Protein AF-A0A150S1B1-F1 (afdb_monomer)

Organism: Sorangium cellulosum (NCBI:txid56)

Sequence (493 aa):
MDVGAAVYRLVKLLSRFPDERLDAKARGALEATLPALDALRASHPDHPQVAWIAGMILRKLGRLDEAAQLARRAFELDPTFATAVSLAYALRERGDIDAARDAFEAAARLQPEDVSARCDLGTMLCDAGRTGEGLPHLEAVLEKQPAHPVAFPAHAYHRAVRDRDASWYDKLAAYARAHPESEGAARSLDRLRAEGLHHPAPIAVVDGFIAGVAEALDHLHRDHDPWLNNFGARTHRDRLLPPLAPEELRRIEASSGASIPADYAAFLTRVGSAGAGPYYGLLPLDGPGQIESLTGDFPHTRPYRPQPRAMSAPQRAALRADETVRGTIALAHMGCGYFSVLVVRGPRAGSVWADLRAAGSGLLPTHDSFTAWYRDWIEALAKGAPAKLPISAPRCSAPAAISDYLMAWERERMLPPGTAGEARVRQALSEVPDGGIAIRAEASRYFDAGDPVSPCPSCQHMFEHFFQRDMLRPAQVRPGVPPRAARRTRTEA

Solvent-accessible surface area (backbone atoms only — not comparable to full-atom values): 25992 Å² total; per-residue (Å²): 127,61,64,68,63,52,50,51,53,53,53,59,52,49,66,74,52,79,60,82,73,66,51,76,67,57,45,52,59,55,58,69,41,45,70,60,50,52,54,50,39,70,78,37,76,84,37,35,68,53,29,36,53,49,12,53,54,30,36,66,72,65,42,30,69,63,8,30,52,26,11,45,50,9,24,75,67,45,80,39,44,69,29,21,44,49,24,13,52,22,24,44,75,62,61,41,56,68,65,13,45,58,25,20,53,50,15,28,67,67,36,71,86,52,49,61,41,37,31,51,43,11,48,52,31,34,76,70,70,40,42,87,68,7,45,61,35,21,48,60,35,32,74,80,36,71,80,35,68,60,38,43,28,53,43,34,40,55,46,21,66,74,70,70,37,32,69,32,38,56,55,43,51,54,47,30,70,77,37,78,84,36,61,50,28,55,53,32,52,53,49,31,44,70,71,65,39,51,68,75,80,56,66,69,62,46,49,58,46,58,72,42,48,66,59,50,43,54,48,40,40,66,78,71,35,75,78,45,76,53,72,34,28,70,70,28,64,65,36,58,36,72,44,39,56,69,68,56,54,53,49,53,28,66,75,39,75,35,65,70,42,67,60,51,48,51,36,25,49,70,62,25,37,23,24,43,52,63,39,53,9,32,36,39,67,86,16,56,59,31,55,70,22,34,41,64,51,23,81,60,88,63,73,42,63,69,52,77,90,82,46,54,72,67,58,51,48,36,57,56,69,42,53,75,56,15,3,24,42,64,40,23,49,46,26,61,69,26,31,37,29,36,26,44,28,45,77,43,48,38,21,24,27,37,40,28,55,68,34,60,63,12,38,36,77,73,33,77,25,54,60,56,51,53,47,55,45,55,57,31,45,77,70,75,40,73,84,74,74,97,64,85,77,92,48,67,49,64,65,51,57,51,47,52,49,51,52,48,56,32,54,78,68,71,47,68,90,87,70,70,48,74,73,50,48,44,50,57,47,53,66,53,57,94,44,36,75,59,50,60,38,66,60,45,73,52,38,57,67,66,39,34,35,31,64,21,72,69,51,46,52,52,49,51,54,34,37,76,68,71,28,40,54,81,65,35,54,44,78,29,61,75,43,38,34,63,54,73,76,95,79,79,132

Structure (mmCIF, N/CA/C/O backbone):
data_AF-A0A150S1B1-F1
#
_entry.id   AF-A0A150S1B1-F1
#
loop_
_atom_site.group_PDB
_atom_site.id
_atom_site.type_symbol
_atom_site.label_atom_id
_atom_site.label_alt_id
_atom_site.label_comp_id
_atom_site.label_asym_id
_atom_site.label_entity_id
_atom_site.label_seq_id
_atom_site.pdbx_PDB_ins_code
_atom_site.Cartn_x
_atom_site.Cartn_y
_atom_site.Cartn_z
_atom_site.occupancy
_atom_site.B_iso_or_equiv
_atom_site.auth_seq_id
_atom_site.auth_comp_id
_atom_site.auth_asym_id
_atom_site.auth_atom_id
_atom_site.pdbx_PDB_model_num
ATOM 1 N N . MET A 1 1 ? 24.559 13.294 -42.351 1.00 58.28 1 MET A N 1
ATOM 2 C CA . MET A 1 1 ? 24.920 13.317 -40.916 1.00 58.28 1 MET A CA 1
ATOM 3 C C . MET A 1 1 ? 25.862 12.162 -40.681 1.00 58.28 1 MET A C 1
ATOM 5 O O . MET A 1 1 ? 25.637 11.118 -41.273 1.00 58.28 1 MET A O 1
ATOM 9 N N . ASP A 1 2 ? 26.887 12.346 -39.857 1.00 86.19 2 ASP A N 1
ATOM 10 C CA . ASP A 1 2 ? 27.650 11.217 -39.325 1.00 86.19 2 ASP A CA 1
ATOM 11 C C . ASP A 1 2 ? 26.701 10.261 -38.569 1.00 86.19 2 ASP A C 1
ATOM 13 O O . ASP A 1 2 ? 25.862 10.716 -37.782 1.00 86.19 2 ASP A O 1
ATOM 17 N N . VAL A 1 3 ? 26.793 8.956 -38.851 1.00 89.19 3 VAL A N 1
ATOM 18 C CA . VAL A 1 3 ? 25.920 7.919 -38.269 1.00 89.19 3 VAL A CA 1
ATOM 19 C C . VAL A 1 3 ? 26.088 7.879 -36.757 1.00 89.19 3 VAL A C 1
ATOM 21 O O . VAL A 1 3 ? 25.089 7.824 -36.038 1.00 89.19 3 VAL A O 1
ATOM 24 N N . GLY A 1 4 ? 27.326 8.009 -36.271 1.00 89.00 4 GLY A N 1
ATOM 25 C CA . GLY A 1 4 ? 27.626 8.056 -34.842 1.00 89.00 4 GLY A CA 1
ATOM 26 C C . GLY A 1 4 ? 26.910 9.217 -34.153 1.00 89.00 4 GLY A C 1
ATOM 27 O O . GLY A 1 4 ? 26.210 9.020 -33.158 1.00 89.00 4 GLY A O 1
ATOM 28 N N . ALA A 1 5 ? 26.985 10.421 -34.726 1.00 90.38 5 ALA A N 1
ATOM 29 C CA . ALA A 1 5 ? 26.269 11.588 -34.213 1.00 90.38 5 ALA A CA 1
ATOM 30 C C . ALA A 1 5 ? 24.736 11.419 -34.217 1.00 90.38 5 ALA A C 1
ATOM 32 O O . ALA A 1 5 ? 24.064 11.889 -33.293 1.00 90.38 5 ALA A O 1
ATOM 33 N N . ALA A 1 6 ? 24.168 10.764 -35.234 1.00 90.94 6 ALA A N 1
ATOM 34 C CA . ALA A 1 6 ? 22.730 10.501 -35.309 1.00 90.94 6 ALA A CA 1
ATOM 35 C C . ALA A 1 6 ? 22.280 9.494 -34.237 1.00 90.94 6 ALA A C 1
ATOM 37 O O . ALA A 1 6 ? 21.356 9.784 -33.473 1.00 90.94 6 ALA A O 1
ATOM 38 N N . VAL A 1 7 ? 22.981 8.361 -34.121 1.00 92.06 7 VAL A N 1
ATOM 39 C CA . VAL A 1 7 ? 22.736 7.341 -33.089 1.00 92.06 7 VAL A CA 1
ATOM 40 C C . VAL A 1 7 ? 22.870 7.950 -31.694 1.00 92.06 7 VAL A C 1
ATOM 42 O O . VAL A 1 7 ? 21.976 7.792 -30.865 1.00 92.06 7 VAL A O 1
ATOM 45 N N . TYR A 1 8 ? 23.923 8.731 -31.443 1.00 92.19 8 TYR A N 1
ATOM 46 C CA . TYR A 1 8 ? 24.140 9.396 -30.159 1.00 92.19 8 TYR A CA 1
ATOM 47 C C . TYR A 1 8 ? 22.969 10.306 -29.757 1.00 92.19 8 TYR A C 1
ATOM 49 O O . TYR A 1 8 ? 22.527 10.288 -28.606 1.00 92.19 8 TYR A O 1
ATOM 57 N N . ARG A 1 9 ? 22.419 11.088 -30.698 1.00 93.06 9 ARG A N 1
ATOM 58 C CA . ARG A 1 9 ? 21.255 11.953 -30.427 1.00 93.06 9 ARG A CA 1
ATOM 59 C C . ARG A 1 9 ? 20.016 11.145 -30.049 1.00 93.06 9 ARG A C 1
ATOM 61 O O . ARG A 1 9 ? 19.292 11.560 -29.147 1.00 93.06 9 ARG A O 1
ATOM 68 N N . LEU A 1 10 ? 19.790 10.012 -30.710 1.00 92.88 10 LEU A N 1
ATOM 69 C CA . LEU A 1 10 ? 18.663 9.122 -30.431 1.00 92.88 10 LEU A CA 1
ATOM 70 C C . LEU A 1 10 ? 18.814 8.426 -29.070 1.00 92.88 10 LEU A C 1
ATOM 72 O O . LEU A 1 10 ? 17.870 8.419 -28.283 1.00 92.88 10 LEU A O 1
ATOM 76 N N . VAL A 1 11 ? 20.014 7.946 -28.734 1.00 91.62 11 VAL A N 1
ATOM 77 C CA . VAL A 1 11 ? 20.325 7.396 -27.401 1.00 91.62 11 VAL A CA 1
ATOM 78 C C . VAL A 1 11 ? 20.090 8.446 -26.314 1.00 91.62 11 VAL A C 1
ATOM 80 O O . VAL A 1 11 ? 19.421 8.178 -25.318 1.00 91.62 11 VAL A O 1
ATOM 83 N N . LYS A 1 12 ? 20.573 9.675 -26.526 1.00 92.31 12 LYS A N 1
ATOM 84 C CA . LYS A 1 12 ? 20.378 10.793 -25.593 1.00 92.31 12 LYS A CA 1
ATOM 85 C C . LYS A 1 12 ? 18.913 11.208 -25.454 1.00 92.31 12 LYS A C 1
ATOM 87 O O . LYS A 1 12 ? 18.523 11.754 -24.425 1.00 92.31 12 LYS A O 1
ATOM 92 N N . LEU A 1 13 ? 18.099 11.005 -26.488 1.00 90.38 13 LEU A N 1
ATOM 93 C CA . LEU A 1 13 ? 16.659 11.212 -26.395 1.00 90.38 13 LEU A CA 1
ATOM 94 C C . LEU A 1 13 ? 16.016 10.121 -25.536 1.00 90.38 13 LEU A C 1
ATOM 96 O O . LEU A 1 13 ? 15.269 10.450 -24.620 1.00 90.38 13 LEU A O 1
ATOM 100 N N . LEU A 1 14 ? 16.344 8.849 -25.783 1.00 87.06 14 LEU A N 1
ATOM 101 C CA . LEU A 1 14 ? 15.839 7.725 -24.992 1.00 87.06 14 LEU A CA 1
ATOM 102 C C . LEU A 1 14 ? 16.195 7.848 -23.509 1.00 87.06 14 LEU A C 1
ATOM 104 O O . LEU A 1 14 ? 15.351 7.575 -22.661 1.00 87.06 14 LEU A O 1
ATOM 108 N N . SER A 1 15 ? 17.402 8.316 -23.184 1.00 87.88 15 SER A N 1
ATOM 109 C CA . SER A 1 15 ? 17.839 8.481 -21.794 1.00 87.88 15 SER A CA 1
ATOM 110 C C . SER A 1 15 ? 17.048 9.543 -21.018 1.00 87.88 15 SER A C 1
ATOM 112 O O . SER A 1 15 ? 17.127 9.583 -19.795 1.00 87.88 15 SER A O 1
ATOM 114 N N . ARG A 1 16 ? 16.287 10.416 -21.697 1.00 88.94 16 ARG A N 1
ATOM 115 C CA . ARG A 1 16 ? 15.359 11.367 -21.049 1.00 88.94 16 ARG A CA 1
ATOM 116 C C . ARG A 1 16 ? 14.060 10.707 -20.593 1.00 88.94 16 ARG A C 1
ATOM 118 O O . ARG A 1 16 ? 13.303 11.332 -19.858 1.00 88.94 16 ARG A O 1
ATOM 125 N N . PHE A 1 17 ? 13.808 9.478 -21.036 1.00 84.38 17 PHE A N 1
ATOM 126 C CA . PHE A 1 17 ? 12.605 8.707 -20.746 1.00 84.38 17 PHE A CA 1
ATOM 127 C C . PHE A 1 17 ? 13.004 7.341 -20.161 1.00 84.38 17 PHE A C 1
ATOM 129 O O . PHE A 1 17 ? 12.849 6.316 -20.836 1.00 84.38 17 PHE A O 1
ATOM 136 N N . PRO A 1 18 ? 13.575 7.314 -18.939 1.00 71.56 18 PRO A N 1
ATOM 137 C CA . PRO A 1 18 ? 14.057 6.081 -18.318 1.00 71.56 18 PRO A CA 1
ATOM 138 C C . PRO A 1 18 ? 12.918 5.092 -18.042 1.00 71.56 18 PRO A C 1
ATOM 140 O O . PRO A 1 18 ? 13.119 3.888 -18.181 1.00 71.56 18 PRO A O 1
ATOM 143 N N . ASP A 1 19 ? 11.713 5.592 -17.762 1.00 68.94 19 ASP A N 1
ATOM 144 C CA . ASP A 1 19 ? 10.538 4.766 -17.501 1.00 68.94 19 ASP A CA 1
ATOM 145 C C . ASP A 1 19 ? 10.154 3.901 -18.709 1.00 68.94 19 ASP A C 1
ATOM 147 O O . ASP A 1 19 ? 10.200 4.325 -19.872 1.00 68.94 19 ASP A O 1
ATOM 151 N N . GLU A 1 20 ? 9.735 2.663 -18.440 1.00 71.38 20 GLU A N 1
ATOM 152 C CA . GLU A 1 20 ? 9.165 1.791 -19.473 1.00 71.38 20 GLU A CA 1
ATOM 153 C C . GLU A 1 20 ? 7.799 2.300 -19.952 1.00 71.38 20 GLU A C 1
ATOM 155 O O . GLU A 1 20 ? 7.455 2.162 -21.125 1.00 71.38 20 GLU A O 1
ATOM 160 N N . ARG A 1 21 ? 7.032 2.958 -19.073 1.00 76.12 21 ARG A N 1
ATOM 161 C CA . ARG A 1 21 ? 5.759 3.592 -19.431 1.00 76.12 21 ARG A CA 1
ATOM 162 C C . ARG A 1 21 ? 5.984 4.997 -19.974 1.00 76.12 21 ARG A C 1
ATOM 164 O O . ARG A 1 21 ? 6.333 5.908 -19.233 1.00 76.12 21 ARG A O 1
ATOM 171 N N . LEU A 1 22 ? 5.698 5.183 -21.260 1.00 82.56 22 LEU A N 1
ATOM 172 C CA . LEU A 1 22 ? 5.711 6.499 -21.893 1.00 82.56 22 LEU A CA 1
ATOM 173 C C . LEU A 1 22 ? 4.450 7.301 -21.549 1.00 82.56 22 LEU A C 1
ATOM 175 O O . LEU A 1 22 ? 3.333 6.843 -21.806 1.00 82.56 22 LEU A O 1
ATOM 179 N N . ASP A 1 23 ? 4.629 8.528 -21.058 1.00 86.25 23 ASP A N 1
ATOM 180 C CA . ASP A 1 23 ? 3.563 9.529 -21.065 1.00 86.25 23 ASP A CA 1
ATOM 181 C C . ASP A 1 23 ? 3.295 10.052 -22.495 1.00 86.25 23 ASP A C 1
ATOM 183 O O . ASP A 1 23 ? 4.019 9.746 -23.451 1.00 86.25 23 ASP A O 1
ATOM 187 N N . ALA A 1 24 ? 2.232 10.845 -22.666 1.00 86.25 24 ALA A N 1
ATOM 188 C CA . ALA A 1 24 ? 1.843 11.365 -23.979 1.00 86.25 24 ALA A CA 1
ATOM 189 C C . ALA A 1 24 ? 2.938 12.230 -24.633 1.00 86.25 24 ALA A C 1
ATOM 191 O O . ALA A 1 24 ? 3.100 12.216 -25.853 1.00 86.25 24 ALA A O 1
ATOM 192 N N . LYS A 1 25 ? 3.717 12.960 -23.827 1.00 87.75 25 LYS A N 1
ATOM 193 C CA . LYS A 1 25 ? 4.783 13.842 -24.309 1.00 87.75 25 LYS A CA 1
ATOM 194 C C . LYS A 1 25 ? 5.991 13.033 -24.782 1.00 87.75 25 LYS A C 1
ATOM 196 O O . LYS A 1 25 ? 6.533 13.318 -25.847 1.00 87.75 25 LYS A O 1
ATOM 201 N N . ALA A 1 26 ? 6.398 12.029 -24.012 1.00 88.12 26 ALA A N 1
ATOM 202 C CA . ALA A 1 26 ? 7.485 11.116 -24.331 1.00 88.12 26 ALA A CA 1
ATOM 203 C C . ALA A 1 26 ? 7.163 10.296 -25.584 1.00 88.12 26 ALA A C 1
ATOM 205 O O . ALA A 1 26 ? 7.998 10.191 -26.482 1.00 88.12 26 ALA A O 1
ATOM 206 N N . ARG A 1 27 ? 5.925 9.796 -25.691 1.00 92.12 27 ARG A N 1
ATOM 207 C CA . ARG A 1 27 ? 5.435 9.105 -26.889 1.00 92.12 27 ARG A CA 1
ATOM 208 C C . ARG A 1 27 ? 5.511 10.000 -28.126 1.00 92.12 27 ARG A C 1
ATOM 210 O O . ARG A 1 27 ? 6.167 9.617 -29.089 1.00 92.12 27 ARG A O 1
ATOM 217 N N . GLY A 1 28 ? 4.954 11.212 -28.066 1.00 93.44 28 GLY A N 1
ATOM 218 C CA . GLY A 1 28 ? 5.009 12.151 -29.191 1.00 93.44 28 GLY A CA 1
ATOM 219 C C . GLY A 1 28 ? 6.440 12.542 -29.588 1.00 93.44 28 GLY A C 1
ATOM 220 O O . GLY A 1 28 ? 6.748 12.662 -30.772 1.00 93.44 28 GLY A O 1
ATOM 221 N N . ALA A 1 29 ? 7.349 12.681 -28.617 1.00 92.56 29 ALA A N 1
ATOM 222 C CA . ALA A 1 29 ? 8.756 12.970 -28.889 1.00 92.56 29 ALA A CA 1
ATOM 223 C C . ALA A 1 29 ? 9.468 11.825 -29.630 1.00 92.56 29 ALA A C 1
ATOM 225 O O . ALA A 1 29 ? 10.274 12.094 -30.518 1.00 92.56 29 ALA A O 1
ATOM 226 N N . LEU A 1 30 ? 9.181 10.565 -29.285 1.00 93.00 30 LEU A N 1
ATOM 227 C CA . LEU A 1 30 ? 9.742 9.398 -29.972 1.00 93.00 30 LEU A CA 1
ATOM 228 C C . LEU A 1 30 ? 9.113 9.195 -31.356 1.00 93.00 30 LEU A C 1
ATOM 230 O O . LEU A 1 30 ? 9.838 8.942 -32.316 1.00 93.00 30 LEU A O 1
ATOM 234 N N . GLU A 1 31 ? 7.800 9.384 -31.494 1.00 94.88 31 GLU A N 1
ATOM 235 C CA . GLU A 1 31 ? 7.100 9.318 -32.786 1.00 94.88 31 GLU A CA 1
ATOM 236 C C . GLU A 1 31 ? 7.647 10.345 -33.788 1.00 94.88 31 GLU A C 1
ATOM 238 O O . GLU A 1 31 ? 7.877 10.015 -34.950 1.00 94.88 31 GLU A O 1
ATOM 243 N N . ALA A 1 32 ? 7.973 11.558 -33.331 1.00 94.75 32 ALA A N 1
ATOM 244 C CA . ALA A 1 32 ? 8.583 12.589 -34.171 1.00 94.75 32 ALA A CA 1
ATOM 245 C C . ALA A 1 32 ? 9.962 12.192 -34.737 1.00 94.75 32 ALA A C 1
ATOM 247 O O . ALA A 1 32 ? 10.411 12.777 -35.723 1.00 94.75 32 ALA A O 1
ATOM 248 N N . THR A 1 33 ? 10.642 11.201 -34.145 1.00 93.75 33 THR A N 1
ATOM 249 C CA . THR A 1 33 ? 11.928 10.703 -34.661 1.00 93.75 33 THR A CA 1
ATOM 250 C C . THR A 1 33 ? 11.793 9.651 -35.752 1.00 93.75 33 THR A C 1
ATOM 252 O O . THR A 1 33 ? 12.776 9.406 -36.450 1.00 93.75 33 THR A O 1
ATOM 255 N N . LEU A 1 34 ? 10.606 9.064 -35.947 1.00 94.69 34 LEU A N 1
ATOM 256 C CA . LEU A 1 34 ? 10.401 7.959 -36.888 1.00 94.69 34 LEU A CA 1
ATOM 257 C C . LEU A 1 34 ? 10.852 8.287 -38.322 1.00 94.69 34 LEU A C 1
ATOM 259 O O . LEU A 1 34 ? 11.604 7.487 -38.871 1.00 94.69 34 LEU A O 1
ATOM 263 N N . PRO A 1 35 ? 10.543 9.463 -38.915 1.00 94.19 35 PRO A N 1
ATOM 264 C CA . PRO A 1 35 ? 11.000 9.768 -40.273 1.00 94.19 35 PRO A CA 1
ATOM 265 C C . PRO A 1 35 ? 12.529 9.812 -40.398 1.00 94.19 35 PRO A C 1
ATOM 267 O O . PRO A 1 35 ? 13.101 9.330 -41.374 1.00 94.19 35 PRO A O 1
ATOM 270 N N . ALA A 1 36 ? 13.208 10.371 -39.392 1.00 91.19 36 ALA A N 1
ATOM 271 C CA . ALA A 1 36 ? 14.667 10.425 -39.359 1.00 91.19 36 ALA A CA 1
ATOM 272 C C . ALA A 1 36 ? 15.279 9.037 -39.117 1.00 91.19 36 ALA A C 1
ATOM 274 O O . ALA A 1 36 ? 16.321 8.717 -39.686 1.00 91.19 36 ALA A O 1
ATOM 275 N N . LEU A 1 37 ? 14.625 8.216 -38.294 1.00 93.38 37 LEU A N 1
ATOM 276 C CA . LEU A 1 37 ? 15.016 6.839 -38.025 1.00 93.38 37 LEU A CA 1
ATOM 277 C C . LEU A 1 37 ? 14.883 5.964 -39.277 1.00 93.38 37 LEU A C 1
ATOM 279 O O . LEU A 1 37 ? 15.797 5.203 -39.580 1.00 93.38 37 LEU A O 1
ATOM 283 N N . ASP A 1 38 ? 13.794 6.103 -40.032 1.00 94.19 38 ASP A N 1
ATOM 284 C CA . ASP A 1 38 ? 13.562 5.354 -41.269 1.00 94.19 38 ASP A CA 1
ATOM 285 C C . ASP A 1 38 ? 14.551 5.757 -42.368 1.00 94.19 38 ASP A C 1
ATOM 287 O O . ASP A 1 38 ? 15.124 4.887 -43.024 1.00 94.19 38 ASP A O 1
ATOM 291 N N . ALA A 1 39 ? 14.850 7.053 -42.505 1.00 92.81 39 ALA A N 1
ATOM 292 C CA . ALA A 1 39 ? 15.906 7.520 -43.402 1.00 92.81 39 ALA A CA 1
ATOM 293 C C . ALA A 1 39 ? 17.285 6.949 -43.017 1.00 92.81 39 ALA A C 1
ATOM 295 O O . ALA A 1 39 ? 18.028 6.499 -43.888 1.00 92.81 39 ALA A O 1
ATOM 296 N N . LEU A 1 40 ? 17.609 6.920 -41.717 1.00 92.94 40 LEU A N 1
ATOM 297 C CA . LEU A 1 40 ? 18.873 6.376 -41.210 1.00 92.94 40 LEU A CA 1
ATOM 298 C C . LEU A 1 40 ? 18.990 4.864 -41.458 1.00 92.94 40 LEU A C 1
ATOM 300 O O . LEU A 1 40 ? 20.055 4.381 -41.835 1.00 92.94 40 LEU A O 1
ATOM 304 N N . ARG A 1 41 ? 17.893 4.121 -41.277 1.00 93.81 41 ARG A N 1
ATOM 305 C CA . ARG A 1 41 ? 17.816 2.683 -41.575 1.00 93.81 41 ARG A CA 1
ATOM 306 C C . ARG A 1 41 ? 17.969 2.407 -43.067 1.00 93.81 41 ARG A C 1
ATOM 308 O O . ARG A 1 41 ? 18.665 1.468 -43.431 1.00 93.81 41 ARG A O 1
ATOM 315 N N . ALA A 1 42 ? 17.355 3.223 -43.924 1.00 93.31 42 ALA A N 1
ATOM 316 C CA . ALA A 1 42 ? 17.449 3.067 -45.372 1.00 93.31 42 ALA A CA 1
ATOM 317 C C . ALA A 1 42 ? 18.866 3.343 -45.899 1.00 93.31 42 ALA A C 1
ATOM 319 O O . ALA A 1 42 ? 19.325 2.648 -46.802 1.00 93.31 42 ALA A O 1
ATOM 320 N N . SER A 1 43 ? 19.576 4.328 -45.335 1.00 93.31 43 SER A N 1
ATOM 321 C CA . SER A 1 43 ? 20.947 4.642 -45.753 1.00 93.31 43 SER A CA 1
ATOM 322 C C . SER A 1 43 ? 22.007 3.722 -45.135 1.00 93.31 43 SER A C 1
ATOM 324 O O . SER A 1 43 ? 23.107 3.626 -45.677 1.00 93.31 43 SER A O 1
ATOM 326 N N . HIS A 1 44 ? 21.696 3.043 -44.024 1.00 93.00 44 HIS A N 1
ATOM 327 C CA . HIS A 1 44 ? 22.611 2.143 -43.310 1.00 93.00 44 HIS A CA 1
ATOM 328 C C . HIS A 1 44 ? 21.921 0.841 -42.848 1.00 93.00 44 HIS A C 1
ATOM 330 O O . HIS A 1 44 ? 21.848 0.583 -41.641 1.00 93.00 44 HIS A O 1
ATOM 336 N N . PRO A 1 45 ? 21.430 -0.001 -43.780 1.00 89.25 45 PRO A N 1
ATOM 337 C CA . PRO A 1 45 ? 20.607 -1.171 -43.453 1.00 89.25 45 PRO A CA 1
ATOM 338 C C . PRO A 1 45 ? 21.335 -2.243 -42.624 1.00 89.25 45 PRO A C 1
ATOM 340 O O . PRO A 1 45 ? 20.700 -2.928 -41.826 1.00 89.25 45 PRO A O 1
ATOM 343 N N . ASP A 1 46 ? 22.662 -2.339 -42.755 1.00 91.69 46 ASP A N 1
ATOM 344 C CA . ASP A 1 46 ? 23.497 -3.334 -42.067 1.00 91.69 46 ASP A CA 1
ATOM 345 C C . ASP A 1 46 ? 24.370 -2.736 -40.951 1.00 91.69 46 ASP A C 1
ATOM 347 O O . ASP A 1 46 ? 25.362 -3.332 -40.536 1.00 91.69 46 ASP A O 1
ATOM 351 N N . HIS A 1 47 ? 24.029 -1.546 -40.443 1.00 93.06 47 HIS A N 1
ATOM 352 C CA . HIS A 1 47 ? 24.779 -0.940 -39.342 1.00 93.06 47 HIS A CA 1
ATOM 353 C C . HIS A 1 47 ? 24.212 -1.385 -37.978 1.00 93.06 47 HIS A C 1
ATOM 355 O O . HIS A 1 47 ? 23.086 -1.002 -37.634 1.00 93.06 47 HIS A O 1
ATOM 361 N N . PRO A 1 48 ? 24.978 -2.109 -37.135 1.00 92.12 48 PRO A N 1
ATOM 362 C CA . PRO A 1 48 ? 24.464 -2.736 -35.911 1.00 92.12 48 PRO A CA 1
ATOM 363 C C . PRO A 1 48 ? 23.851 -1.728 -34.937 1.00 92.12 48 PRO A C 1
ATOM 365 O O . PRO A 1 48 ? 22.744 -1.929 -34.444 1.00 92.12 48 PRO A O 1
ATOM 368 N N . GLN A 1 49 ? 24.509 -0.584 -34.723 1.00 93.00 49 GLN A N 1
ATOM 369 C CA . GLN A 1 49 ? 23.995 0.454 -33.822 1.00 93.00 49 GLN A CA 1
ATOM 370 C C . GLN A 1 49 ? 22.714 1.132 -34.338 1.00 93.00 49 GLN A C 1
ATOM 372 O O . GLN A 1 49 ? 21.917 1.601 -33.529 1.00 93.00 49 GLN A O 1
ATOM 377 N N . VAL A 1 50 ? 22.499 1.175 -35.662 1.00 95.06 50 VAL A N 1
ATOM 378 C CA . VAL A 1 50 ? 21.278 1.734 -36.266 1.00 95.06 50 VAL A CA 1
ATOM 379 C C . VAL A 1 50 ? 20.120 0.761 -36.058 1.00 95.06 50 VAL A C 1
ATOM 381 O O . VAL A 1 50 ? 19.053 1.174 -35.608 1.00 95.06 50 VAL A O 1
ATOM 384 N N . ALA A 1 51 ? 20.343 -0.534 -36.304 1.00 95.31 51 ALA A N 1
ATOM 385 C CA . ALA A 1 51 ? 19.365 -1.578 -36.005 1.00 95.31 51 ALA A CA 1
ATOM 386 C C . ALA A 1 51 ? 19.031 -1.627 -34.502 1.00 95.31 51 ALA A C 1
ATOM 388 O O . ALA A 1 51 ? 17.859 -1.662 -34.129 1.00 95.31 51 ALA A O 1
ATOM 389 N N . TRP A 1 52 ? 20.047 -1.536 -33.639 1.00 96.19 52 TRP A N 1
ATOM 390 C CA . TRP A 1 52 ? 19.899 -1.540 -32.184 1.00 96.19 52 TRP A CA 1
ATOM 391 C C . TRP A 1 52 ? 19.056 -0.362 -31.680 1.00 96.19 52 TRP A C 1
ATOM 393 O O . TRP A 1 52 ? 18.041 -0.572 -31.012 1.00 96.19 52 TRP A O 1
ATOM 403 N N . ILE A 1 53 ? 19.421 0.876 -32.040 1.00 95.12 53 ILE A N 1
ATOM 404 C CA . ILE A 1 53 ? 18.702 2.064 -31.560 1.00 95.12 53 ILE A CA 1
ATOM 405 C C . ILE A 1 53 ? 17.275 2.127 -32.108 1.00 95.12 53 ILE A C 1
ATOM 407 O O . ILE A 1 53 ? 16.352 2.514 -31.389 1.00 95.12 53 ILE A O 1
ATOM 411 N N . ALA A 1 54 ? 17.074 1.694 -33.356 1.00 95.44 54 ALA A N 1
ATOM 412 C CA . ALA A 1 54 ? 15.750 1.606 -33.948 1.00 95.44 54 ALA A CA 1
ATOM 413 C C . ALA A 1 54 ? 14.880 0.576 -33.221 1.00 95.44 54 ALA A C 1
ATOM 415 O O . ALA A 1 54 ? 13.746 0.887 -32.859 1.00 95.44 54 ALA A O 1
ATOM 416 N N . GLY A 1 55 ?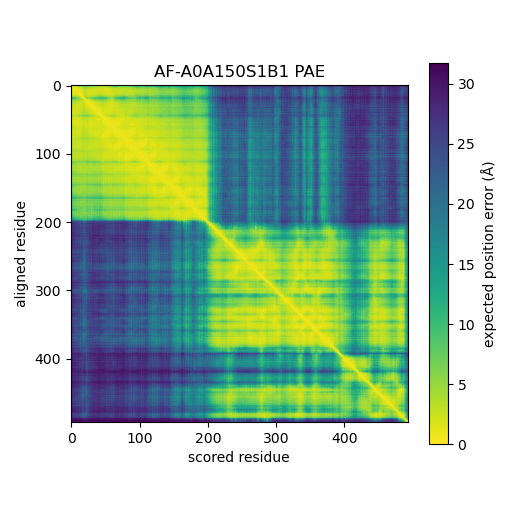 15.429 -0.607 -32.927 1.00 95.62 55 GLY A N 1
ATOM 417 C CA . GLY A 1 55 ? 14.755 -1.629 -32.130 1.00 95.62 55 GLY A CA 1
ATOM 418 C C . GLY A 1 55 ? 14.328 -1.110 -30.755 1.00 95.62 55 GLY A C 1
ATOM 419 O O . GLY A 1 55 ? 13.181 -1.300 -30.358 1.00 95.62 55 GLY A O 1
ATOM 420 N N . MET A 1 56 ? 15.198 -0.373 -30.055 1.00 94.56 56 MET A N 1
ATOM 421 C CA . MET A 1 56 ? 14.864 0.223 -28.753 1.00 94.56 56 MET A CA 1
ATOM 422 C C . MET A 1 56 ? 13.734 1.259 -28.827 1.00 94.56 56 MET A C 1
ATOM 424 O O . MET A 1 56 ? 12.846 1.257 -27.971 1.00 94.56 56 MET A O 1
ATOM 428 N N . ILE A 1 57 ? 13.758 2.146 -29.829 1.00 94.62 57 ILE A N 1
ATOM 429 C CA . ILE A 1 57 ? 12.712 3.164 -30.019 1.00 94.62 57 ILE A CA 1
ATOM 430 C C . ILE A 1 57 ? 11.374 2.493 -30.334 1.00 94.62 57 ILE A C 1
ATOM 432 O O . ILE A 1 57 ? 10.365 2.810 -29.703 1.00 94.62 57 ILE A O 1
ATOM 436 N N . LEU A 1 58 ? 11.363 1.540 -31.271 1.00 95.19 58 LEU A N 1
ATOM 437 C CA . LEU A 1 58 ? 10.148 0.824 -31.654 1.00 95.19 58 LEU A CA 1
ATOM 438 C C . LEU A 1 58 ? 9.585 -0.010 -30.499 1.00 95.19 58 LEU A C 1
ATOM 440 O O . LEU A 1 58 ? 8.367 -0.017 -30.316 1.00 95.19 58 LEU A O 1
ATOM 444 N N . ARG A 1 59 ? 10.446 -0.622 -29.671 1.00 94.56 59 ARG A N 1
ATOM 445 C CA . ARG A 1 59 ? 10.032 -1.315 -28.441 1.00 94.56 59 ARG A CA 1
ATOM 446 C C . ARG A 1 59 ? 9.280 -0.368 -27.511 1.00 94.56 59 ARG A C 1
ATOM 448 O O . ARG A 1 59 ? 8.132 -0.635 -27.180 1.00 94.56 59 ARG A O 1
ATOM 455 N N . LYS A 1 60 ? 9.865 0.791 -27.175 1.00 92.25 60 LYS A N 1
ATOM 456 C CA . LYS A 1 60 ? 9.204 1.789 -26.309 1.00 92.25 60 LYS A CA 1
ATOM 457 C C . LYS A 1 60 ? 7.877 2.300 -26.885 1.00 92.25 60 LYS A C 1
ATOM 459 O O . LYS A 1 60 ? 6.960 2.606 -26.128 1.00 92.25 60 LYS A O 1
ATOM 464 N N . LEU A 1 61 ? 7.751 2.382 -28.209 1.00 93.06 61 LEU A N 1
ATOM 465 C CA . LEU A 1 61 ? 6.503 2.763 -28.880 1.00 93.06 61 LEU A CA 1
ATOM 466 C C . LEU A 1 61 ? 5.449 1.639 -28.922 1.00 93.06 61 LEU A C 1
ATOM 468 O O . LEU A 1 61 ? 4.298 1.908 -29.268 1.00 93.06 61 LEU A O 1
ATOM 472 N N . GLY A 1 62 ? 5.811 0.407 -28.552 1.00 92.88 62 GLY A N 1
ATOM 473 C CA . GLY A 1 62 ? 4.940 -0.769 -28.604 1.00 92.88 62 GLY A CA 1
ATOM 474 C C . GLY A 1 62 ? 4.853 -1.426 -29.986 1.00 92.88 62 GLY A C 1
ATOM 475 O O . GLY A 1 62 ? 3.977 -2.254 -30.213 1.00 92.88 62 GLY A O 1
ATOM 476 N N . ARG A 1 63 ? 5.748 -1.086 -30.924 1.00 95.44 63 ARG A N 1
ATOM 477 C CA . ARG A 1 63 ? 5.860 -1.730 -32.249 1.00 95.44 63 ARG A CA 1
ATOM 478 C C . ARG A 1 63 ? 6.720 -2.993 -32.135 1.00 95.44 63 ARG A C 1
ATOM 480 O O . ARG A 1 63 ? 7.834 -3.057 -32.651 1.00 95.44 63 ARG A O 1
ATOM 487 N N . LEU A 1 64 ? 6.210 -3.966 -31.380 1.00 95.19 64 LEU A N 1
ATOM 488 C CA . LEU A 1 64 ? 6.989 -5.083 -30.831 1.00 95.19 64 LEU A CA 1
ATOM 489 C C . LE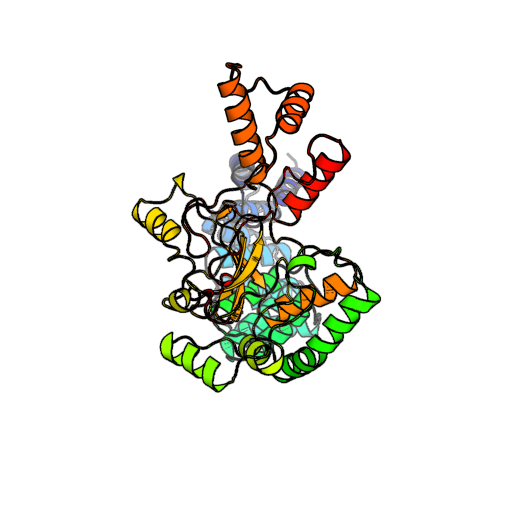U A 1 64 ? 7.518 -6.058 -31.892 1.00 95.19 64 LEU A C 1
ATOM 491 O O . LEU A 1 64 ? 8.648 -6.525 -31.769 1.00 95.19 64 LEU A O 1
ATOM 495 N N . ASP A 1 65 ? 6.761 -6.323 -32.959 1.00 97.19 65 ASP A N 1
ATOM 496 C CA . ASP A 1 65 ? 7.218 -7.198 -34.049 1.00 97.19 65 ASP A CA 1
ATOM 497 C C . ASP A 1 65 ? 8.431 -6.629 -34.784 1.00 97.19 65 ASP A C 1
ATOM 499 O O . ASP A 1 65 ? 9.444 -7.310 -34.959 1.00 97.19 65 ASP A O 1
ATOM 503 N N . GLU A 1 66 ? 8.357 -5.355 -35.166 1.00 96.31 66 GLU A N 1
ATOM 504 C CA . GLU A 1 66 ? 9.461 -4.657 -35.824 1.00 96.31 66 GLU A CA 1
ATOM 505 C C . GLU A 1 66 ? 10.654 -4.492 -34.881 1.00 96.31 66 GLU A C 1
ATOM 507 O O . GLU A 1 66 ? 11.802 -4.671 -35.289 1.00 96.31 66 GLU A O 1
ATOM 512 N N . ALA A 1 67 ? 10.391 -4.201 -33.603 1.00 96.94 67 ALA A N 1
ATOM 513 C CA . ALA A 1 67 ? 11.426 -4.107 -32.585 1.00 96.94 67 ALA A CA 1
ATOM 514 C C . ALA A 1 67 ? 12.192 -5.427 -32.429 1.00 96.94 67 ALA A C 1
ATOM 516 O O . ALA A 1 67 ? 13.421 -5.416 -32.417 1.00 96.94 67 ALA A O 1
ATOM 517 N N . ALA A 1 68 ? 11.490 -6.562 -32.367 1.00 97.31 68 ALA A N 1
ATOM 518 C CA . ALA A 1 68 ? 12.107 -7.880 -32.251 1.00 97.31 68 ALA A CA 1
ATOM 519 C C . ALA A 1 68 ? 12.928 -8.251 -33.497 1.00 97.31 68 ALA A C 1
ATOM 521 O O . ALA A 1 68 ? 14.012 -8.820 -33.369 1.00 97.31 68 ALA A O 1
ATOM 522 N N . GLN A 1 69 ? 12.454 -7.912 -34.702 1.00 96.62 69 GLN A N 1
ATOM 523 C CA . GLN A 1 69 ? 13.213 -8.123 -35.942 1.00 96.62 69 GLN A CA 1
ATOM 524 C C . GLN A 1 69 ? 14.505 -7.296 -35.963 1.00 96.62 69 GLN A C 1
ATOM 526 O O . GLN A 1 69 ? 15.578 -7.835 -36.230 1.00 96.62 69 GLN A O 1
ATOM 531 N N . LEU A 1 70 ? 14.420 -6.005 -35.631 1.00 96.75 70 LEU A N 1
ATOM 532 C CA . LEU A 1 70 ? 15.579 -5.112 -35.616 1.00 96.75 70 LEU A CA 1
ATOM 533 C C . LEU A 1 70 ? 16.569 -5.456 -34.506 1.00 96.75 70 LEU A C 1
ATOM 535 O O . LEU A 1 70 ? 17.772 -5.437 -34.744 1.00 96.75 70 LEU A O 1
ATOM 539 N N . ALA A 1 71 ? 16.086 -5.811 -33.315 1.00 97.00 71 ALA A N 1
ATOM 540 C CA . ALA A 1 71 ? 16.949 -6.239 -32.225 1.00 97.00 71 ALA A CA 1
ATOM 541 C C . ALA A 1 71 ? 17.661 -7.560 -32.557 1.00 97.00 71 ALA A C 1
ATOM 543 O O . ALA A 1 71 ? 18.844 -7.705 -32.252 1.00 97.00 71 ALA A O 1
ATOM 544 N N . ARG A 1 72 ? 16.984 -8.491 -33.250 1.00 97.69 72 ARG A N 1
ATOM 545 C CA . ARG A 1 72 ? 17.602 -9.737 -33.727 1.00 97.69 72 ARG A CA 1
ATOM 546 C C . ARG A 1 72 ? 18.685 -9.436 -34.753 1.00 97.69 72 ARG A C 1
ATOM 548 O O . ARG A 1 72 ? 19.806 -9.902 -34.594 1.00 97.69 72 ARG A O 1
ATOM 555 N N . ARG A 1 73 ? 18.385 -8.581 -35.734 1.00 96.25 73 ARG A N 1
ATOM 556 C CA . ARG A 1 73 ? 19.364 -8.149 -36.736 1.00 96.25 73 ARG A CA 1
ATOM 557 C C . ARG A 1 73 ? 20.566 -7.449 -36.099 1.00 96.25 73 ARG A C 1
ATOM 559 O O . ARG A 1 73 ? 21.695 -7.708 -36.492 1.00 96.25 73 ARG A O 1
ATOM 566 N N . ALA A 1 74 ? 20.340 -6.591 -35.105 1.00 96.81 74 ALA A N 1
ATOM 567 C CA . ALA A 1 74 ? 21.412 -5.923 -34.372 1.00 96.81 74 ALA A CA 1
ATOM 568 C C . ALA A 1 74 ? 22.322 -6.922 -33.647 1.00 96.81 74 ALA A C 1
ATOM 570 O O . ALA A 1 74 ? 23.539 -6.779 -33.698 1.00 96.81 74 ALA A O 1
ATOM 571 N N . PHE A 1 75 ? 21.737 -7.938 -33.009 1.00 97.56 75 PHE A N 1
ATOM 572 C CA . PHE A 1 75 ? 22.484 -9.000 -32.342 1.00 97.56 75 PHE A CA 1
ATOM 573 C C . PHE A 1 75 ? 23.251 -9.893 -33.328 1.00 97.56 75 PHE A C 1
ATOM 575 O O . PHE A 1 75 ? 24.385 -10.251 -33.047 1.00 97.56 75 PHE A O 1
ATOM 582 N N . GLU A 1 76 ? 22.680 -10.211 -34.493 1.00 96.94 76 GLU A N 1
ATOM 583 C CA . GLU A 1 76 ? 23.363 -10.964 -35.558 1.00 96.94 76 GLU A CA 1
ATOM 584 C C . GLU A 1 76 ? 24.550 -10.199 -36.162 1.00 96.94 76 GLU A C 1
ATOM 586 O O . GLU A 1 76 ? 25.561 -10.806 -36.506 1.00 96.94 76 GLU A O 1
ATOM 591 N N . LEU A 1 77 ? 24.417 -8.877 -36.317 1.00 96.06 77 LEU A N 1
ATOM 592 C CA . LEU A 1 77 ? 25.463 -8.013 -36.870 1.00 96.06 77 LEU A CA 1
ATOM 593 C C . LEU A 1 77 ? 26.605 -7.769 -35.878 1.00 96.06 77 LEU A C 1
ATOM 595 O O . LEU A 1 77 ? 27.762 -7.716 -36.285 1.00 96.06 77 LEU A O 1
ATOM 599 N N . ASP A 1 78 ? 26.276 -7.579 -34.600 1.00 96.31 78 ASP A N 1
ATOM 600 C CA . ASP A 1 78 ? 27.241 -7.308 -33.534 1.00 96.31 78 ASP A CA 1
ATOM 601 C C . ASP A 1 78 ? 26.768 -7.925 -32.204 1.00 96.31 78 ASP A C 1
ATOM 603 O O . ASP A 1 78 ? 26.019 -7.291 -31.441 1.00 96.31 78 ASP A O 1
ATOM 607 N N . PRO A 1 79 ? 27.158 -9.182 -31.918 1.00 96.62 79 PRO A N 1
ATOM 608 C CA . PRO A 1 79 ? 26.796 -9.864 -30.682 1.00 96.62 79 PRO A CA 1
ATOM 609 C C . PRO A 1 79 ? 27.513 -9.246 -29.472 1.00 96.62 79 PRO A C 1
ATOM 611 O O . PRO A 1 79 ? 28.647 -9.586 -29.140 1.00 96.62 79 PRO A O 1
ATOM 614 N N . THR A 1 80 ? 26.824 -8.356 -28.763 1.00 96.44 80 THR A N 1
ATOM 615 C CA . THR A 1 80 ? 27.300 -7.711 -27.535 1.00 96.44 80 THR A CA 1
ATOM 616 C C . THR A 1 80 ? 26.273 -7.880 -26.427 1.00 96.44 80 THR A C 1
ATOM 618 O O . THR A 1 80 ? 25.112 -8.215 -26.673 1.00 96.44 80 THR A O 1
ATOM 621 N N . PHE A 1 81 ? 26.679 -7.625 -25.183 1.00 94.69 81 PHE A N 1
ATOM 622 C CA . PHE A 1 81 ? 25.749 -7.636 -24.054 1.00 94.69 81 PHE A CA 1
ATOM 623 C C . PHE A 1 81 ? 24.536 -6.726 -24.306 1.00 94.69 81 PHE A C 1
ATOM 625 O O . PHE A 1 81 ? 23.396 -7.141 -24.119 1.00 94.69 81 PHE A O 1
ATOM 632 N N . ALA A 1 82 ? 24.765 -5.513 -24.819 1.00 93.19 82 ALA A N 1
ATOM 633 C CA . ALA A 1 82 ? 23.706 -4.542 -25.078 1.00 93.19 82 ALA A CA 1
ATOM 634 C C . ALA A 1 82 ? 22.716 -5.005 -26.162 1.00 93.19 82 ALA A C 1
ATOM 636 O O . ALA A 1 82 ? 21.503 -4.836 -25.994 1.00 93.19 82 ALA A O 1
ATOM 637 N N . THR A 1 83 ? 23.203 -5.597 -27.260 1.00 95.62 83 THR A N 1
ATOM 638 C CA . THR A 1 83 ? 22.339 -6.108 -28.337 1.00 95.62 83 THR A CA 1
ATOM 639 C C . THR A 1 83 ? 21.581 -7.364 -27.898 1.00 95.62 83 THR A C 1
ATOM 641 O O . THR A 1 83 ? 20.388 -7.464 -28.183 1.00 95.62 83 THR A O 1
ATOM 644 N N . ALA A 1 84 ? 22.203 -8.246 -27.107 1.00 97.19 84 ALA A N 1
ATOM 645 C CA . ALA A 1 84 ? 21.553 -9.420 -26.517 1.00 97.19 84 ALA A CA 1
ATOM 646 C C . ALA A 1 84 ? 20.433 -9.040 -25.532 1.00 97.19 84 ALA A C 1
ATOM 648 O O . ALA A 1 84 ? 19.306 -9.514 -25.660 1.00 97.19 84 ALA A O 1
ATOM 649 N N . VAL A 1 85 ? 20.708 -8.125 -24.596 1.00 95.94 85 VAL A N 1
ATOM 650 C CA . VAL A 1 85 ? 19.711 -7.619 -23.635 1.00 95.94 85 VAL A CA 1
ATOM 651 C C . VAL A 1 85 ? 18.557 -6.919 -24.356 1.00 95.94 85 VAL A C 1
ATOM 653 O O . VAL A 1 85 ? 17.391 -7.116 -24.020 1.00 95.94 85 VAL A O 1
ATOM 656 N N . SER A 1 86 ? 18.853 -6.134 -25.395 1.00 95.19 86 SER A N 1
ATOM 657 C CA . SER A 1 86 ? 17.814 -5.437 -26.165 1.00 95.19 86 SER A CA 1
ATOM 658 C C . SER A 1 86 ? 16.917 -6.401 -26.940 1.00 95.19 86 SER A C 1
ATOM 660 O O . SER A 1 86 ? 15.703 -6.194 -26.990 1.00 95.19 86 SER A O 1
ATOM 662 N N . LEU A 1 87 ? 17.496 -7.467 -27.502 1.00 97.88 87 LEU A N 1
ATOM 663 C CA . LEU A 1 87 ? 16.750 -8.564 -28.114 1.00 97.88 87 LEU A CA 1
ATOM 664 C C . LEU A 1 87 ? 15.864 -9.271 -27.086 1.00 97.88 87 LEU A C 1
ATOM 666 O O . LEU A 1 87 ? 14.677 -9.466 -27.342 1.00 97.88 87 LEU A O 1
ATOM 670 N N . ALA A 1 88 ? 16.411 -9.589 -25.914 1.00 97.50 88 ALA A N 1
ATOM 671 C CA . ALA A 1 88 ? 15.680 -10.261 -24.850 1.00 97.50 88 ALA A CA 1
ATOM 672 C C . ALA A 1 88 ? 14.456 -9.456 -24.383 1.00 97.50 88 ALA A C 1
ATOM 674 O O . ALA A 1 88 ? 13.352 -9.996 -24.325 1.00 97.50 88 ALA A O 1
ATOM 675 N N . TYR A 1 89 ? 14.605 -8.147 -24.149 1.00 95.62 89 TYR A N 1
ATOM 676 C CA . TYR A 1 89 ? 13.477 -7.282 -23.787 1.00 95.62 89 TYR A CA 1
ATOM 677 C C . TYR A 1 89 ? 12.423 -7.170 -24.892 1.00 95.62 89 TYR A C 1
ATOM 679 O O . TYR A 1 89 ? 11.230 -7.241 -24.600 1.00 95.62 89 TYR A O 1
ATOM 687 N N . ALA A 1 90 ? 12.836 -7.026 -26.156 1.00 96.38 90 ALA A N 1
ATOM 688 C CA . ALA A 1 90 ? 11.893 -6.959 -27.271 1.00 96.38 90 ALA A CA 1
ATOM 689 C C . ALA A 1 90 ? 11.069 -8.253 -27.403 1.00 96.38 90 ALA A C 1
ATOM 691 O O . ALA A 1 90 ? 9.860 -8.194 -27.619 1.00 96.38 90 ALA A O 1
ATOM 692 N N . LEU A 1 91 ? 11.704 -9.416 -27.226 1.00 97.75 91 LEU A N 1
ATOM 693 C CA . LEU A 1 91 ? 11.034 -10.719 -27.270 1.00 97.75 91 LEU A CA 1
ATOM 694 C C . LEU A 1 91 ? 10.127 -10.947 -26.057 1.00 97.75 91 LEU A C 1
ATOM 696 O O . LEU A 1 91 ? 9.004 -11.418 -26.224 1.00 97.75 91 LEU A O 1
ATOM 700 N N . ARG A 1 92 ? 10.574 -10.552 -24.858 1.00 95.62 92 ARG A N 1
ATOM 701 C CA . ARG A 1 92 ? 9.782 -10.622 -23.623 1.00 95.62 92 ARG A CA 1
ATOM 702 C C . ARG A 1 92 ? 8.485 -9.832 -23.755 1.00 95.62 92 ARG A C 1
ATOM 704 O O . ARG A 1 92 ? 7.422 -10.361 -23.457 1.00 95.62 92 ARG A O 1
ATOM 711 N N . GLU A 1 93 ? 8.564 -8.581 -24.202 1.00 93.81 93 GLU A N 1
ATOM 712 C CA . GLU A 1 93 ? 7.382 -7.725 -24.356 1.00 93.81 93 GLU A CA 1
ATOM 713 C C . GLU A 1 93 ? 6.448 -8.218 -25.459 1.00 93.81 93 GLU A C 1
ATOM 715 O O . GLU A 1 93 ? 5.232 -8.095 -25.324 1.00 93.81 93 GLU A O 1
ATOM 720 N N . ARG A 1 94 ? 7.000 -8.820 -26.521 1.00 94.75 94 ARG A N 1
ATOM 721 C CA . ARG A 1 94 ? 6.218 -9.485 -27.571 1.00 94.75 94 ARG A CA 1
ATOM 722 C C . ARG A 1 94 ? 5.501 -10.749 -27.074 1.00 94.75 94 ARG A C 1
ATOM 724 O O . ARG A 1 94 ? 4.543 -11.178 -27.707 1.00 94.75 94 ARG A O 1
ATOM 731 N N . GLY A 1 95 ? 5.934 -11.317 -25.947 1.00 94.31 95 GLY A N 1
ATOM 732 C CA . GLY A 1 95 ? 5.369 -12.529 -25.348 1.00 94.31 95 GLY A CA 1
ATOM 733 C C . GLY A 1 95 ? 6.106 -13.823 -25.707 1.00 94.31 95 GLY A C 1
ATOM 734 O O . GLY A 1 95 ? 5.688 -14.894 -25.274 1.00 94.31 95 GLY A O 1
ATOM 735 N N . ASP A 1 96 ? 7.223 -13.751 -26.436 1.00 96.44 96 ASP A N 1
ATOM 736 C CA . ASP A 1 96 ? 8.010 -14.929 -26.818 1.00 96.44 96 ASP A CA 1
ATOM 737 C C . ASP A 1 96 ? 9.003 -15.306 -25.718 1.00 96.44 96 ASP A C 1
ATOM 739 O O . ASP A 1 96 ? 10.209 -15.066 -25.822 1.00 96.44 96 ASP A O 1
ATOM 743 N N . ILE A 1 97 ? 8.485 -15.895 -24.643 1.00 96.19 97 ILE A N 1
ATOM 744 C CA . ILE A 1 97 ? 9.251 -16.180 -23.422 1.00 96.19 97 ILE A CA 1
ATOM 745 C C . ILE A 1 97 ? 10.464 -17.088 -23.682 1.00 96.19 97 ILE A C 1
ATOM 747 O O . ILE A 1 97 ? 11.537 -16.822 -23.144 1.00 96.19 97 ILE A O 1
ATOM 751 N N . ASP A 1 98 ? 10.340 -18.118 -24.526 1.00 97.44 98 ASP A N 1
ATOM 752 C CA . ASP A 1 98 ? 11.461 -19.021 -24.838 1.00 97.44 98 ASP A CA 1
ATOM 753 C C . ASP A 1 98 ? 12.571 -18.326 -25.633 1.00 97.44 98 ASP A C 1
ATOM 755 O O . ASP A 1 98 ? 13.746 -18.443 -25.296 1.00 97.44 98 ASP A O 1
ATOM 759 N N . ALA A 1 99 ? 12.214 -17.532 -26.644 1.00 97.12 99 ALA A N 1
ATOM 760 C CA . ALA A 1 99 ? 13.207 -16.791 -27.415 1.00 97.12 99 ALA A CA 1
ATOM 761 C C . ALA A 1 99 ? 13.869 -15.689 -26.565 1.00 97.12 99 ALA A C 1
ATOM 763 O O . ALA A 1 99 ? 15.062 -15.415 -26.711 1.00 97.12 99 ALA A O 1
ATOM 764 N N . ALA A 1 100 ? 13.108 -15.058 -25.663 1.00 97.75 100 ALA A N 1
ATOM 765 C CA . ALA A 1 100 ? 13.632 -14.088 -24.709 1.00 97.75 100 ALA A CA 1
ATOM 766 C C . ALA A 1 100 ? 14.610 -14.733 -23.717 1.00 97.75 100 ALA A C 1
ATOM 768 O O . ALA A 1 100 ? 15.658 -14.148 -23.439 1.00 97.75 100 ALA A O 1
ATOM 769 N N . ARG A 1 101 ? 14.308 -15.947 -23.231 1.00 97.81 101 ARG A N 1
ATOM 770 C CA . ARG A 1 101 ? 15.222 -16.747 -22.401 1.00 97.81 101 ARG A CA 1
ATOM 771 C C . ARG A 1 101 ? 16.551 -16.948 -23.120 1.00 97.81 101 ARG A C 1
ATOM 773 O O . ARG A 1 101 ? 17.583 -16.576 -22.571 1.00 97.81 101 ARG A O 1
ATOM 780 N N . ASP A 1 102 ? 16.526 -17.458 -24.349 1.00 97.62 102 ASP A N 1
ATOM 781 C CA . ASP A 1 102 ? 17.748 -17.761 -25.103 1.00 97.62 102 ASP A CA 1
ATOM 782 C C . ASP A 1 102 ? 18.617 -16.498 -25.314 1.00 97.62 102 ASP A C 1
ATOM 784 O O . ASP A 1 102 ? 19.849 -16.548 -25.228 1.00 97.62 102 ASP A O 1
ATOM 788 N N . ALA A 1 103 ? 17.980 -15.339 -25.524 1.00 97.81 103 ALA A N 1
ATOM 789 C CA . ALA A 1 103 ? 18.655 -14.047 -25.641 1.00 97.81 103 ALA A CA 1
ATOM 790 C C . ALA A 1 103 ? 19.235 -13.538 -24.304 1.00 97.81 103 ALA A C 1
ATOM 792 O O . ALA A 1 103 ? 20.367 -13.048 -24.278 1.00 97.81 103 ALA A O 1
ATOM 793 N N . PHE A 1 104 ? 18.518 -13.682 -23.184 1.00 97.88 104 PHE A N 1
ATOM 794 C CA . PHE A 1 104 ? 19.054 -13.350 -21.857 1.00 97.88 104 PHE A CA 1
ATOM 795 C C . PHE A 1 104 ? 20.208 -14.272 -21.453 1.00 97.88 104 PHE A C 1
ATOM 797 O O . PHE A 1 104 ? 21.192 -13.811 -20.878 1.00 97.88 104 PHE A O 1
ATOM 804 N N . GLU A 1 105 ? 20.139 -15.559 -21.784 1.00 96.94 105 GLU A N 1
ATOM 805 C CA . GLU A 1 105 ? 21.252 -16.484 -21.574 1.00 96.94 105 GLU A CA 1
ATOM 806 C C . GLU A 1 105 ? 22.472 -16.102 -22.417 1.00 96.94 105 GLU A C 1
ATOM 808 O O . GLU A 1 105 ? 23.605 -16.183 -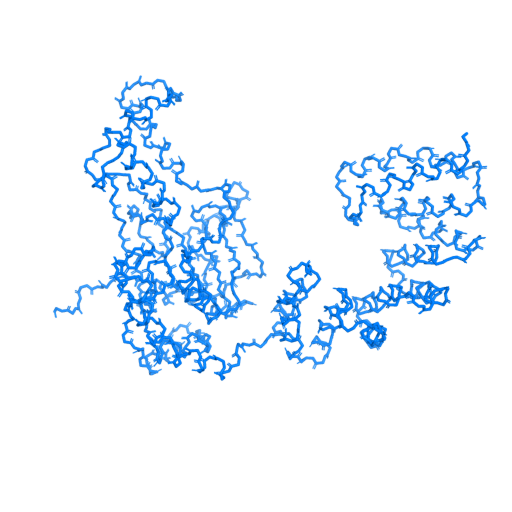21.940 1.00 96.94 105 GLU A O 1
ATOM 813 N N . ALA A 1 106 ? 22.264 -15.648 -23.658 1.00 97.31 106 ALA A N 1
ATOM 814 C CA . ALA A 1 106 ? 23.343 -15.108 -24.478 1.00 97.31 106 ALA A CA 1
ATOM 815 C C . ALA A 1 106 ? 23.972 -13.865 -23.829 1.00 97.31 106 ALA A C 1
ATOM 817 O O . ALA A 1 106 ? 25.197 -13.791 -23.736 1.00 97.31 106 ALA A O 1
ATOM 818 N N . ALA A 1 107 ? 23.161 -12.939 -23.306 1.00 97.25 107 ALA A N 1
ATOM 819 C CA . ALA A 1 107 ? 23.654 -11.787 -22.552 1.00 97.25 107 ALA A CA 1
ATOM 820 C C . ALA A 1 107 ? 24.473 -12.218 -21.321 1.00 97.25 107 ALA A C 1
ATOM 822 O O . ALA A 1 107 ? 25.592 -11.745 -21.127 1.00 97.25 107 ALA A O 1
ATOM 823 N N . ALA A 1 108 ? 23.972 -13.177 -20.540 1.00 95.38 108 ALA A N 1
ATOM 824 C CA . ALA A 1 108 ? 24.672 -13.707 -19.373 1.00 95.38 108 ALA A CA 1
ATOM 825 C C . ALA A 1 108 ? 25.991 -14.424 -19.729 1.00 95.38 108 ALA A C 1
ATOM 827 O O . ALA A 1 108 ? 26.924 -14.404 -18.931 1.00 95.38 108 ALA A O 1
ATOM 828 N N . ARG A 1 109 ? 26.107 -15.035 -20.919 1.00 96.44 109 ARG A N 1
ATOM 829 C CA . ARG A 1 109 ? 27.380 -15.591 -21.424 1.00 96.44 10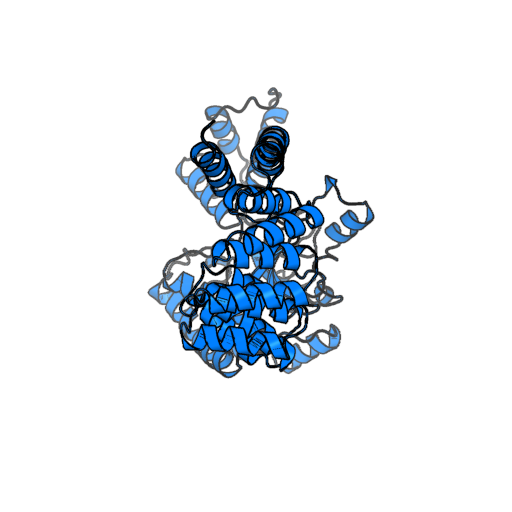9 ARG A CA 1
ATOM 830 C C . ARG A 1 109 ? 28.366 -14.505 -21.855 1.00 96.44 109 ARG A C 1
ATOM 832 O O . ARG A 1 109 ? 29.566 -14.681 -21.672 1.00 96.44 109 ARG A O 1
ATOM 839 N N . LEU A 1 110 ? 27.874 -13.402 -22.421 1.00 96.94 110 LEU A N 1
ATOM 840 C CA . LEU A 1 110 ? 28.702 -12.282 -22.882 1.00 96.94 110 LEU A CA 1
ATOM 841 C C . LEU A 1 110 ? 29.282 -11.466 -21.719 1.00 96.94 110 LEU A C 1
ATOM 843 O O . LEU A 1 110 ? 30.397 -10.963 -21.833 1.00 96.94 110 LEU A O 1
ATOM 847 N N . GLN A 1 111 ? 28.557 -11.352 -20.602 1.00 95.69 111 GLN A N 1
ATOM 848 C CA . GLN A 1 111 ? 29.056 -10.745 -19.361 1.00 95.69 111 GLN A CA 1
ATOM 849 C C . GLN A 1 111 ? 28.704 -11.606 -18.135 1.00 95.69 111 GLN A C 1
ATOM 851 O O . GLN A 1 111 ? 27.747 -11.308 -17.425 1.00 95.69 111 GLN A O 1
ATOM 856 N N . PRO A 1 112 ? 29.492 -12.658 -17.840 1.00 91.94 112 PRO A N 1
ATOM 857 C CA . PRO A 1 112 ? 29.207 -13.592 -16.741 1.00 91.94 112 PRO A CA 1
ATOM 858 C C . PRO A 1 112 ? 29.197 -12.961 -15.341 1.00 91.94 112 PRO A C 1
ATOM 860 O O . PRO A 1 112 ? 28.511 -13.456 -14.434 1.00 91.94 112 PRO A O 1
ATOM 863 N N . GLU A 1 113 ? 29.958 -11.876 -15.172 1.00 90.31 113 GLU A N 1
ATOM 864 C CA . GLU A 1 113 ? 30.055 -11.132 -13.915 1.00 90.31 113 GLU A CA 1
ATOM 865 C C . GLU A 1 113 ? 28.926 -10.122 -13.713 1.00 90.31 113 GLU A C 1
ATOM 867 O O . GLU A 1 113 ? 28.635 -9.776 -12.568 1.00 90.31 113 GLU A O 1
ATOM 872 N N . ASP A 1 114 ? 28.246 -9.702 -14.783 1.00 90.38 114 ASP A N 1
ATOM 873 C CA . ASP A 1 114 ? 27.055 -8.870 -14.655 1.00 90.38 114 ASP A CA 1
ATOM 874 C C . ASP A 1 114 ? 25.855 -9.747 -14.268 1.00 90.38 114 ASP A C 1
ATOM 876 O O . ASP A 1 114 ? 25.436 -10.665 -14.979 1.00 90.38 114 ASP A O 1
ATOM 880 N N . VAL A 1 115 ? 25.292 -9.472 -13.095 1.00 95.12 115 VAL A N 1
ATOM 881 C CA . VAL A 1 115 ? 24.129 -10.191 -12.569 1.00 95.12 115 VAL A CA 1
ATOM 882 C C . VAL A 1 115 ? 22.809 -9.718 -13.180 1.00 95.12 115 VAL A C 1
ATOM 884 O O . VAL A 1 115 ? 21.811 -10.424 -13.047 1.00 95.12 115 VAL A O 1
ATOM 887 N N . SER A 1 116 ? 22.790 -8.576 -13.873 1.00 93.75 116 SER A N 1
ATOM 888 C CA . SER A 1 116 ? 21.574 -7.916 -14.366 1.00 93.75 116 SER A CA 1
ATOM 889 C C . SER A 1 116 ? 20.794 -8.805 -15.335 1.00 93.75 116 SER A C 1
ATOM 891 O O . SER A 1 116 ? 19.618 -9.076 -15.108 1.00 93.75 116 SER A O 1
ATOM 893 N N . ALA A 1 117 ? 21.461 -9.372 -16.348 1.00 94.69 117 ALA A N 1
ATOM 894 C CA . ALA A 1 117 ? 20.811 -10.267 -17.311 1.00 94.69 117 ALA A CA 1
ATOM 895 C C . ALA A 1 117 ? 20.258 -11.544 -16.652 1.00 94.69 117 ALA A C 1
ATOM 897 O O . ALA A 1 117 ? 19.194 -12.030 -17.029 1.00 94.69 117 ALA A O 1
ATOM 898 N N . ARG A 1 118 ? 20.955 -12.078 -15.638 1.00 96.38 118 ARG A N 1
ATOM 899 C CA . ARG A 1 118 ? 20.504 -13.258 -14.882 1.00 96.38 118 ARG A CA 1
ATOM 900 C C . ARG A 1 118 ? 19.313 -12.927 -13.972 1.00 96.38 118 ARG A C 1
ATOM 902 O O . ARG A 1 118 ? 18.396 -13.735 -13.853 1.00 96.38 118 ARG A O 1
ATOM 909 N N . CYS A 1 119 ? 19.308 -11.739 -13.370 1.00 97.06 119 CYS A N 1
ATOM 910 C CA . CYS A 1 119 ? 18.204 -11.219 -12.564 1.00 97.06 119 CYS A CA 1
ATOM 911 C C . CYS A 1 119 ? 16.932 -11.034 -13.408 1.00 97.06 119 CYS A C 1
ATOM 913 O O . CYS A 1 119 ? 15.856 -11.502 -13.023 1.00 97.06 119 CYS A O 1
ATOM 915 N N . ASP A 1 120 ? 17.067 -10.413 -14.581 1.00 96.00 120 ASP A N 1
ATOM 916 C CA . ASP A 1 120 ? 15.958 -10.191 -15.511 1.00 96.00 120 ASP A CA 1
ATOM 917 C C . ASP A 1 120 ? 15.409 -11.507 -16.062 1.00 96.00 120 ASP A C 1
ATOM 919 O O . ASP A 1 120 ? 14.191 -11.691 -16.109 1.00 96.00 120 ASP A O 1
ATOM 923 N N . LEU A 1 121 ? 16.292 -12.455 -16.396 1.00 97.44 121 LEU A N 1
ATOM 924 C CA . LEU A 1 121 ? 15.914 -13.806 -16.800 1.00 97.44 121 LEU A CA 1
ATOM 925 C C . LEU A 1 121 ? 15.079 -14.509 -15.725 1.00 97.44 121 LEU A C 1
ATOM 927 O O . LEU A 1 121 ? 13.981 -14.992 -16.007 1.00 97.44 121 LEU A O 1
ATOM 931 N N . GLY A 1 122 ? 15.578 -14.538 -14.486 1.00 97.62 122 GLY A N 1
ATOM 932 C CA . GLY A 1 122 ? 14.883 -15.174 -13.368 1.00 97.62 122 GLY A CA 1
ATOM 933 C C . GLY A 1 122 ? 13.523 -14.538 -13.088 1.00 97.62 122 GLY A C 1
ATOM 934 O O . GLY A 1 122 ? 12.525 -15.242 -12.940 1.00 97.62 122 GLY A O 1
ATOM 935 N N . THR A 1 123 ? 13.459 -13.204 -13.095 1.00 96.38 123 THR A N 1
ATOM 936 C CA . THR A 1 123 ? 12.212 -12.455 -12.884 1.00 96.38 123 THR A CA 1
ATOM 937 C C . THR A 1 123 ? 11.206 -12.725 -14.001 1.00 96.38 123 THR A C 1
ATOM 939 O O . THR A 1 123 ? 10.054 -13.049 -13.717 1.00 96.38 123 THR A O 1
ATOM 942 N N . MET A 1 124 ? 11.639 -12.663 -15.266 1.00 96.69 124 MET A N 1
ATOM 943 C CA . MET A 1 124 ? 10.790 -12.935 -16.428 1.00 96.69 124 MET A CA 1
ATOM 944 C C . MET A 1 124 ? 10.195 -14.345 -16.377 1.00 96.69 124 MET A C 1
ATOM 946 O O . MET A 1 124 ? 8.995 -14.505 -16.592 1.00 96.69 124 MET A O 1
ATOM 950 N N . LEU A 1 125 ? 11.014 -15.363 -16.096 1.00 97.81 125 LEU A N 1
ATOM 951 C CA . LEU A 1 125 ? 10.558 -16.752 -16.030 1.00 97.81 125 LEU A CA 1
ATOM 952 C C . LEU A 1 125 ? 9.551 -16.959 -14.896 1.00 97.81 125 LEU A C 1
ATOM 954 O O . LEU A 1 125 ? 8.513 -17.587 -15.105 1.00 97.81 125 LEU A O 1
ATOM 958 N N . CYS A 1 126 ? 9.813 -16.394 -13.716 1.00 96.50 126 CYS A N 1
ATOM 959 C CA . CYS A 1 126 ? 8.878 -16.464 -12.601 1.00 96.50 126 CYS A CA 1
ATOM 960 C C . CYS A 1 126 ? 7.550 -15.751 -12.907 1.00 96.50 126 CYS A C 1
ATOM 962 O O . CYS A 1 126 ? 6.485 -16.310 -12.646 1.00 96.50 126 CYS A O 1
ATOM 964 N N . ASP A 1 127 ? 7.591 -14.558 -13.506 1.00 92.25 127 ASP A N 1
ATOM 965 C CA . ASP A 1 127 ? 6.389 -13.811 -13.898 1.00 92.25 127 ASP A CA 1
ATOM 966 C C . ASP A 1 127 ? 5.587 -14.523 -15.003 1.00 92.25 127 ASP A C 1
ATOM 968 O O . ASP A 1 127 ? 4.362 -14.413 -15.042 1.00 92.25 127 ASP A O 1
ATOM 972 N N . ALA A 1 128 ? 6.251 -15.311 -15.855 1.00 93.38 128 ALA A N 1
ATOM 973 C CA . ALA A 1 128 ? 5.617 -16.189 -16.840 1.00 93.38 128 ALA A CA 1
ATOM 974 C C . ALA A 1 128 ? 5.061 -17.500 -16.237 1.00 93.38 128 ALA A C 1
ATOM 976 O O . ALA A 1 128 ? 4.619 -18.379 -16.975 1.00 93.38 128 ALA A O 1
ATOM 977 N N . GLY A 1 129 ? 5.106 -17.673 -14.910 1.00 93.19 129 GLY A N 1
ATOM 978 C CA . GLY A 1 129 ? 4.639 -18.875 -14.212 1.00 93.19 129 GLY A CA 1
ATOM 979 C C . GLY A 1 129 ? 5.629 -20.045 -14.220 1.00 93.19 129 GLY A C 1
ATOM 980 O O . GLY A 1 129 ? 5.381 -21.064 -13.577 1.00 93.19 129 GLY A O 1
ATOM 981 N N . ARG A 1 130 ? 6.791 -19.902 -14.869 1.00 95.81 130 ARG A N 1
ATOM 982 C CA . ARG A 1 130 ? 7.880 -20.897 -14.911 1.00 95.81 130 ARG A CA 1
ATOM 983 C C . ARG A 1 130 ? 8.799 -20.747 -13.698 1.00 95.81 130 ARG A C 1
ATOM 985 O O . ARG A 1 130 ? 10.021 -20.672 -13.809 1.00 95.81 130 ARG A O 1
ATOM 992 N N . THR A 1 131 ? 8.202 -20.692 -12.510 1.00 95.00 131 THR A N 1
ATOM 993 C CA . THR A 1 131 ? 8.905 -20.423 -11.243 1.00 95.00 131 THR A CA 1
ATOM 994 C C . THR A 1 131 ? 9.969 -21.469 -10.905 1.00 95.00 131 THR A C 1
ATOM 996 O O . THR A 1 131 ? 10.961 -21.137 -10.259 1.00 95.00 131 THR A O 1
ATOM 999 N N . GLY A 1 132 ? 9.804 -22.716 -11.363 1.00 95.25 132 GLY A N 1
ATOM 1000 C CA . GLY A 1 132 ? 10.812 -23.773 -11.221 1.00 95.25 132 GLY A CA 1
ATOM 1001 C C . GLY A 1 132 ? 12.120 -23.484 -11.964 1.00 95.25 132 GLY A C 1
ATOM 1002 O O . GLY A 1 132 ? 13.182 -23.836 -11.466 1.00 95.25 132 GLY A O 1
ATOM 1003 N N . GLU A 1 133 ? 12.050 -22.800 -13.109 1.00 95.81 133 GLU A N 1
ATOM 1004 C CA . GLU A 1 133 ? 13.225 -22.392 -13.892 1.00 95.81 133 GLU A CA 1
ATOM 1005 C C . GLU A 1 133 ? 13.749 -21.017 -13.454 1.00 95.81 133 GLU A C 1
ATOM 1007 O O . GLU A 1 133 ? 14.955 -20.799 -13.410 1.00 95.81 133 GLU A O 1
ATOM 1012 N N . GLY A 1 134 ? 12.858 -20.086 -13.095 1.00 97.38 134 GLY A N 1
ATOM 1013 C CA . GLY A 1 134 ? 13.240 -18.712 -12.758 1.00 97.38 134 GLY A CA 1
ATOM 1014 C C . GLY A 1 134 ? 13.930 -18.546 -11.399 1.00 97.38 134 GLY A C 1
ATOM 1015 O O . GLY A 1 134 ? 14.882 -17.772 -11.285 1.00 97.38 134 GLY A O 1
ATOM 1016 N N . LEU A 1 135 ? 13.490 -19.275 -10.367 1.00 97.44 135 LEU A N 1
ATOM 1017 C CA . LEU A 1 135 ? 14.031 -19.129 -9.009 1.00 97.44 135 LEU A CA 1
ATOM 1018 C C . LEU A 1 135 ? 15.535 -19.449 -8.901 1.00 97.44 135 LEU A C 1
ATOM 1020 O O . LEU A 1 135 ? 16.232 -18.623 -8.314 1.00 97.44 135 LEU A O 1
ATOM 1024 N N . PRO A 1 136 ? 16.072 -20.525 -9.515 1.00 97.44 136 PRO A N 1
ATOM 1025 C CA . PRO A 1 136 ? 17.516 -20.784 -9.532 1.00 97.44 136 PRO A CA 1
ATOM 1026 C C . PRO A 1 136 ? 18.357 -19.621 -10.080 1.00 97.44 136 PRO A C 1
ATOM 1028 O O . PRO A 1 136 ? 19.453 -19.349 -9.591 1.00 97.44 136 PRO A O 1
ATOM 1031 N N . HIS A 1 137 ? 17.848 -18.886 -11.076 1.00 97.25 137 HIS A N 1
ATOM 1032 C CA . HIS A 1 137 ? 18.546 -17.709 -11.598 1.00 97.25 137 HIS A CA 1
ATOM 1033 C C . HIS A 1 137 ? 18.576 -16.562 -10.584 1.00 97.25 137 HIS A C 1
ATOM 1035 O O . HIS A 1 137 ? 19.614 -15.918 -10.436 1.00 97.25 137 HIS A O 1
ATOM 1041 N N . LEU A 1 138 ? 17.468 -16.317 -9.877 1.00 97.62 138 LEU A N 1
ATOM 1042 C CA . LEU A 1 138 ? 17.412 -15.313 -8.812 1.00 97.62 138 LEU A CA 1
ATOM 1043 C C . LEU A 1 138 ? 18.299 -15.706 -7.624 1.00 97.62 138 LEU A C 1
ATOM 1045 O O . LEU A 1 138 ? 19.003 -14.857 -7.091 1.00 97.62 138 LEU A O 1
ATOM 1049 N N . GLU A 1 139 ? 18.319 -16.985 -7.249 1.00 97.50 139 GLU A N 1
ATOM 1050 C CA . GLU A 1 139 ? 19.184 -17.526 -6.193 1.00 97.50 139 GLU A CA 1
ATOM 1051 C C . GLU A 1 139 ? 20.663 -17.287 -6.512 1.00 97.50 139 GLU A C 1
ATOM 1053 O O . GLU A 1 139 ? 21.372 -16.708 -5.694 1.00 97.50 139 GLU A O 1
ATOM 1058 N N . ALA A 1 140 ? 21.104 -17.583 -7.737 1.00 95.75 140 ALA A N 1
ATOM 1059 C CA . ALA A 1 140 ? 22.474 -17.309 -8.175 1.00 95.75 140 ALA A CA 1
ATOM 1060 C C . ALA A 1 140 ? 22.840 -15.807 -8.153 1.00 95.75 140 ALA A C 1
ATOM 1062 O O . ALA A 1 140 ? 24.002 -15.446 -7.956 1.00 95.75 140 ALA A O 1
ATOM 1063 N N . VAL A 1 141 ? 21.871 -14.904 -8.357 1.00 97.69 141 VAL A N 1
ATOM 1064 C CA . VAL A 1 141 ? 22.089 -13.457 -8.167 1.00 97.69 141 VAL A CA 1
ATOM 1065 C C . VAL A 1 141 ? 22.255 -13.132 -6.684 1.00 97.69 141 VAL A C 1
ATOM 1067 O O . VAL A 1 141 ? 23.162 -12.382 -6.325 1.00 97.69 141 VAL A O 1
ATOM 1070 N N . LEU A 1 142 ? 21.416 -13.711 -5.824 1.00 97.19 142 LEU A N 1
ATOM 1071 C CA . LEU A 1 142 ? 21.435 -13.483 -4.378 1.00 97.19 142 LEU A CA 1
ATOM 1072 C C . LEU A 1 142 ? 22.657 -14.096 -3.684 1.00 97.19 142 LEU A C 1
ATOM 1074 O O . LEU A 1 142 ? 23.111 -13.548 -2.685 1.00 97.19 142 LEU A O 1
ATOM 1078 N N . GLU A 1 143 ? 23.243 -15.161 -4.228 1.00 96.44 143 GLU A N 1
ATOM 1079 C CA . GLU A 1 143 ? 24.531 -15.699 -3.771 1.00 96.44 143 GLU A CA 1
ATOM 1080 C C . GLU A 1 143 ? 25.664 -14.676 -3.928 1.00 96.44 143 GLU A C 1
ATOM 1082 O O . GLU A 1 143 ? 26.491 -14.521 -3.029 1.00 96.44 143 GLU A O 1
ATOM 1087 N N . LYS A 1 144 ? 25.689 -13.938 -5.048 1.00 94.81 144 LYS A N 1
ATOM 1088 C CA . LYS A 1 144 ? 26.665 -12.860 -5.278 1.00 94.81 144 LYS A CA 1
ATOM 1089 C C . LYS A 1 144 ? 26.283 -11.569 -4.545 1.00 94.81 144 LYS A C 1
ATOM 1091 O O . LYS A 1 144 ? 27.161 -10.838 -4.091 1.00 94.81 144 LYS A O 1
ATOM 1096 N N . GLN A 1 145 ? 24.989 -11.255 -4.472 1.00 95.44 145 GLN A N 1
ATOM 1097 C CA . GLN A 1 145 ? 24.458 -10.000 -3.931 1.00 95.44 145 GLN A CA 1
ATOM 1098 C C . GLN A 1 145 ? 23.205 -10.253 -3.066 1.00 95.44 145 GLN A C 1
ATOM 1100 O O . GLN A 1 145 ? 22.080 -10.086 -3.543 1.00 95.44 145 GLN A O 1
ATOM 1105 N N . PRO A 1 146 ? 23.365 -10.598 -1.772 1.00 94.06 146 PRO A N 1
ATOM 1106 C CA . PRO A 1 146 ? 22.250 -11.030 -0.916 1.00 94.06 146 PRO A CA 1
ATOM 1107 C C . PRO A 1 146 ? 21.111 -10.017 -0.745 1.00 94.06 146 PRO A C 1
ATOM 1109 O O . PRO A 1 146 ? 19.964 -10.405 -0.537 1.00 94.06 146 PRO A O 1
ATOM 1112 N N . ALA A 1 147 ? 21.411 -8.719 -0.844 1.00 91.81 147 ALA A N 1
ATOM 1113 C CA . ALA A 1 147 ? 20.445 -7.629 -0.687 1.00 91.81 147 ALA A CA 1
ATOM 1114 C C . ALA A 1 147 ? 20.058 -6.962 -2.023 1.00 91.81 147 ALA A C 1
ATOM 1116 O O . ALA A 1 147 ? 19.639 -5.802 -2.037 1.00 91.81 147 ALA A O 1
ATOM 1117 N N . HIS A 1 148 ? 20.217 -7.662 -3.154 1.00 95.50 148 HIS A N 1
ATOM 1118 C CA . HIS A 1 148 ? 19.984 -7.093 -4.483 1.00 95.50 148 HIS A CA 1
ATOM 1119 C C . HIS A 1 148 ? 18.548 -6.525 -4.622 1.00 95.50 148 HIS A C 1
ATOM 1121 O O . HIS A 1 148 ? 17.578 -7.265 -4.426 1.00 95.50 148 HIS A O 1
ATOM 1127 N N . PRO A 1 149 ? 18.382 -5.254 -5.050 1.00 93.06 149 PRO A N 1
ATOM 1128 C CA . PRO A 1 149 ? 17.115 -4.509 -4.984 1.00 93.06 149 PRO A CA 1
ATOM 1129 C C . PRO A 1 149 ? 15.963 -5.080 -5.808 1.00 93.06 149 PRO A C 1
ATOM 1131 O O . PRO A 1 149 ? 14.800 -4.901 -5.451 1.00 93.06 149 PRO A O 1
ATOM 1134 N N . VAL A 1 150 ? 16.276 -5.771 -6.904 1.00 93.69 150 VAL A N 1
ATOM 1135 C CA . VAL A 1 150 ? 15.281 -6.436 -7.762 1.00 93.69 150 VAL A CA 1
ATOM 1136 C C . VAL A 1 150 ? 15.140 -7.925 -7.425 1.00 93.69 150 VAL A C 1
ATOM 1138 O O . VAL A 1 150 ? 14.031 -8.387 -7.157 1.00 93.69 150 VAL A O 1
ATOM 1141 N N . ALA A 1 151 ? 16.254 -8.668 -7.392 1.00 96.88 151 ALA A N 1
ATOM 1142 C CA . ALA A 1 151 ? 16.236 -10.112 -7.185 1.00 96.88 151 ALA A CA 1
ATOM 1143 C C . ALA A 1 151 ? 15.647 -10.540 -5.833 1.00 96.88 151 ALA A C 1
ATOM 1145 O O . ALA A 1 151 ? 14.886 -11.504 -5.809 1.00 96.88 151 ALA A O 1
ATOM 1146 N N . PHE A 1 152 ? 15.943 -9.846 -4.723 1.00 97.69 152 PHE A N 1
ATOM 1147 C CA . PHE A 1 152 ? 15.468 -10.287 -3.405 1.00 97.69 152 PHE A CA 1
ATOM 1148 C C . PHE A 1 152 ? 13.939 -10.189 -3.279 1.00 97.69 152 PHE A C 1
ATOM 1150 O O . PHE A 1 152 ? 13.317 -11.202 -2.944 1.00 97.69 152 PHE A O 1
ATOM 1157 N N . PRO A 1 153 ? 13.290 -9.050 -3.609 1.00 96.94 153 PRO A N 1
ATOM 1158 C CA . PRO A 1 153 ? 11.832 -8.977 -3.626 1.00 96.94 153 PRO A CA 1
ATOM 1159 C C . PRO A 1 153 ? 11.164 -9.992 -4.552 1.00 96.94 153 PRO A C 1
ATOM 1161 O O . PRO A 1 153 ? 10.201 -10.640 -4.143 1.00 96.94 153 PRO A O 1
ATOM 1164 N N . ALA A 1 154 ? 11.689 -10.160 -5.773 1.00 96.56 154 ALA A N 1
ATOM 1165 C CA . ALA A 1 154 ? 11.150 -11.112 -6.740 1.00 96.56 154 ALA A CA 1
ATOM 1166 C C . ALA A 1 154 ? 11.260 -12.555 -6.224 1.00 96.56 154 ALA A C 1
ATOM 1168 O O . ALA A 1 154 ? 10.280 -13.299 -6.252 1.00 96.56 154 ALA A O 1
ATOM 1169 N N . HIS A 1 155 ? 12.424 -12.932 -5.691 1.00 97.75 155 HIS A N 1
ATOM 1170 C CA . HIS A 1 155 ? 12.660 -14.249 -5.111 1.00 97.75 155 HIS A CA 1
ATOM 1171 C C . HIS A 1 155 ? 11.734 -14.511 -3.922 1.00 97.75 155 HIS A C 1
ATOM 1173 O O . HIS A 1 155 ? 11.059 -15.537 -3.890 1.00 97.75 155 HIS A O 1
ATOM 1179 N N . ALA A 1 156 ? 11.661 -13.577 -2.967 1.00 95.81 156 ALA A N 1
ATOM 1180 C CA . ALA A 1 156 ? 10.828 -13.721 -1.777 1.00 95.81 156 ALA A CA 1
ATOM 1181 C C . ALA A 1 156 ? 9.344 -13.869 -2.135 1.00 95.81 156 ALA A C 1
ATOM 1183 O O . ALA A 1 156 ? 8.688 -14.767 -1.613 1.00 95.81 156 ALA A O 1
ATOM 1184 N N . TYR A 1 157 ? 8.832 -13.045 -3.057 1.00 95.38 157 TYR A N 1
ATOM 1185 C CA . TYR A 1 157 ? 7.458 -13.160 -3.545 1.00 95.38 157 TYR A CA 1
ATOM 1186 C C . TYR A 1 157 ? 7.201 -14.539 -4.159 1.00 95.38 157 TYR A C 1
ATOM 1188 O O . TYR A 1 157 ? 6.339 -15.277 -3.688 1.00 95.38 157 TYR A O 1
ATOM 1196 N N . HIS A 1 158 ? 7.980 -14.919 -5.173 1.00 96.12 158 HIS A N 1
ATOM 1197 C CA . HIS A 1 158 ? 7.738 -16.152 -5.923 1.00 96.12 158 HIS A CA 1
ATOM 1198 C C . HIS A 1 158 ? 7.960 -17.414 -5.077 1.00 96.12 158 HIS A C 1
ATOM 1200 O O . HIS A 1 158 ? 7.235 -18.391 -5.257 1.00 96.12 158 HIS A O 1
ATOM 1206 N N . ARG A 1 159 ? 8.877 -17.388 -4.099 1.00 95.38 159 ARG A N 1
ATOM 1207 C CA . ARG A 1 159 ? 9.016 -18.445 -3.084 1.00 95.38 159 ARG A CA 1
ATOM 1208 C C . ARG A 1 159 ? 7.792 -18.544 -2.180 1.00 95.38 159 ARG A C 1
ATOM 1210 O O . ARG A 1 159 ? 7.279 -19.646 -2.016 1.00 95.38 159 ARG A O 1
ATOM 1217 N N . ALA A 1 160 ? 7.298 -17.426 -1.642 1.00 92.19 160 ALA A N 1
ATOM 1218 C CA . ALA A 1 160 ? 6.099 -17.437 -0.801 1.00 92.19 160 ALA A CA 1
ATOM 1219 C C . ALA A 1 160 ? 4.897 -18.030 -1.546 1.00 92.19 160 ALA A C 1
ATOM 1221 O O . ALA A 1 160 ? 4.178 -18.857 -0.991 1.00 92.19 160 ALA A O 1
ATOM 1222 N N . VAL A 1 161 ? 4.694 -17.629 -2.805 1.00 91.12 161 VAL A N 1
ATOM 1223 C CA . VAL A 1 161 ? 3.574 -18.110 -3.625 1.00 91.12 161 VAL A CA 1
ATOM 1224 C C . VAL A 1 161 ? 3.718 -19.592 -3.957 1.00 91.12 161 VAL A C 1
ATOM 1226 O O . VAL A 1 161 ? 2.789 -20.364 -3.716 1.00 91.12 161 VAL A O 1
ATOM 1229 N N . ARG A 1 162 ? 4.881 -20.000 -4.481 1.00 92.00 162 ARG A N 1
ATOM 1230 C CA . ARG A 1 162 ? 5.133 -21.378 -4.926 1.00 92.00 162 ARG A CA 1
ATOM 1231 C C . ARG A 1 162 ? 5.107 -22.369 -3.767 1.00 92.00 162 ARG A C 1
ATOM 1233 O O . ARG A 1 162 ? 4.459 -23.405 -3.870 1.00 92.00 162 ARG A O 1
ATOM 1240 N N . ASP A 1 163 ? 5.799 -22.040 -2.680 1.00 91.19 163 ASP A N 1
ATOM 1241 C CA . ASP A 1 163 ? 5.980 -22.940 -1.539 1.00 91.19 163 ASP A CA 1
ATOM 1242 C C . ASP A 1 163 ? 4.832 -22.784 -0.513 1.00 91.19 163 ASP A C 1
ATOM 1244 O O . ASP A 1 163 ? 4.775 -23.521 0.468 1.00 91.19 163 ASP A O 1
ATOM 1248 N N . ARG A 1 164 ? 3.900 -21.838 -0.745 1.00 84.50 164 ARG A N 1
ATOM 1249 C CA . ARG A 1 164 ? 2.818 -21.441 0.181 1.00 84.50 164 ARG A CA 1
ATOM 1250 C C . ARG A 1 164 ? 3.342 -21.134 1.592 1.00 84.50 164 ARG A C 1
ATOM 1252 O O . ARG A 1 164 ? 2.683 -21.419 2.589 1.00 84.50 164 ARG A O 1
ATOM 1259 N N . ASP A 1 165 ? 4.523 -20.524 1.655 1.00 82.38 165 ASP A N 1
ATOM 1260 C CA . ASP A 1 165 ? 5.272 -20.246 2.880 1.00 82.38 165 ASP A CA 1
ATOM 1261 C C . ASP A 1 165 ? 5.263 -18.743 3.191 1.00 82.38 165 ASP A C 1
ATOM 1263 O O . ASP A 1 165 ? 6.006 -17.951 2.603 1.00 82.38 165 ASP A O 1
ATOM 1267 N N . ALA A 1 166 ? 4.417 -18.347 4.143 1.00 77.88 166 ALA A N 1
ATOM 1268 C CA . ALA A 1 166 ? 4.287 -16.958 4.569 1.00 77.88 166 ALA A CA 1
ATOM 1269 C C . ALA A 1 166 ? 5.522 -16.430 5.330 1.00 77.88 166 ALA A C 1
ATOM 1271 O O . ALA A 1 166 ? 5.640 -15.217 5.484 1.00 77.88 166 ALA A O 1
ATOM 1272 N N . SER A 1 167 ? 6.502 -17.263 5.712 1.00 77.31 167 SER A N 1
ATOM 1273 C CA . SER A 1 167 ? 7.741 -16.783 6.353 1.00 77.31 167 SER A CA 1
ATOM 1274 C C . SER A 1 167 ? 8.570 -15.883 5.426 1.00 77.31 167 SER A C 1
ATOM 1276 O O . SER A 1 167 ? 9.339 -15.027 5.875 1.00 77.31 167 SER A O 1
ATOM 1278 N N . TRP A 1 168 ? 8.393 -16.024 4.109 1.00 89.69 168 TRP A N 1
ATOM 1279 C CA . TRP A 1 168 ? 8.994 -15.130 3.121 1.00 89.69 168 TRP A CA 1
ATOM 1280 C C . TRP A 1 168 ? 8.420 -13.716 3.168 1.00 89.69 168 TRP A C 1
ATOM 1282 O O . TRP A 1 168 ? 9.146 -12.773 2.846 1.00 89.69 168 TRP A O 1
ATOM 1292 N N . TYR A 1 169 ? 7.178 -13.545 3.632 1.00 84.88 169 TYR A N 1
ATOM 1293 C CA . TYR A 1 169 ? 6.614 -12.225 3.898 1.00 84.88 169 TYR A CA 1
ATOM 1294 C C . TYR A 1 169 ? 7.426 -11.492 4.964 1.00 84.88 169 TYR A C 1
ATOM 1296 O O . TYR A 1 169 ? 7.785 -10.336 4.764 1.00 84.88 169 TYR A O 1
ATOM 1304 N N . ASP A 1 170 ? 7.785 -12.164 6.059 1.00 77.75 170 ASP A N 1
ATOM 1305 C CA . ASP A 1 170 ? 8.536 -11.543 7.155 1.00 77.75 170 ASP A CA 1
ATOM 1306 C C . ASP A 1 170 ? 9.944 -11.139 6.718 1.00 77.75 170 ASP A C 1
ATOM 1308 O O . ASP A 1 170 ? 10.404 -10.035 7.025 1.00 77.75 170 ASP A O 1
ATOM 1312 N N . LYS A 1 171 ? 10.608 -12.002 5.939 1.00 87.69 171 LYS A N 1
ATOM 1313 C CA . LYS A 1 171 ? 11.912 -11.706 5.326 1.00 87.69 171 LYS A CA 1
ATOM 1314 C C . LYS A 1 171 ? 11.816 -10.498 4.395 1.00 87.69 171 LYS A C 1
ATOM 1316 O O . LYS A 1 171 ? 12.656 -9.601 4.456 1.00 87.69 171 LYS A O 1
ATOM 1321 N N . LEU A 1 172 ? 10.770 -10.442 3.571 1.00 90.88 172 LEU A N 1
ATOM 1322 C CA . LEU A 1 172 ? 10.524 -9.325 2.667 1.00 90.88 172 LEU A CA 1
ATOM 1323 C C . LEU A 1 172 ? 10.166 -8.033 3.412 1.00 90.88 172 LEU A C 1
ATOM 1325 O O . LEU A 1 172 ? 10.615 -6.958 3.026 1.00 90.88 172 LEU A O 1
ATOM 1329 N N . ALA A 1 173 ? 9.407 -8.121 4.500 1.00 80.38 173 ALA A N 1
ATOM 1330 C CA . ALA A 1 173 ? 9.051 -6.981 5.331 1.00 80.38 173 ALA A CA 1
ATOM 1331 C C . ALA A 1 173 ? 10.278 -6.434 6.073 1.00 80.38 173 ALA A C 1
ATOM 1333 O O . ALA A 1 173 ? 10.451 -5.220 6.167 1.00 80.38 173 ALA A O 1
ATOM 1334 N N . ALA A 1 174 ? 11.159 -7.311 6.565 1.00 80.50 174 ALA A N 1
ATOM 1335 C CA . ALA A 1 174 ? 12.442 -6.918 7.142 1.00 80.50 174 ALA A CA 1
ATOM 1336 C C . ALA A 1 174 ? 13.331 -6.214 6.111 1.00 80.50 174 ALA A C 1
ATOM 1338 O O . ALA A 1 174 ? 13.880 -5.153 6.403 1.00 80.50 174 ALA A O 1
ATOM 1339 N N . TYR A 1 175 ? 13.395 -6.752 4.893 1.00 88.88 175 TYR A N 1
ATOM 1340 C CA . TYR A 1 175 ? 14.095 -6.121 3.782 1.00 88.88 175 TYR A CA 1
ATOM 1341 C C . TYR A 1 175 ? 13.522 -4.738 3.447 1.00 88.88 175 TYR A C 1
ATOM 1343 O O . TYR A 1 175 ? 14.267 -3.769 3.384 1.00 88.88 175 TYR A O 1
ATOM 1351 N N . ALA A 1 176 ? 12.200 -4.606 3.309 1.00 83.75 176 ALA A N 1
ATOM 1352 C CA . ALA A 1 176 ? 11.554 -3.329 3.002 1.00 83.75 176 ALA A CA 1
ATOM 1353 C C . ALA A 1 176 ? 11.771 -2.268 4.096 1.00 83.75 176 ALA A C 1
ATOM 1355 O O . ALA A 1 176 ? 11.885 -1.087 3.787 1.00 83.75 176 ALA A O 1
ATOM 1356 N N . ARG A 1 177 ? 11.868 -2.673 5.372 1.00 81.44 177 ARG A N 1
ATOM 1357 C CA . ARG A 1 177 ? 12.236 -1.761 6.470 1.00 81.44 177 ARG A CA 1
ATOM 1358 C C . ARG A 1 177 ? 13.680 -1.271 6.362 1.00 81.44 177 ARG A C 1
ATOM 1360 O O . ARG A 1 177 ? 13.941 -0.117 6.684 1.00 81.44 177 ARG A O 1
ATOM 1367 N N . ALA A 1 178 ? 14.599 -2.133 5.931 1.00 81.88 178 ALA A N 1
ATOM 1368 C CA . ALA A 1 178 ? 15.997 -1.766 5.707 1.00 81.88 178 ALA A CA 1
ATOM 1369 C C . ALA A 1 178 ? 16.200 -0.944 4.418 1.00 81.88 178 ALA A C 1
ATOM 1371 O O . ALA A 1 178 ? 17.145 -0.163 4.343 1.00 81.88 178 ALA A O 1
ATOM 1372 N N . HIS A 1 179 ? 15.301 -1.099 3.441 1.00 85.12 179 HIS A N 1
ATOM 1373 C CA . HIS A 1 179 ? 15.363 -0.498 2.105 1.00 85.12 179 HIS A CA 1
ATOM 1374 C C . HIS A 1 179 ? 14.038 0.198 1.740 1.00 85.12 179 HIS A C 1
ATOM 1376 O O . HIS A 1 179 ? 13.317 -0.272 0.849 1.00 85.12 179 HIS A O 1
ATOM 1382 N N . PRO A 1 180 ? 13.669 1.295 2.430 1.00 77.50 180 PRO A N 1
ATOM 1383 C CA . PRO A 1 180 ? 12.394 1.984 2.215 1.00 77.50 180 PRO A CA 1
ATOM 1384 C C . PRO A 1 180 ? 12.229 2.558 0.795 1.00 77.50 180 PRO A C 1
ATOM 1386 O O . PRO A 1 180 ? 11.107 2.811 0.361 1.00 77.50 180 PRO A O 1
ATOM 1389 N N . GLU A 1 181 ? 13.323 2.743 0.054 1.00 86.19 181 GLU A N 1
ATOM 1390 C CA . GLU A 1 181 ? 13.351 3.147 -1.355 1.00 86.19 181 GLU A CA 1
ATOM 1391 C C . GLU A 1 181 ? 12.988 2.020 -2.339 1.00 86.19 181 GLU A C 1
ATOM 1393 O O . GLU A 1 181 ? 12.754 2.281 -3.521 1.00 86.19 181 GLU A O 1
ATOM 1398 N N . SER A 1 182 ? 12.934 0.761 -1.885 1.00 87.69 182 SER A N 1
ATOM 1399 C CA . SER A 1 182 ? 12.664 -0.389 -2.751 1.00 87.69 182 SER A CA 1
ATOM 1400 C C . SER A 1 182 ? 11.180 -0.495 -3.115 1.00 87.69 182 SER A C 1
ATOM 1402 O O . SER A 1 182 ? 10.385 -1.182 -2.464 1.00 87.69 182 SER A O 1
ATOM 1404 N N . GLU A 1 183 ? 10.801 0.117 -4.239 1.00 84.38 183 GLU A N 1
ATOM 1405 C CA . GLU A 1 183 ? 9.458 -0.052 -4.809 1.00 84.38 183 GLU A CA 1
ATOM 1406 C C . GLU A 1 183 ? 9.134 -1.522 -5.116 1.00 84.38 183 GLU A C 1
ATOM 1408 O O . GLU A 1 183 ? 7.985 -1.952 -4.999 1.00 84.38 183 GLU A O 1
ATOM 1413 N N . GLY A 1 184 ? 10.143 -2.309 -5.507 1.00 85.56 184 GLY A N 1
ATOM 1414 C CA . GLY A 1 184 ? 9.999 -3.740 -5.769 1.00 85.56 184 GLY A CA 1
ATOM 1415 C C . GLY A 1 184 ? 9.548 -4.514 -4.530 1.00 85.56 184 GLY A C 1
ATOM 1416 O O . GLY A 1 184 ? 8.642 -5.346 -4.630 1.00 85.56 184 GLY A O 1
ATOM 1417 N N . ALA A 1 185 ? 10.122 -4.201 -3.363 1.00 89.25 185 ALA A N 1
ATOM 1418 C CA . ALA A 1 185 ? 9.735 -4.798 -2.088 1.00 89.25 185 ALA A CA 1
ATOM 1419 C C . ALA A 1 185 ? 8.317 -4.392 -1.678 1.00 89.25 185 ALA A C 1
ATOM 1421 O O . ALA A 1 185 ? 7.503 -5.261 -1.363 1.00 89.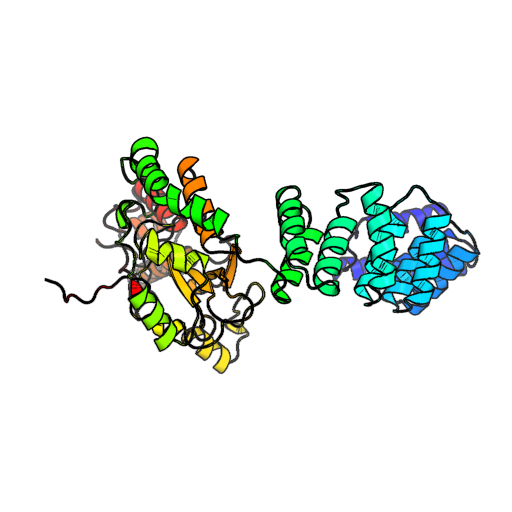25 185 ALA A O 1
ATOM 1422 N N . ALA A 1 186 ? 7.987 -3.100 -1.774 1.00 79.00 186 ALA A N 1
ATOM 1423 C CA . ALA A 1 186 ? 6.648 -2.599 -1.469 1.00 79.00 186 ALA A CA 1
ATOM 1424 C C . ALA A 1 186 ? 5.566 -3.271 -2.337 1.00 79.00 186 ALA A C 1
ATOM 1426 O O . ALA A 1 186 ? 4.580 -3.791 -1.810 1.00 79.00 186 ALA A O 1
ATOM 1427 N N . ARG A 1 187 ? 5.784 -3.349 -3.661 1.00 85.12 187 ARG A N 1
ATOM 1428 C CA . ARG A 1 187 ? 4.869 -4.038 -4.590 1.00 85.12 187 ARG A CA 1
ATOM 1429 C C . ARG A 1 187 ? 4.720 -5.521 -4.262 1.00 85.12 187 ARG A C 1
ATOM 1431 O O . ARG A 1 187 ? 3.615 -6.053 -4.324 1.00 85.12 187 ARG A O 1
ATOM 1438 N N . SER A 1 188 ? 5.820 -6.190 -3.932 1.00 91.75 188 SER A N 1
ATOM 1439 C CA . SER A 1 188 ? 5.829 -7.622 -3.621 1.00 91.75 188 SER A CA 1
ATOM 1440 C C . SER A 1 188 ? 5.080 -7.924 -2.318 1.00 91.75 188 SER A C 1
ATOM 1442 O O . SER A 1 188 ? 4.275 -8.852 -2.291 1.00 91.75 188 SER A O 1
ATOM 1444 N N . LEU A 1 189 ? 5.242 -7.093 -1.279 1.00 81.94 189 LEU A N 1
ATOM 1445 C CA . LEU A 1 189 ? 4.466 -7.190 -0.036 1.00 81.94 189 LEU A CA 1
ATOM 1446 C C . LEU A 1 189 ? 2.970 -7.020 -0.294 1.00 81.94 189 LEU A C 1
ATOM 1448 O O . LEU A 1 189 ? 2.170 -7.813 0.193 1.00 81.94 189 LEU A O 1
ATOM 1452 N N . ASP A 1 190 ? 2.579 -6.030 -1.099 1.00 80.06 190 ASP A N 1
ATOM 1453 C CA . ASP A 1 190 ? 1.173 -5.827 -1.448 1.00 80.06 190 ASP A CA 1
ATOM 1454 C C . ASP A 1 190 ? 0.562 -7.012 -2.199 1.00 80.06 190 ASP A C 1
ATOM 1456 O O . ASP A 1 190 ? -0.587 -7.372 -1.932 1.00 80.06 190 ASP A O 1
ATOM 1460 N N . ARG A 1 191 ? 1.325 -7.644 -3.099 1.00 85.25 191 ARG A N 1
ATOM 1461 C CA . ARG A 1 191 ? 0.887 -8.864 -3.790 1.00 85.25 191 ARG A CA 1
ATOM 1462 C C . ARG A 1 191 ? 0.744 -10.038 -2.820 1.00 85.25 191 ARG A C 1
ATOM 1464 O O . ARG A 1 191 ? -0.302 -10.675 -2.823 1.00 85.25 191 ARG A O 1
ATOM 1471 N N . LEU A 1 192 ? 1.727 -10.280 -1.947 1.00 83.31 192 LEU A N 1
ATOM 1472 C CA . LEU A 1 192 ? 1.640 -11.341 -0.932 1.00 83.31 192 LEU A CA 1
ATOM 1473 C C . LEU A 1 192 ? 0.442 -11.148 0.005 1.00 83.31 192 LEU A C 1
ATOM 1475 O O . LEU A 1 192 ? -0.279 -12.103 0.292 1.00 83.31 192 LEU A O 1
ATOM 1479 N N . ARG A 1 193 ? 0.171 -9.905 0.422 1.00 74.19 193 ARG A N 1
ATOM 1480 C CA . ARG A 1 193 ? -1.032 -9.567 1.200 1.00 74.19 193 ARG A CA 1
ATOM 1481 C C . ARG A 1 193 ? -2.305 -9.918 0.437 1.00 74.19 193 ARG A C 1
ATOM 1483 O O . ARG A 1 193 ? -3.190 -10.543 1.011 1.00 74.19 193 ARG A O 1
ATOM 1490 N N . ALA A 1 194 ? -2.391 -9.543 -0.841 1.00 71.38 194 ALA A N 1
ATOM 1491 C CA . ALA A 1 194 ? -3.551 -9.839 -1.684 1.00 71.38 194 ALA A CA 1
ATOM 1492 C C . ALA A 1 194 ? -3.784 -11.349 -1.874 1.00 71.38 194 ALA A C 1
ATOM 1494 O O . ALA A 1 194 ? -4.924 -11.772 -2.038 1.00 71.38 194 ALA A O 1
ATOM 1495 N N . GLU A 1 195 ? -2.724 -12.155 -1.808 1.00 76.19 195 GLU A N 1
ATOM 1496 C CA . GLU A 1 195 ? -2.788 -13.620 -1.865 1.00 76.19 195 GLU A CA 1
ATOM 1497 C C . GLU A 1 195 ? -3.031 -14.293 -0.503 1.00 76.19 195 GLU A C 1
ATOM 1499 O O . GLU A 1 195 ? -3.090 -15.523 -0.417 1.00 76.19 195 GLU A O 1
ATOM 1504 N N . GLY A 1 196 ? -3.160 -13.508 0.574 1.00 69.31 196 GLY A N 1
ATOM 1505 C CA . GLY A 1 196 ? -3.294 -14.024 1.938 1.00 69.31 196 GLY A CA 1
ATOM 1506 C C . GLY A 1 196 ? -2.021 -14.692 2.474 1.00 69.31 196 GLY A C 1
ATOM 1507 O O . GLY A 1 196 ? -2.079 -15.392 3.477 1.00 69.31 196 GLY A O 1
ATOM 1508 N N . LEU A 1 197 ? -0.873 -14.484 1.822 1.00 74.06 197 LEU A N 1
ATOM 1509 C CA . LEU A 1 197 ? 0.432 -15.046 2.183 1.00 74.06 197 LEU A CA 1
ATOM 1510 C C . LEU A 1 197 ? 1.232 -14.057 3.034 1.00 74.06 197 LEU A C 1
ATOM 1512 O O . LEU A 1 197 ? 2.316 -13.612 2.665 1.00 74.06 197 LEU A O 1
ATOM 1516 N N . HIS A 1 198 ? 0.662 -13.682 4.170 1.00 70.62 198 HIS A N 1
ATOM 1517 C CA . HIS A 1 198 ? 1.293 -12.833 5.173 1.00 70.62 198 HIS A CA 1
ATOM 1518 C C . HIS A 1 198 ? 1.035 -13.432 6.552 1.00 70.62 198 HIS A C 1
ATOM 1520 O O . HIS A 1 198 ? -0.023 -14.020 6.786 1.00 70.62 198 HIS A O 1
ATOM 1526 N N . HIS A 1 199 ? 1.989 -13.295 7.469 1.00 55.00 199 HIS A N 1
ATOM 1527 C CA . HIS A 1 199 ? 1.754 -13.685 8.851 1.00 55.00 199 HIS A CA 1
ATOM 1528 C C . HIS A 1 199 ? 1.072 -12.536 9.609 1.00 55.00 199 HIS A C 1
ATOM 1530 O O . HIS A 1 199 ? 1.558 -11.401 9.558 1.00 55.00 199 HIS A O 1
ATOM 1536 N N . PRO A 1 200 ? -0.033 -12.790 10.340 1.00 50.47 200 PRO A N 1
ATOM 1537 C CA . PRO A 1 200 ? -0.419 -11.897 11.425 1.00 50.47 200 PRO A CA 1
ATOM 1538 C C . PRO A 1 200 ? 0.743 -11.833 12.427 1.00 50.47 200 PRO A C 1
ATOM 1540 O O . PRO A 1 200 ? 1.484 -12.807 12.573 1.00 50.47 200 PRO A O 1
ATOM 1543 N N . ALA A 1 201 ? 0.936 -10.687 13.088 1.00 49.91 201 ALA A N 1
ATOM 1544 C CA . ALA A 1 201 ? 2.075 -10.481 13.985 1.00 49.91 201 ALA A CA 1
ATOM 1545 C C . ALA A 1 201 ? 2.243 -11.671 14.962 1.00 49.91 201 ALA A C 1
ATOM 1547 O O . ALA A 1 201 ? 1.242 -12.113 15.534 1.00 49.91 201 ALA A O 1
ATOM 1548 N N . PRO A 1 202 ? 3.468 -12.203 15.173 1.00 44.78 202 PRO A N 1
ATOM 1549 C CA . PRO A 1 202 ? 3.674 -13.352 16.051 1.00 44.78 202 PRO A CA 1
ATOM 1550 C C . PRO A 1 202 ? 3.111 -13.085 17.448 1.00 44.78 202 PRO A C 1
ATOM 1552 O O . PRO A 1 202 ? 3.363 -12.020 18.016 1.00 44.78 202 PRO A O 1
ATOM 1555 N N . ILE A 1 203 ? 2.406 -14.062 18.029 1.00 44.97 203 ILE A N 1
ATOM 1556 C CA . ILE A 1 203 ? 1.744 -13.920 19.339 1.00 44.97 203 ILE A CA 1
ATOM 1557 C C . ILE A 1 203 ? 2.730 -13.435 20.416 1.00 44.97 203 ILE A C 1
ATOM 1559 O O . ILE A 1 203 ? 2.376 -12.564 21.192 1.00 44.97 203 ILE A O 1
ATOM 1563 N N . ALA A 1 204 ? 3.996 -13.868 20.397 1.00 39.22 204 ALA A N 1
ATOM 1564 C CA . ALA A 1 204 ? 5.020 -13.404 21.342 1.00 39.22 204 ALA A CA 1
ATOM 1565 C C . ALA A 1 204 ? 5.370 -11.902 21.215 1.00 39.22 204 ALA A C 1
ATOM 1567 O O . ALA A 1 204 ? 5.664 -11.241 22.210 1.00 39.22 204 ALA A O 1
ATOM 1568 N N . VAL A 1 205 ? 5.329 -11.343 19.999 1.00 50.94 205 VAL A N 1
ATOM 1569 C CA . VAL A 1 205 ? 5.541 -9.902 19.752 1.00 50.94 205 VAL A CA 1
ATOM 1570 C C . VAL A 1 205 ? 4.337 -9.101 20.234 1.00 50.94 205 VAL A C 1
ATOM 1572 O O . VAL A 1 205 ? 4.502 -8.009 20.783 1.00 50.94 205 VAL A O 1
ATOM 1575 N N . VAL A 1 206 ? 3.137 -9.658 20.051 1.00 51.88 206 VAL A N 1
ATOM 1576 C CA . VAL A 1 206 ? 1.903 -9.121 20.624 1.00 51.88 206 VAL A CA 1
ATOM 1577 C C . VAL A 1 206 ? 1.988 -9.184 22.150 1.00 51.88 206 VAL A C 1
ATOM 1579 O O . VAL A 1 206 ? 1.819 -8.160 22.788 1.00 51.88 206 VAL A O 1
ATOM 1582 N N . ASP A 1 207 ? 2.366 -10.310 22.750 1.00 56.81 207 ASP A N 1
ATOM 1583 C CA . ASP A 1 207 ? 2.467 -10.490 24.203 1.00 56.81 207 ASP A CA 1
ATOM 1584 C C . ASP A 1 207 ? 3.458 -9.533 24.865 1.00 56.81 207 ASP A C 1
ATOM 1586 O O . ASP A 1 207 ? 3.112 -8.889 25.855 1.00 56.81 207 ASP A O 1
ATOM 1590 N N . GLY A 1 208 ? 4.666 -9.404 24.308 1.00 61.91 208 GLY A N 1
ATOM 1591 C CA . GLY A 1 208 ? 5.675 -8.479 24.823 1.00 61.91 208 GLY A CA 1
ATOM 1592 C C . GLY A 1 208 ? 5.243 -7.015 24.707 1.00 61.91 208 GLY A C 1
ATOM 1593 O O . GLY A 1 208 ? 5.484 -6.224 25.613 1.00 61.91 208 GLY A O 1
ATOM 1594 N N . PHE A 1 209 ? 4.552 -6.655 23.622 1.00 66.25 209 PHE A N 1
ATOM 1595 C CA . PHE A 1 209 ? 3.964 -5.327 23.469 1.00 66.25 209 PHE A CA 1
ATOM 1596 C C . PHE A 1 209 ? 2.846 -5.080 24.480 1.00 66.25 209 PHE A C 1
ATOM 1598 O O . PHE A 1 209 ? 2.902 -4.106 25.221 1.00 66.25 209 PHE A O 1
ATOM 1605 N N . ILE A 1 210 ? 1.870 -5.986 24.539 1.00 68.00 210 ILE A N 1
ATOM 1606 C CA . ILE A 1 210 ? 0.702 -5.945 25.422 1.00 68.00 210 ILE A CA 1
ATOM 1607 C C . ILE A 1 210 ? 1.121 -5.797 26.887 1.00 68.00 210 ILE A C 1
ATOM 1609 O O . ILE A 1 210 ? 0.541 -4.981 27.599 1.00 68.00 210 ILE A O 1
ATOM 1613 N N . ALA A 1 211 ? 2.157 -6.523 27.319 1.00 67.75 211 ALA A N 1
ATOM 1614 C CA . ALA A 1 211 ? 2.702 -6.412 28.670 1.00 67.75 211 ALA A CA 1
ATOM 1615 C C . ALA A 1 211 ? 3.290 -5.019 28.971 1.00 67.75 211 ALA A C 1
ATOM 1617 O O . ALA A 1 211 ? 3.180 -4.548 30.099 1.00 67.75 211 ALA A O 1
ATOM 1618 N N . GLY A 1 212 ? 3.875 -4.352 27.971 1.00 72.94 212 GLY A N 1
ATOM 1619 C CA . GLY A 1 212 ? 4.525 -3.048 28.123 1.00 72.94 212 GLY A CA 1
ATOM 1620 C C . GLY A 1 212 ? 3.630 -1.829 27.877 1.00 72.94 212 GLY A C 1
ATOM 1621 O O . GLY A 1 212 ? 4.026 -0.725 28.236 1.00 72.94 212 GLY A O 1
ATOM 1622 N N . VAL A 1 213 ? 2.434 -1.973 27.282 1.00 78.62 213 VAL A N 1
ATOM 1623 C CA . VAL A 1 213 ? 1.590 -0.809 26.925 1.00 78.62 213 VAL A CA 1
ATOM 1624 C C . VAL A 1 213 ? 1.194 0.013 28.151 1.00 78.62 213 VAL A C 1
ATOM 1626 O O . VAL A 1 213 ? 1.276 1.238 28.110 1.00 78.62 213 VAL A O 1
ATOM 1629 N N . ALA A 1 214 ? 0.753 -0.638 29.230 1.00 70.38 214 ALA A N 1
ATOM 1630 C CA . ALA A 1 214 ? 0.300 0.069 30.428 1.00 70.38 214 ALA A CA 1
ATOM 1631 C C . ALA A 1 214 ? 1.438 0.879 31.073 1.00 70.38 214 ALA A C 1
ATOM 1633 O O . ALA A 1 214 ? 1.244 2.044 31.415 1.00 70.38 214 ALA A O 1
ATOM 1634 N N . GLU A 1 215 ? 2.632 0.288 31.166 1.00 73.56 215 GLU A N 1
ATOM 1635 C CA . GLU A 1 215 ? 3.836 0.956 31.670 1.00 73.56 215 GLU A CA 1
ATOM 1636 C C . GLU A 1 215 ? 4.283 2.095 30.743 1.00 73.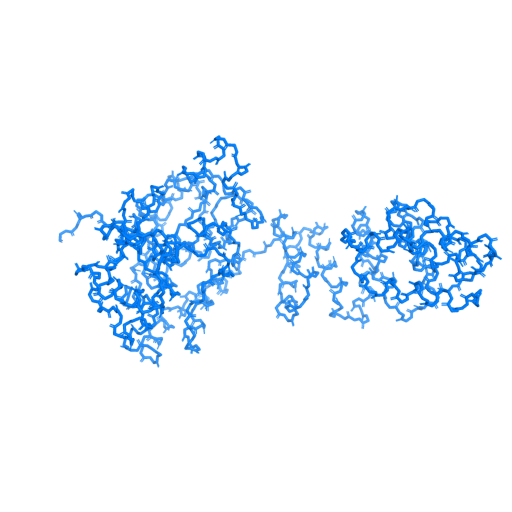56 215 GLU A C 1
ATOM 1638 O O . GLU A 1 215 ? 4.596 3.188 31.211 1.00 73.56 215 GLU A O 1
ATOM 1643 N N . ALA A 1 216 ? 4.239 1.883 29.425 1.00 75.81 216 ALA A N 1
ATOM 1644 C CA . ALA A 1 216 ? 4.576 2.908 28.445 1.00 75.81 216 ALA A CA 1
ATOM 1645 C C . ALA A 1 216 ? 3.640 4.123 28.535 1.00 75.81 216 ALA A C 1
ATOM 1647 O O . ALA A 1 216 ? 4.116 5.251 28.491 1.00 75.81 216 ALA A O 1
ATOM 1648 N N . LEU A 1 217 ? 2.327 3.922 28.693 1.00 74.81 217 LEU A N 1
ATOM 1649 C CA . LEU A 1 217 ? 1.366 5.022 28.851 1.00 74.81 217 LEU A CA 1
ATOM 1650 C C . LEU A 1 217 ? 1.580 5.801 30.152 1.00 74.81 217 LEU A C 1
ATOM 1652 O O . LEU A 1 217 ? 1.504 7.027 30.161 1.00 74.81 217 LEU A O 1
ATOM 1656 N N . ASP A 1 218 ? 1.879 5.094 31.237 1.00 71.25 218 ASP A N 1
ATOM 1657 C CA . ASP A 1 218 ? 2.159 5.690 32.541 1.00 71.25 218 ASP A CA 1
ATOM 1658 C C . ASP A 1 218 ? 3.472 6.503 32.530 1.00 71.25 218 ASP A C 1
ATOM 1660 O O . ASP A 1 218 ? 3.526 7.623 33.044 1.00 71.25 218 ASP A O 1
ATOM 1664 N N . HIS A 1 219 ? 4.512 5.996 31.857 1.00 70.88 219 HIS A N 1
ATOM 1665 C CA . HIS A 1 219 ? 5.761 6.722 31.601 1.00 70.88 219 HIS A CA 1
ATOM 1666 C C . HIS A 1 219 ? 5.545 7.943 30.695 1.00 70.88 219 HIS A C 1
ATOM 1668 O O . HIS A 1 219 ? 6.010 9.036 31.009 1.00 70.88 219 HIS A O 1
ATOM 1674 N N . LEU A 1 220 ? 4.779 7.792 29.609 1.00 67.75 220 LEU A N 1
ATOM 1675 C CA . LEU A 1 220 ? 4.424 8.893 28.709 1.00 67.75 220 LEU A CA 1
ATOM 1676 C C . LEU A 1 220 ? 3.718 10.031 29.453 1.00 67.75 220 LEU A C 1
ATOM 1678 O O . LEU A 1 220 ? 4.095 11.193 29.292 1.00 67.75 220 LEU A O 1
ATOM 1682 N N . HIS A 1 221 ? 2.736 9.699 30.293 1.00 67.62 221 HIS A N 1
ATOM 1683 C CA . HIS A 1 221 ? 2.001 10.688 31.072 1.00 67.62 221 HIS A CA 1
ATOM 1684 C C . HIS A 1 221 ? 2.913 11.445 32.047 1.00 67.62 221 HIS A C 1
ATOM 1686 O O . HIS A 1 221 ? 2.839 12.667 32.136 1.00 67.62 221 HIS A O 1
ATOM 1692 N N . ARG A 1 222 ? 3.794 10.742 32.769 1.00 67.69 222 ARG A N 1
ATOM 1693 C CA . ARG A 1 222 ? 4.689 11.380 33.746 1.00 67.69 222 ARG A CA 1
ATOM 1694 C C . ARG A 1 222 ? 5.794 12.211 33.108 1.00 67.69 222 ARG A C 1
ATOM 1696 O O . ARG A 1 222 ? 6.014 13.346 33.525 1.00 67.69 222 ARG A O 1
ATOM 1703 N N . ASP A 1 223 ? 6.494 11.632 32.139 1.00 67.12 223 ASP A N 1
ATOM 1704 C CA . ASP A 1 223 ? 7.824 12.103 31.750 1.00 67.12 223 ASP A CA 1
ATOM 1705 C C . ASP A 1 223 ? 7.815 12.898 30.439 1.00 67.12 223 ASP A C 1
ATOM 1707 O O . ASP A 1 223 ? 8.707 13.714 30.205 1.00 67.12 223 ASP A O 1
ATOM 1711 N N . HIS A 1 224 ? 6.787 12.718 29.604 1.00 66.06 224 HIS A N 1
ATOM 1712 C CA . HIS A 1 224 ? 6.707 13.354 28.288 1.00 66.06 224 HIS A CA 1
ATOM 1713 C C . HIS A 1 224 ? 5.555 14.352 28.149 1.00 66.06 224 HIS A C 1
ATOM 1715 O O . HIS A 1 224 ? 5.709 15.339 27.427 1.00 66.06 224 HIS A O 1
ATOM 1721 N N . ASP A 1 225 ? 4.420 14.139 28.825 1.00 69.75 225 ASP A N 1
ATOM 1722 C CA . ASP A 1 225 ? 3.273 15.049 28.730 1.00 69.75 225 ASP A CA 1
ATOM 1723 C C . ASP A 1 225 ? 2.434 15.194 30.019 1.00 69.75 225 ASP A C 1
ATOM 1725 O O . ASP A 1 225 ? 1.217 14.976 30.009 1.00 69.75 225 ASP A O 1
ATOM 1729 N N . PRO A 1 226 ? 3.037 15.653 31.134 1.00 72.56 226 PRO A N 1
ATOM 1730 C CA . PRO A 1 226 ? 2.334 15.792 32.416 1.00 72.56 226 PRO A CA 1
ATOM 1731 C C . PRO A 1 226 ? 1.190 16.818 32.387 1.00 72.56 226 PRO A C 1
ATOM 1733 O O . PRO A 1 226 ? 0.354 16.854 33.291 1.00 72.56 226 PRO A O 1
ATOM 1736 N N . TRP A 1 227 ? 1.132 17.656 31.349 1.00 76.69 227 TRP A N 1
ATOM 1737 C CA . TRP A 1 227 ? 0.140 18.719 31.187 1.00 76.69 227 TRP A CA 1
ATOM 1738 C C . TRP A 1 227 ? -0.904 18.425 30.100 1.00 76.69 227 TRP A C 1
ATOM 1740 O O . TRP A 1 227 ? -1.750 19.284 29.834 1.00 76.69 227 TRP A O 1
ATOM 1750 N N . LEU A 1 228 ? -0.883 17.230 29.493 1.00 77.19 228 LEU A N 1
ATOM 1751 C CA . LEU A 1 228 ? -1.812 16.820 28.430 1.00 77.19 228 LEU A CA 1
ATOM 1752 C C . LEU A 1 228 ? -1.835 17.826 27.259 1.00 77.19 228 LEU A C 1
ATOM 1754 O O . LEU A 1 228 ? -2.892 18.320 26.845 1.00 77.19 228 LEU A O 1
ATOM 1758 N N . ASN A 1 229 ? -0.655 18.199 26.778 1.00 73.62 229 ASN A N 1
ATOM 1759 C CA . ASN A 1 229 ? -0.430 19.097 25.652 1.00 73.62 229 ASN A CA 1
ATOM 1760 C C . ASN A 1 229 ? -0.486 18.377 24.303 1.00 73.62 229 ASN A C 1
ATOM 1762 O O . ASN A 1 229 ? -0.733 19.021 23.281 1.00 73.62 229 ASN A O 1
ATOM 1766 N N . ASN A 1 230 ? -0.287 17.060 24.276 1.00 76.44 230 ASN A N 1
ATOM 1767 C CA . ASN A 1 230 ? -0.415 16.276 23.061 1.00 76.44 230 ASN A CA 1
ATOM 1768 C C . ASN A 1 230 ? -1.853 16.309 22.541 1.00 76.44 230 ASN A C 1
ATOM 1770 O O . ASN A 1 230 ? -2.834 16.347 23.293 1.00 76.44 230 ASN A O 1
ATOM 1774 N N . PHE A 1 231 ? -1.985 16.289 21.214 1.00 79.75 231 PHE A N 1
ATOM 1775 C CA . PHE A 1 231 ? -3.292 16.342 20.571 1.00 79.75 231 PHE A CA 1
ATOM 1776 C C . PHE A 1 231 ? -4.183 15.189 21.053 1.00 79.75 231 PHE A C 1
ATOM 1778 O O . PHE A 1 231 ? -3.811 14.025 20.938 1.00 79.75 231 PHE A O 1
ATOM 1785 N N . GLY A 1 232 ? -5.368 15.537 21.565 1.00 79.69 232 GLY A N 1
ATOM 1786 C CA . GLY A 1 232 ? -6.365 14.594 22.076 1.00 79.69 232 GLY A CA 1
ATOM 1787 C C . GLY A 1 232 ? -6.089 14.020 23.472 1.00 79.69 232 GLY A C 1
ATOM 1788 O O . GLY A 1 232 ? -7.021 13.498 24.088 1.00 79.69 232 GLY A O 1
ATOM 1789 N N . ALA A 1 233 ? -4.904 14.252 24.053 1.00 81.38 233 ALA A N 1
ATOM 1790 C CA . ALA A 1 233 ? -4.555 13.798 25.403 1.00 81.38 233 ALA A CA 1
ATOM 1791 C C . ALA A 1 233 ? -5.534 14.312 26.468 1.00 81.38 233 ALA A C 1
ATOM 1793 O O . ALA A 1 233 ? -5.904 13.591 27.386 1.00 81.38 233 ALA A O 1
ATOM 1794 N N . ARG A 1 234 ? -6.077 15.526 26.317 1.00 80.38 234 ARG A N 1
ATOM 1795 C CA . ARG A 1 234 ? -7.108 16.063 27.232 1.00 80.38 234 ARG A CA 1
ATOM 1796 C C . ARG A 1 234 ? -8.436 15.306 27.185 1.00 80.38 234 ARG A C 1
ATOM 1798 O O . ARG A 1 234 ? -9.204 15.375 28.145 1.00 80.38 234 ARG A O 1
ATOM 1805 N N . THR A 1 235 ? -8.719 14.616 26.081 1.00 81.00 235 THR A N 1
ATOM 1806 C CA . THR A 1 235 ? -9.959 13.862 25.874 1.00 81.00 235 THR A CA 1
ATOM 1807 C C . THR A 1 235 ? -9.912 12.525 26.597 1.00 81.00 235 THR A C 1
ATOM 1809 O O . THR A 1 235 ? -10.808 12.240 27.387 1.00 81.00 235 THR A O 1
ATOM 1812 N N . HIS A 1 236 ? -8.863 11.731 26.377 1.00 84.31 236 HIS A N 1
ATOM 1813 C CA . HIS A 1 236 ? -8.721 10.412 27.004 1.00 84.31 236 HIS A CA 1
ATOM 1814 C C . HIS A 1 236 ? -7.885 10.427 28.295 1.00 84.31 236 HIS A C 1
ATOM 1816 O O . HIS A 1 236 ? -7.891 9.446 29.034 1.00 84.31 236 HIS A O 1
ATOM 1822 N N . ARG A 1 237 ? -7.194 11.533 28.601 1.00 82.44 237 ARG A N 1
ATOM 1823 C CA . ARG A 1 237 ? -6.332 11.735 29.785 1.00 82.44 237 ARG A CA 1
ATOM 1824 C C . ARG A 1 237 ? -5.296 10.628 29.976 1.00 82.44 237 ARG A C 1
ATOM 1826 O O . ARG A 1 237 ? -5.056 10.220 31.106 1.00 82.44 237 ARG A O 1
ATOM 1833 N N . ASP A 1 238 ? -4.790 10.092 28.868 1.00 77.19 238 ASP A N 1
ATOM 1834 C CA . ASP A 1 238 ? -3.897 8.921 28.819 1.00 77.19 238 ASP A CA 1
ATOM 1835 C C . ASP A 1 238 ? -4.399 7.697 29.604 1.00 77.19 238 ASP A C 1
ATOM 1837 O O . ASP A 1 238 ? -3.625 6.834 30.005 1.00 77.19 238 ASP A O 1
ATOM 1841 N N . ARG A 1 239 ? -5.721 7.584 29.800 1.00 84.25 239 ARG A N 1
ATOM 1842 C CA . ARG A 1 239 ? -6.344 6.482 30.536 1.00 84.25 239 ARG A CA 1
ATOM 1843 C C . ARG A 1 239 ? -7.066 5.527 29.607 1.00 84.25 239 ARG A C 1
ATOM 1845 O O . ARG A 1 239 ? -7.907 5.925 28.803 1.00 84.25 239 ARG A O 1
ATOM 1852 N N . LEU A 1 240 ? -6.764 4.249 29.771 1.00 87.38 240 LEU A N 1
ATOM 1853 C CA . LEU A 1 240 ? -7.519 3.163 29.167 1.00 87.38 240 LEU A CA 1
ATOM 1854 C C . LEU A 1 240 ? -8.770 2.861 29.993 1.00 87.38 240 LEU A C 1
ATOM 1856 O O . LEU A 1 240 ? -8.782 3.002 31.218 1.00 87.38 240 LEU A O 1
ATOM 1860 N N . LEU A 1 241 ? -9.824 2.425 29.310 1.00 89.06 241 LEU A N 1
ATOM 1861 C CA . LEU A 1 241 ? -10.938 1.750 29.962 1.00 89.06 241 LEU A CA 1
ATOM 1862 C C . LEU A 1 241 ? -10.539 0.319 30.347 1.00 89.06 241 LEU A C 1
ATOM 1864 O O . LEU A 1 241 ? -9.664 -0.252 29.691 1.00 89.06 241 LEU A O 1
ATOM 1868 N N . PRO A 1 242 ? -11.200 -0.285 31.354 1.00 89.56 242 PRO A N 1
ATOM 1869 C CA . PRO A 1 242 ? -10.935 -1.664 31.747 1.00 89.56 242 PRO A CA 1
ATOM 1870 C C . PRO A 1 242 ? -10.980 -2.638 30.558 1.00 89.56 242 PRO A C 1
ATOM 1872 O O . PRO A 1 242 ? -11.774 -2.421 29.632 1.00 89.56 242 PRO A O 1
ATOM 1875 N N . PRO A 1 243 ? -10.156 -3.701 30.562 1.00 91.62 243 PRO A N 1
ATOM 1876 C CA . PRO A 1 243 ? -10.213 -4.729 29.533 1.00 91.62 243 PRO A CA 1
ATOM 1877 C C . PRO A 1 243 ? -11.598 -5.378 29.435 1.00 91.62 243 PRO A C 1
ATOM 1879 O O . PRO A 1 243 ? -12.301 -5.539 30.432 1.00 91.62 243 PRO A O 1
ATOM 1882 N N . LEU A 1 244 ? -11.972 -5.759 28.218 1.00 91.31 244 LEU A N 1
ATOM 1883 C CA . LEU A 1 244 ? -13.209 -6.466 27.920 1.00 91.31 244 LEU A CA 1
ATOM 1884 C C . LEU A 1 244 ? -13.122 -7.919 28.407 1.00 91.31 244 LEU A C 1
ATOM 1886 O O . LEU A 1 244 ? -12.101 -8.583 28.210 1.00 91.31 244 LEU A O 1
ATOM 1890 N N . ALA A 1 245 ? -14.202 -8.449 28.981 1.00 92.31 245 ALA A N 1
ATOM 1891 C CA . ALA A 1 245 ? -14.246 -9.863 29.340 1.00 92.31 245 ALA A CA 1
ATOM 1892 C C . ALA A 1 245 ? -14.132 -10.746 28.074 1.00 92.31 245 ALA A C 1
ATOM 1894 O O . ALA A 1 245 ? -14.817 -10.475 27.080 1.00 92.31 245 ALA A O 1
ATOM 1895 N N . PRO A 1 246 ? -13.330 -11.830 28.075 1.00 91.50 246 PRO A N 1
ATOM 1896 C CA . PRO A 1 246 ? -13.225 -12.729 26.922 1.00 91.50 246 PRO A CA 1
ATOM 1897 C C . PRO A 1 246 ? -14.575 -13.295 26.457 1.00 91.50 246 PRO A C 1
ATOM 1899 O O . PRO A 1 246 ? -14.796 -13.497 25.266 1.00 91.50 246 PRO A O 1
ATOM 1902 N N . GLU A 1 247 ? -15.500 -13.538 27.386 1.00 91.19 247 GLU A N 1
ATOM 1903 C CA . GLU A 1 247 ? -16.866 -13.995 27.110 1.00 91.19 247 GLU A CA 1
ATOM 1904 C C . GLU A 1 247 ? -17.655 -12.950 26.323 1.00 91.19 247 GLU A C 1
ATOM 1906 O O . GLU A 1 247 ? -18.437 -13.290 25.437 1.00 91.19 247 GLU A O 1
ATOM 1911 N N . GLU A 1 248 ? -17.448 -11.677 26.638 1.00 90.25 248 GLU A N 1
ATOM 1912 C CA . GLU A 1 248 ? -18.117 -10.572 25.975 1.00 90.25 248 GLU A CA 1
ATOM 1913 C C . GLU A 1 248 ? -17.597 -10.372 24.556 1.00 90.25 248 GLU A C 1
ATOM 1915 O O . GLU A 1 248 ? -18.405 -10.252 23.636 1.00 90.25 248 GLU A O 1
ATOM 1920 N N . LEU A 1 249 ? -16.280 -10.476 24.352 1.00 91.31 249 LEU A N 1
ATOM 1921 C CA . LEU A 1 249 ? -15.699 -10.488 23.011 1.00 91.31 249 LEU A CA 1
ATOM 1922 C C . LEU A 1 249 ? -16.279 -11.630 22.162 1.00 91.31 249 LEU A C 1
ATOM 1924 O O . LEU A 1 249 ? -16.752 -11.388 21.054 1.00 91.31 249 LEU A O 1
ATOM 1928 N N . ARG A 1 250 ? -16.348 -12.850 22.716 1.00 90.56 250 ARG A N 1
ATOM 1929 C CA . ARG A 1 250 ? -16.955 -14.002 22.026 1.00 90.56 250 ARG A CA 1
ATOM 1930 C C . ARG A 1 250 ? -18.426 -13.769 21.677 1.00 90.56 250 ARG A C 1
ATOM 1932 O O . ARG A 1 250 ? -18.873 -14.207 20.620 1.00 90.56 250 ARG A O 1
ATOM 1939 N N . ARG A 1 251 ? -19.192 -13.078 22.532 1.00 89.50 251 ARG A N 1
ATOM 1940 C CA . ARG A 1 251 ? -20.586 -12.702 22.225 1.00 89.50 251 ARG A CA 1
ATOM 1941 C C . ARG A 1 251 ? -20.668 -11.722 21.055 1.00 89.50 251 ARG A C 1
ATOM 1943 O O . ARG A 1 251 ? -21.554 -11.881 20.221 1.00 89.50 251 ARG A O 1
ATOM 1950 N N . ILE A 1 252 ? -19.765 -10.744 20.984 1.00 87.69 252 ILE A N 1
ATOM 1951 C CA . ILE A 1 252 ? -19.702 -9.777 19.876 1.00 87.69 252 ILE A CA 1
ATOM 1952 C C . ILE A 1 252 ? -19.331 -10.480 18.562 1.00 87.69 252 ILE A C 1
ATOM 1954 O O . ILE A 1 252 ? -19.958 -10.242 17.530 1.00 87.69 252 ILE A O 1
ATOM 1958 N N . GLU A 1 253 ? -18.354 -11.385 18.588 1.00 90.06 253 GLU A N 1
ATOM 1959 C CA . GLU A 1 253 ? -17.971 -12.181 17.414 1.00 90.06 253 GLU A CA 1
ATOM 1960 C C . GLU A 1 253 ? -19.122 -13.077 16.940 1.00 90.06 253 GLU A C 1
ATOM 1962 O O . GLU A 1 253 ? -19.444 -13.116 15.752 1.00 90.06 253 GLU A O 1
ATOM 1967 N N . ALA A 1 254 ? -19.808 -13.741 17.875 1.00 87.62 254 ALA A N 1
ATOM 1968 C CA . ALA A 1 254 ? -20.946 -14.598 17.566 1.00 87.62 254 ALA A CA 1
ATOM 1969 C C . ALA A 1 254 ? -22.140 -13.820 16.989 1.00 87.62 254 ALA A C 1
ATOM 1971 O O . ALA A 1 254 ? -22.785 -14.299 16.058 1.00 87.62 254 ALA A O 1
ATOM 1972 N N . SER A 1 255 ? -22.444 -12.629 17.517 1.00 84.44 255 SER A N 1
ATOM 1973 C CA . SER A 1 255 ? -23.587 -11.826 17.060 1.00 84.44 255 SER A CA 1
ATOM 1974 C C . SER A 1 255 ? -23.347 -11.156 15.707 1.00 84.44 255 SER A C 1
ATOM 1976 O O . SER A 1 255 ? -24.284 -10.990 14.927 1.00 84.44 255 SER A O 1
ATOM 1978 N N . SER A 1 256 ? -22.099 -10.795 15.409 1.00 83.25 256 SER A N 1
ATOM 1979 C CA . SER A 1 256 ? -21.717 -10.158 14.145 1.00 83.25 256 SER A CA 1
ATOM 1980 C C . SER A 1 256 ? -21.333 -11.146 13.040 1.00 83.25 256 SER A C 1
ATOM 1982 O O . SER A 1 256 ? -21.345 -10.789 11.859 1.00 83.25 256 SER A O 1
ATOM 1984 N N . GLY A 1 257 ? -20.963 -12.379 13.402 1.00 82.88 257 GLY A N 1
ATOM 1985 C CA . GLY A 1 257 ? -20.378 -13.354 12.481 1.00 82.88 257 GLY A CA 1
ATOM 1986 C C . GLY A 1 257 ? -19.000 -12.936 11.952 1.00 82.88 257 GLY A C 1
ATOM 1987 O O . GLY A 1 257 ? -18.573 -13.432 10.909 1.00 82.88 257 GLY A O 1
ATOM 1988 N N . ALA A 1 258 ? -18.327 -11.995 12.621 1.00 85.38 258 ALA A N 1
ATOM 1989 C CA . ALA A 1 258 ? -16.970 -11.559 12.316 1.00 85.38 258 ALA A CA 1
ATOM 1990 C C . ALA A 1 258 ? -16.007 -12.085 13.386 1.00 85.38 258 ALA A C 1
ATOM 1992 O O . ALA A 1 258 ? -16.345 -12.099 14.565 1.00 85.38 258 ALA A O 1
ATOM 1993 N N . SER A 1 259 ? -14.799 -12.482 12.983 1.00 88.19 259 SER A N 1
ATOM 1994 C CA . SER A 1 259 ? -13.718 -12.779 13.927 1.00 88.19 259 SER A CA 1
ATOM 1995 C C . SER A 1 259 ? -12.826 -11.552 14.061 1.00 88.19 259 SER A C 1
ATOM 1997 O O . SER A 1 259 ? -12.374 -10.992 13.059 1.00 88.19 259 SER A O 1
ATOM 1999 N N . ILE A 1 260 ? -12.607 -11.107 15.295 1.00 90.31 260 ILE A N 1
ATOM 2000 C CA . ILE A 1 260 ? -11.753 -9.961 15.578 1.00 90.31 260 ILE A CA 1
ATOM 2001 C C . ILE A 1 260 ? -10.285 -10.381 15.402 1.00 90.31 260 ILE A C 1
ATOM 2003 O O . ILE A 1 260 ? -9.884 -11.419 15.930 1.00 90.31 260 ILE A O 1
ATOM 2007 N N . PRO A 1 261 ? -9.454 -9.591 14.688 1.00 89.94 261 PRO A N 1
ATOM 2008 C CA . PRO A 1 261 ? -8.030 -9.875 14.541 1.00 89.94 261 PRO A CA 1
ATOM 2009 C C . PRO A 1 261 ? -7.345 -10.129 15.889 1.00 89.94 261 PRO A C 1
ATOM 2011 O O . PRO A 1 261 ? -7.547 -9.382 16.847 1.00 89.94 261 PRO A O 1
ATOM 2014 N N . ALA A 1 262 ? -6.534 -11.189 15.956 1.00 84.31 262 ALA A N 1
ATOM 2015 C CA . ALA A 1 262 ? -5.999 -11.723 17.210 1.00 84.31 262 ALA A CA 1
ATOM 2016 C C . ALA A 1 262 ? -5.190 -10.700 18.027 1.00 84.31 262 ALA A C 1
ATOM 2018 O O . ALA A 1 262 ? -5.236 -10.714 19.256 1.00 84.31 262 ALA A O 1
ATOM 2019 N N . ASP A 1 263 ? -4.474 -9.796 17.359 1.00 84.38 263 ASP A N 1
ATOM 2020 C CA . ASP A 1 263 ? -3.684 -8.757 18.013 1.00 84.38 263 ASP A CA 1
ATOM 2021 C C . ASP A 1 263 ? -4.566 -7.693 18.686 1.00 84.38 263 ASP A C 1
ATOM 2023 O O . ASP A 1 263 ? -4.303 -7.294 19.822 1.00 84.38 263 ASP A O 1
ATOM 2027 N N . TYR A 1 264 ? -5.663 -7.291 18.039 1.00 91.94 264 TYR A N 1
ATOM 2028 C CA . TYR A 1 264 ? -6.646 -6.391 18.636 1.00 91.94 264 TYR A CA 1
ATOM 2029 C C . TYR A 1 264 ? -7.491 -7.084 19.714 1.00 91.94 264 TYR A C 1
ATOM 2031 O O . TYR A 1 264 ? -7.735 -6.504 20.768 1.00 91.94 264 TYR A O 1
ATOM 2039 N N . ALA A 1 265 ? -7.872 -8.348 19.513 1.00 90.38 265 ALA A N 1
ATOM 2040 C CA . ALA A 1 265 ? -8.559 -9.157 20.521 1.00 90.38 265 ALA A CA 1
ATOM 2041 C C . ALA A 1 265 ? -7.733 -9.295 21.816 1.00 90.38 265 ALA A C 1
ATOM 2043 O O . ALA A 1 265 ? -8.262 -9.141 22.922 1.00 90.38 265 ALA A O 1
ATOM 2044 N N . ALA A 1 266 ? -6.422 -9.532 21.689 1.00 88.12 266 ALA A N 1
ATOM 2045 C CA . ALA A 1 266 ? -5.498 -9.565 22.819 1.00 88.12 266 ALA A CA 1
ATOM 2046 C C . ALA A 1 266 ? -5.420 -8.207 23.532 1.00 88.12 266 ALA A C 1
ATOM 2048 O O . ALA A 1 266 ? -5.453 -8.164 24.761 1.00 88.12 266 ALA A O 1
ATOM 2049 N N . PHE A 1 267 ? -5.375 -7.101 22.783 1.00 90.38 267 PHE A N 1
ATOM 2050 C CA . PHE A 1 267 ? -5.421 -5.755 23.356 1.00 90.38 267 PHE A CA 1
ATOM 2051 C C . PHE A 1 267 ? -6.704 -5.507 24.149 1.00 90.38 267 PHE A C 1
ATOM 2053 O O . PHE A 1 267 ? -6.638 -5.126 25.319 1.00 90.38 267 PHE A O 1
ATOM 2060 N N . LEU A 1 268 ? -7.862 -5.788 23.549 1.00 91.50 268 LEU A N 1
ATOM 2061 C CA . LEU A 1 268 ? -9.164 -5.568 24.174 1.00 91.50 268 LEU A CA 1
ATOM 2062 C C . LEU A 1 268 ? -9.306 -6.320 25.496 1.00 91.50 268 LEU A C 1
ATOM 2064 O O . LEU A 1 268 ? -9.824 -5.763 26.457 1.00 91.50 268 LEU A O 1
ATOM 2068 N N . THR A 1 269 ? -8.838 -7.567 25.552 1.00 91.06 269 THR A N 1
ATOM 2069 C CA . THR A 1 269 ? -9.046 -8.460 26.704 1.00 91.06 269 THR A CA 1
ATOM 2070 C C . THR A 1 269 ? -7.985 -8.350 27.795 1.00 91.06 269 THR A C 1
ATOM 2072 O O . THR A 1 269 ? -8.219 -8.806 28.912 1.00 91.06 269 THR A O 1
ATOM 2075 N N . ARG A 1 270 ? -6.823 -7.745 27.510 1.00 87.88 270 ARG A N 1
ATOM 2076 C CA . ARG A 1 270 ? -5.691 -7.695 28.457 1.00 87.88 270 ARG A CA 1
ATOM 2077 C C . ARG A 1 270 ? -5.193 -6.293 28.783 1.00 87.88 270 ARG A C 1
ATOM 2079 O O . ARG A 1 270 ? -4.604 -6.118 29.842 1.00 87.88 270 ARG A O 1
ATOM 2086 N N . VAL A 1 271 ? -5.401 -5.319 27.897 1.00 88.06 271 VAL A N 1
ATOM 2087 C CA . VAL A 1 271 ? -4.874 -3.951 28.043 1.00 88.06 271 VAL A CA 1
ATOM 2088 C C . VAL A 1 271 ? -5.995 -2.970 28.327 1.00 88.06 271 VAL A C 1
ATOM 2090 O O . VAL A 1 271 ? -5.987 -2.303 29.357 1.00 88.06 271 VAL A O 1
ATOM 2093 N N . GLY A 1 272 ? -6.983 -2.901 27.439 1.00 88.94 272 GLY A N 1
ATOM 2094 C CA . GLY A 1 272 ? -8.106 -1.995 27.611 1.00 88.94 272 GLY A CA 1
ATOM 2095 C C . GLY A 1 272 ? -9.098 -2.055 26.463 1.00 88.94 272 GLY A C 1
ATOM 2096 O O . GLY A 1 272 ? -8.741 -2.338 25.321 1.00 88.94 272 GLY A O 1
ATOM 2097 N N . SER A 1 273 ? -10.360 -1.769 26.770 1.00 89.94 273 SER A N 1
ATOM 2098 C CA . SER A 1 273 ? -11.458 -1.824 25.796 1.00 89.94 273 SER A CA 1
ATOM 2099 C C . SER A 1 273 ? -11.622 -0.547 24.960 1.00 89.94 273 SER A C 1
ATOM 2101 O O . SER A 1 273 ? -12.213 -0.594 23.884 1.00 89.94 273 SER A O 1
ATOM 2103 N N . ALA A 1 274 ? -11.117 0.594 25.443 1.00 91.44 274 ALA A N 1
ATOM 2104 C CA . ALA A 1 274 ? -11.124 1.897 24.769 1.00 91.44 274 ALA A CA 1
ATOM 2105 C C . ALA A 1 274 ? -10.208 2.888 25.522 1.00 91.44 274 ALA A C 1
ATOM 2107 O O . ALA A 1 274 ? -9.522 2.500 26.469 1.00 91.44 274 ALA A O 1
ATOM 2108 N N . GLY A 1 275 ? -10.253 4.181 25.182 1.00 91.00 275 GLY A N 1
ATOM 2109 C CA . GLY A 1 275 ? -9.599 5.243 25.955 1.00 91.00 275 GLY A CA 1
ATOM 2110 C C . GLY A 1 275 ? -8.301 5.723 25.318 1.00 91.00 275 GLY A C 1
ATOM 2111 O O . GLY A 1 275 ? -8.328 6.187 24.182 1.00 91.00 275 GLY A O 1
ATOM 2112 N N . ALA A 1 276 ? -7.186 5.673 26.046 1.00 89.31 276 ALA A N 1
ATOM 2113 C CA . ALA A 1 276 ? -5.886 6.126 25.554 1.00 89.31 276 ALA A CA 1
ATOM 2114 C C . ALA A 1 276 ? -5.566 5.530 24.178 1.00 89.31 276 ALA A C 1
ATOM 2116 O O . ALA A 1 276 ? -5.755 4.339 23.937 1.00 89.31 276 ALA A O 1
ATOM 2117 N N . GLY A 1 277 ? -5.129 6.380 23.258 1.00 89.25 277 GLY A N 1
ATOM 2118 C CA . GLY A 1 277 ? -4.840 5.976 21.894 1.00 89.25 277 GLY A CA 1
ATOM 2119 C C . GLY A 1 277 ? -4.568 7.177 20.997 1.00 89.25 277 GLY A C 1
ATOM 2120 O O . GLY A 1 277 ? -4.684 8.320 21.440 1.00 89.25 277 GLY A O 1
ATOM 2121 N N . PRO A 1 278 ? -4.249 6.935 19.719 1.00 88.50 278 PRO A N 1
ATOM 2122 C CA . PRO A 1 278 ? -4.025 7.997 18.750 1.00 88.50 278 PRO A CA 1
ATOM 2123 C C . PRO A 1 278 ? -5.199 8.979 18.671 1.00 88.50 278 PRO A C 1
ATOM 2125 O O . PRO A 1 278 ? -6.368 8.588 18.728 1.00 88.50 278 PRO A O 1
ATOM 2128 N N . TYR A 1 279 ? -4.886 10.251 18.426 1.00 89.69 279 TYR A N 1
ATOM 2129 C CA . TYR A 1 279 ? -5.871 11.320 18.250 1.00 89.69 279 TYR A CA 1
ATOM 2130 C C . TYR A 1 279 ? -6.786 11.483 19.471 1.00 89.69 279 TYR A C 1
ATOM 2132 O O . TYR A 1 279 ? -6.296 11.662 20.573 1.00 89.69 279 TYR A O 1
ATOM 2140 N N . TYR A 1 280 ? -8.110 11.435 19.297 1.00 88.44 280 TYR A N 1
ATOM 2141 C CA . TYR A 1 280 ? -9.069 11.555 20.396 1.00 88.44 280 TYR A CA 1
ATOM 2142 C C . TYR A 1 280 ? -9.233 10.271 21.225 1.00 88.44 280 TYR A C 1
ATOM 2144 O O . TYR A 1 280 ? -10.076 10.239 22.123 1.00 88.44 280 TYR A O 1
ATOM 2152 N N . GLY A 1 281 ? -8.428 9.241 20.955 1.00 91.06 281 GLY A N 1
ATOM 2153 C CA . GLY A 1 281 ? -8.421 7.984 21.688 1.00 91.06 281 GLY A CA 1
ATOM 2154 C C . GLY A 1 281 ? -9.174 6.853 20.991 1.00 91.06 281 GLY A C 1
ATOM 2155 O O . GLY A 1 281 ? -9.878 7.045 19.993 1.00 91.06 281 GLY A O 1
ATOM 2156 N N . LEU A 1 282 ? -9.001 5.654 21.544 1.00 93.56 282 LEU A N 1
ATOM 2157 C CA . LEU A 1 282 ? -9.703 4.449 21.135 1.00 93.56 282 LEU A CA 1
ATOM 2158 C C . LEU A 1 282 ? -11.195 4.546 21.456 1.00 93.56 282 LEU A C 1
ATOM 2160 O O . LEU A 1 282 ? -11.587 4.875 22.579 1.00 93.56 282 LEU A O 1
ATOM 2164 N N . LEU A 1 283 ? -12.017 4.214 20.466 1.00 92.62 283 LEU A N 1
ATOM 2165 C CA . LEU A 1 283 ? -13.464 4.103 20.581 1.00 92.62 283 LEU A CA 1
ATOM 2166 C C . LEU A 1 283 ? -13.842 2.719 21.121 1.00 92.62 283 LEU A C 1
ATOM 2168 O O . LEU A 1 283 ? -13.186 1.733 20.780 1.00 92.62 283 LEU A O 1
ATOM 2172 N N . PRO A 1 284 ? -14.906 2.625 21.931 1.00 89.81 284 PRO A N 1
ATOM 2173 C CA . PRO A 1 284 ? -15.358 1.345 22.448 1.00 89.81 284 PRO A CA 1
ATOM 2174 C C . PRO A 1 284 ? -16.004 0.506 21.331 1.00 89.81 284 PRO A C 1
ATOM 2176 O O . PRO A 1 284 ? -16.583 1.041 20.375 1.00 89.81 284 PRO A O 1
ATOM 2179 N N . LEU A 1 285 ? -15.870 -0.819 21.442 1.00 87.50 285 LEU A N 1
ATOM 2180 C CA . LEU A 1 285 ? -16.328 -1.782 20.432 1.00 87.50 285 LEU A CA 1
ATOM 2181 C C . LEU A 1 285 ? -17.855 -1.960 20.420 1.00 87.50 285 LEU A C 1
ATOM 2183 O O . LEU A 1 285 ? -18.436 -2.249 19.379 1.00 87.50 285 LEU A O 1
ATOM 2187 N N . ASP A 1 286 ? -18.500 -1.768 21.563 1.00 80.25 286 ASP A N 1
ATOM 2188 C CA . ASP A 1 286 ? -19.945 -1.893 21.784 1.00 80.25 286 ASP A CA 1
ATOM 2189 C C . ASP A 1 286 ? -20.722 -0.596 21.492 1.00 80.25 286 ASP A C 1
ATOM 2191 O O . ASP A 1 286 ? -21.934 -0.517 21.697 1.00 80.25 286 ASP A O 1
ATOM 2195 N N . GLY A 1 287 ? -20.041 0.433 20.985 1.00 76.94 287 GLY A N 1
ATOM 2196 C CA . GLY A 1 287 ? -20.658 1.706 20.641 1.00 76.94 287 GLY A CA 1
ATOM 2197 C C . GLY A 1 287 ? -21.689 1.600 19.497 1.00 76.94 287 GLY A C 1
ATOM 2198 O O . GLY A 1 287 ? -21.500 0.816 18.562 1.00 76.94 287 GLY A O 1
ATOM 2199 N N . PRO A 1 288 ? -22.746 2.439 19.487 1.00 73.25 288 PRO A N 1
ATOM 2200 C CA . PRO A 1 288 ? -23.740 2.455 18.411 1.00 73.25 288 PRO A CA 1
ATOM 2201 C C . PRO A 1 288 ? -23.110 2.612 17.017 1.00 73.25 288 PRO A C 1
ATOM 2203 O O . PRO A 1 288 ? -22.327 3.540 16.787 1.00 73.25 288 PRO A O 1
ATOM 2206 N N . GLY A 1 289 ? -23.467 1.736 16.073 1.00 73.69 289 GLY A N 1
ATOM 2207 C CA . GLY A 1 289 ? -22.946 1.740 14.702 1.00 73.69 289 GLY A CA 1
ATOM 2208 C C . GLY A 1 289 ? -21.666 0.920 14.488 1.00 73.69 289 GLY A C 1
ATOM 2209 O O . GLY A 1 289 ? -21.299 0.694 13.329 1.00 73.69 289 GLY A O 1
ATOM 2210 N N . GLN A 1 290 ? -20.978 0.475 15.553 1.00 84.50 290 GLN A N 1
ATOM 2211 C CA . GLN A 1 290 ? -19.806 -0.412 15.456 1.00 84.50 290 GLN A CA 1
ATOM 2212 C C . GLN A 1 290 ? -20.229 -1.822 15.045 1.00 84.50 290 GLN A C 1
ATOM 2214 O O . GLN A 1 290 ? -19.782 -2.321 14.016 1.00 84.50 290 GLN A O 1
ATOM 2219 N N . ILE A 1 291 ? -21.122 -2.449 15.818 1.00 82.19 291 ILE A N 1
ATOM 2220 C CA . ILE A 1 291 ? -21.509 -3.855 15.634 1.00 82.19 291 ILE A CA 1
ATOM 2221 C C . ILE A 1 291 ? -22.199 -4.052 14.281 1.00 82.19 291 ILE A C 1
ATOM 2223 O O . ILE A 1 291 ? -21.885 -4.988 13.548 1.00 82.19 291 ILE A O 1
ATOM 2227 N N . GLU A 1 292 ? -23.078 -3.130 13.882 1.00 82.19 292 GLU A N 1
ATOM 2228 C CA . GLU A 1 292 ? -23.748 -3.180 12.582 1.00 82.19 292 GLU A CA 1
ATOM 2229 C C . GLU A 1 292 ? -22.735 -3.103 11.435 1.00 82.19 292 GLU A C 1
ATOM 2231 O O . GLU A 1 292 ? -22.913 -3.732 10.389 1.00 82.19 292 GLU A O 1
ATOM 2236 N N . SER A 1 293 ? -21.646 -2.358 11.623 1.00 84.81 293 SER A N 1
ATOM 2237 C CA . SER A 1 293 ? -20.582 -2.222 10.629 1.00 84.81 293 SER A CA 1
ATOM 2238 C C . SER A 1 293 ? -19.753 -3.486 10.429 1.00 84.81 293 SER A C 1
ATOM 2240 O O . SER A 1 293 ? -19.078 -3.588 9.406 1.00 84.81 293 SER A O 1
ATOM 2242 N N . LEU A 1 294 ? -19.817 -4.446 11.355 1.00 87.38 294 LEU A N 1
ATOM 2243 C CA . LEU A 1 294 ? -19.144 -5.742 11.234 1.00 87.38 294 LEU A CA 1
ATOM 2244 C C . LEU A 1 294 ? -19.850 -6.678 10.248 1.00 87.38 294 LEU A C 1
ATOM 2246 O O . LEU A 1 294 ? -19.283 -7.691 9.850 1.00 87.38 294 LEU A O 1
ATOM 2250 N N . THR A 1 295 ? -21.072 -6.343 9.830 1.00 84.88 295 THR A N 1
ATOM 2251 C CA . THR A 1 295 ? -21.776 -7.071 8.770 1.00 84.88 295 THR A CA 1
ATOM 2252 C C . THR A 1 295 ? -21.266 -6.645 7.391 1.00 84.88 295 THR A C 1
ATOM 2254 O O . THR A 1 295 ? -20.995 -5.467 7.162 1.00 84.88 295 THR A O 1
ATOM 2257 N N . GLY A 1 296 ? -21.150 -7.600 6.463 1.00 86.31 296 GLY A N 1
ATOM 2258 C CA . GLY A 1 296 ? -20.596 -7.373 5.123 1.00 86.31 296 GLY A CA 1
ATOM 2259 C C . GLY A 1 296 ? -19.065 -7.358 5.081 1.00 86.31 296 GLY A C 1
ATOM 2260 O O . GLY A 1 296 ? -18.396 -7.404 6.111 1.00 86.31 296 GLY A O 1
ATOM 2261 N N . ASP A 1 297 ? -18.510 -7.311 3.871 1.00 89.94 297 ASP A N 1
ATOM 2262 C CA . ASP A 1 297 ? -17.064 -7.376 3.655 1.00 89.94 297 ASP A CA 1
ATOM 2263 C C . ASP A 1 297 ? -16.516 -6.024 3.195 1.00 89.94 297 ASP A C 1
ATOM 2265 O O . ASP A 1 297 ? -17.114 -5.351 2.351 1.00 89.94 297 ASP A O 1
ATOM 2269 N N . PHE A 1 298 ? -15.345 -5.652 3.712 1.00 92.50 298 PHE A N 1
ATOM 2270 C CA . PHE A 1 298 ? -14.607 -4.488 3.243 1.00 92.50 298 PHE A CA 1
ATOM 2271 C C . PHE A 1 298 ? -14.040 -4.777 1.848 1.00 92.50 298 PHE A C 1
ATOM 2273 O O . PHE A 1 298 ? -13.162 -5.629 1.717 1.00 92.50 298 PHE A O 1
ATOM 2280 N N . PRO A 1 299 ? -14.480 -4.092 0.780 1.00 90.00 299 PRO A N 1
ATOM 2281 C CA . PRO A 1 299 ? -14.228 -4.562 -0.583 1.00 90.00 299 PRO A CA 1
ATOM 2282 C C . PRO A 1 299 ? -12.873 -4.118 -1.155 1.00 90.00 299 PRO A C 1
ATOM 2284 O O . PRO A 1 299 ? -12.531 -4.460 -2.289 1.00 90.00 299 PRO A O 1
ATOM 2287 N N . HIS A 1 300 ? -12.104 -3.301 -0.432 1.00 88.38 300 HIS A N 1
ATOM 2288 C CA . HIS A 1 300 ? -10.959 -2.600 -1.004 1.00 88.38 300 HIS A CA 1
ATOM 2289 C C . HIS A 1 300 ? -9.633 -3.312 -0.733 1.00 88.38 300 HIS A C 1
ATOM 2291 O O . HIS A 1 300 ? -9.274 -3.605 0.401 1.00 88.38 300 HIS A O 1
ATOM 2297 N N . THR A 1 301 ? -8.857 -3.515 -1.798 1.00 82.88 301 THR A N 1
ATOM 2298 C CA . THR A 1 301 ? -7.494 -4.070 -1.748 1.00 82.88 301 THR A CA 1
ATOM 2299 C C . THR A 1 301 ? -6.411 -3.040 -2.057 1.00 82.88 301 THR A C 1
ATOM 2301 O O . THR A 1 301 ? -5.232 -3.367 -2.013 1.00 82.88 301 THR A O 1
ATOM 2304 N N . ARG A 1 302 ? -6.784 -1.803 -2.391 1.00 84.25 302 ARG A N 1
ATOM 2305 C CA . ARG A 1 302 ? -5.893 -0.686 -2.742 1.00 84.25 302 ARG A CA 1
ATOM 2306 C C . ARG A 1 302 ? -6.530 0.639 -2.307 1.00 84.25 302 ARG A C 1
ATOM 2308 O O . ARG A 1 302 ? -7.741 0.637 -2.069 1.00 84.25 302 ARG A O 1
ATOM 2315 N N . PRO A 1 303 ? -5.782 1.760 -2.248 1.00 87.06 303 PRO A N 1
ATOM 2316 C CA . PRO A 1 303 ? -6.357 3.068 -1.945 1.00 87.06 303 PRO A CA 1
ATOM 2317 C C . PRO A 1 303 ? -7.615 3.348 -2.780 1.00 87.06 303 PRO A C 1
ATOM 2319 O O . PRO A 1 303 ? -7.586 3.263 -4.010 1.00 87.06 303 PRO A O 1
ATOM 2322 N N . TYR A 1 304 ? -8.720 3.685 -2.119 1.00 88.19 304 TYR A N 1
ATOM 2323 C CA . TYR A 1 304 ? -10.003 3.947 -2.765 1.00 88.19 304 TYR A CA 1
ATOM 2324 C C . TYR A 1 304 ? -10.331 5.432 -2.686 1.00 88.19 304 TYR A C 1
ATOM 2326 O O . TYR A 1 304 ? -10.586 5.954 -1.609 1.00 88.19 304 TYR A O 1
ATOM 2334 N N . ARG A 1 305 ? -10.341 6.129 -3.826 1.00 86.94 305 ARG A N 1
ATOM 2335 C CA . ARG A 1 305 ? -10.619 7.572 -3.888 1.00 86.94 305 ARG A CA 1
ATOM 2336 C C . ARG A 1 305 ? -11.964 7.827 -4.572 1.00 86.94 305 ARG A C 1
ATOM 2338 O O . ARG A 1 305 ? -12.027 7.719 -5.798 1.00 86.94 305 ARG A O 1
ATOM 2345 N N . PRO A 1 306 ? -13.032 8.171 -3.828 1.00 79.31 306 PRO A N 1
ATOM 2346 C CA . PRO A 1 306 ? -14.328 8.436 -4.431 1.00 79.31 306 PRO A CA 1
ATOM 2347 C C . PRO A 1 306 ? -14.260 9.697 -5.301 1.00 79.31 306 PRO A C 1
ATOM 2349 O O . PRO A 1 306 ? -13.661 10.708 -4.928 1.00 79.31 306 PRO A O 1
ATOM 2352 N N . GLN A 1 307 ? -14.901 9.647 -6.467 1.00 80.06 307 GLN A N 1
ATOM 2353 C CA . GLN A 1 307 ? -15.071 10.797 -7.355 1.00 80.06 307 GLN A CA 1
ATOM 2354 C C . GLN A 1 307 ? -16.571 11.058 -7.549 1.00 80.06 307 GLN A C 1
ATOM 2356 O O . GLN A 1 307 ? -17.138 10.600 -8.538 1.00 80.06 307 GLN A O 1
ATOM 2361 N N . PRO A 1 308 ? -17.240 11.793 -6.636 1.00 71.75 308 PRO A N 1
ATOM 2362 C CA . PRO A 1 308 ? -18.705 11.907 -6.617 1.00 71.75 308 PRO A CA 1
ATOM 2363 C C . PRO A 1 308 ? -19.337 12.376 -7.935 1.00 71.75 308 PRO A C 1
ATOM 2365 O O . PRO A 1 308 ? -20.443 11.952 -8.279 1.00 71.75 308 PRO A O 1
ATOM 2368 N N . ARG A 1 309 ? -18.623 13.220 -8.696 1.00 75.44 309 ARG A N 1
ATOM 2369 C CA . ARG A 1 309 ? -19.048 13.703 -10.022 1.00 75.44 309 ARG A CA 1
ATOM 2370 C C . ARG A 1 309 ? -19.068 12.606 -11.092 1.00 75.44 309 ARG A C 1
ATOM 2372 O O . ARG A 1 309 ? -19.875 12.687 -12.005 1.00 75.44 309 ARG A O 1
ATOM 2379 N N . ALA A 1 310 ? -18.215 11.593 -10.960 1.00 81.88 310 ALA A N 1
ATOM 2380 C CA . ALA A 1 310 ? -18.106 10.460 -11.879 1.00 81.88 310 ALA A CA 1
ATOM 2381 C C . ALA A 1 310 ? -18.869 9.210 -11.396 1.00 81.88 310 ALA A C 1
ATOM 2383 O O . ALA A 1 310 ? -18.896 8.198 -12.088 1.00 81.88 310 ALA A O 1
ATOM 2384 N N . MET A 1 311 ? -19.479 9.255 -10.207 1.00 84.75 311 MET A N 1
ATOM 2385 C CA . MET A 1 311 ? -20.226 8.130 -9.642 1.00 84.75 311 MET A CA 1
ATOM 2386 C C . MET A 1 311 ? -21.665 8.091 -10.169 1.00 84.75 311 MET A C 1
ATOM 2388 O O . MET A 1 311 ? -22.331 9.121 -10.286 1.00 84.75 311 MET A O 1
ATOM 2392 N N . SER A 1 312 ? -22.172 6.888 -10.425 1.00 88.56 312 SER A N 1
ATOM 2393 C CA . SER A 1 312 ? -23.596 6.645 -10.680 1.00 88.56 312 SER A CA 1
ATOM 2394 C C . SER A 1 312 ? -24.449 6.939 -9.435 1.00 88.56 312 SER A C 1
ATOM 2396 O O . SER A 1 312 ? -23.939 7.024 -8.313 1.00 88.56 312 SER A O 1
ATOM 2398 N N . ALA A 1 313 ? -25.766 7.095 -9.610 1.00 86.19 313 ALA A N 1
ATOM 2399 C CA . ALA A 1 313 ? -26.677 7.311 -8.483 1.00 86.19 313 ALA A CA 1
ATOM 2400 C C . ALA A 1 313 ? -26.615 6.183 -7.426 1.00 86.19 313 ALA A C 1
ATOM 2402 O O . ALA A 1 313 ? -26.488 6.525 -6.248 1.00 86.19 313 ALA A O 1
ATOM 2403 N N . PRO A 1 314 ? -26.577 4.883 -7.798 1.00 87.50 314 PRO A N 1
ATOM 2404 C CA . PRO A 1 314 ? -26.399 3.797 -6.830 1.00 87.50 314 PRO A CA 1
ATOM 2405 C C . PRO A 1 314 ? -25.067 3.871 -6.083 1.00 87.50 314 PRO A C 1
ATOM 2407 O O . PRO A 1 314 ? -25.036 3.750 -4.865 1.00 87.50 314 PRO A O 1
ATOM 2410 N N . GLN A 1 315 ? -23.962 4.160 -6.778 1.00 84.06 315 GLN A N 1
ATOM 2411 C CA . GLN A 1 315 ? -22.650 4.286 -6.133 1.00 84.06 315 GLN A CA 1
ATOM 2412 C C . GLN A 1 315 ? -22.617 5.436 -5.119 1.00 84.06 315 GLN A C 1
ATOM 2414 O O . GLN A 1 315 ? -22.007 5.311 -4.059 1.00 84.06 315 GLN A O 1
ATOM 2419 N N . ARG A 1 316 ? -23.268 6.568 -5.423 1.00 84.75 316 ARG A N 1
ATOM 2420 C CA . ARG A 1 316 ? -23.395 7.681 -4.469 1.00 84.75 316 ARG A CA 1
ATOM 2421 C C . ARG A 1 316 ? -24.267 7.312 -3.273 1.00 84.75 316 ARG A C 1
ATOM 2423 O O . ARG A 1 316 ? -23.947 7.730 -2.165 1.00 84.75 316 ARG A O 1
ATOM 2430 N N . ALA A 1 317 ? -25.338 6.550 -3.488 1.00 84.50 317 ALA A N 1
ATOM 2431 C CA . ALA A 1 317 ? -26.179 6.049 -2.407 1.00 84.50 317 ALA A CA 1
ATOM 2432 C C . ALA A 1 317 ? -25.386 5.110 -1.484 1.00 84.50 317 ALA A C 1
ATOM 2434 O O . ALA A 1 317 ? -25.342 5.363 -0.287 1.00 84.50 317 ALA A O 1
ATOM 2435 N N . ALA A 1 318 ? -24.661 4.136 -2.041 1.00 84.56 318 ALA A N 1
ATOM 2436 C CA . ALA A 1 318 ? -23.799 3.218 -1.291 1.00 84.56 318 ALA A CA 1
ATOM 2437 C C . ALA A 1 318 ? -22.710 3.950 -0.485 1.00 84.56 318 ALA A C 1
ATOM 2439 O O . ALA A 1 318 ? -22.439 3.614 0.667 1.00 84.56 318 ALA A O 1
ATOM 2440 N N . LEU A 1 319 ? -22.108 4.997 -1.065 1.00 83.81 319 LEU A N 1
ATOM 2441 C CA . LEU A 1 319 ? -21.129 5.838 -0.371 1.00 83.81 319 LEU A CA 1
ATOM 2442 C C . LEU A 1 319 ? -21.744 6.579 0.825 1.00 83.81 319 LEU A C 1
ATOM 2444 O O . LEU A 1 319 ? -21.112 6.630 1.875 1.00 83.81 319 LEU A O 1
ATOM 2448 N N . ARG A 1 320 ? -22.952 7.141 0.670 1.00 79.38 320 ARG A N 1
ATOM 2449 C CA . ARG A 1 320 ? -23.689 7.838 1.744 1.00 79.38 320 ARG A CA 1
ATOM 2450 C C . ARG A 1 320 ? -24.220 6.881 2.811 1.00 79.38 320 ARG A C 1
ATOM 2452 O O . ARG A 1 320 ? -24.312 7.258 3.969 1.00 79.38 320 ARG A O 1
ATOM 2459 N N . ALA A 1 321 ? -24.560 5.657 2.418 1.00 81.31 321 ALA A N 1
ATOM 2460 C CA . ALA A 1 321 ? -25.008 4.592 3.310 1.00 81.31 321 ALA A CA 1
ATOM 2461 C C . ALA A 1 321 ? -23.846 3.862 4.012 1.00 81.31 321 ALA A C 1
ATOM 2463 O O . ALA A 1 321 ? -24.077 2.897 4.740 1.00 81.31 321 ALA A O 1
ATOM 2464 N N . ASP A 1 322 ? -22.601 4.300 3.787 1.00 87.44 322 ASP A N 1
ATOM 2465 C CA . ASP A 1 322 ? -21.385 3.703 4.342 1.00 87.44 322 ASP A CA 1
ATOM 2466 C C . ASP A 1 322 ? -21.198 2.210 4.024 1.00 87.44 322 ASP A C 1
ATOM 2468 O O . ASP A 1 322 ? -20.448 1.499 4.692 1.00 87.44 322 ASP A O 1
ATOM 2472 N N . GLU A 1 323 ? -21.804 1.731 2.937 1.00 86.75 323 GLU A N 1
ATOM 2473 C CA . GLU A 1 323 ? -21.638 0.352 2.467 1.00 86.75 323 GLU A CA 1
ATOM 2474 C C . GLU A 1 323 ? -20.185 0.063 2.071 1.00 86.75 323 GLU A C 1
ATOM 2476 O O . GLU A 1 323 ? -19.683 -1.037 2.275 1.00 86.75 323 GLU A O 1
ATOM 2481 N N . THR A 1 324 ? -19.461 1.078 1.587 1.00 88.19 324 THR A N 1
ATOM 2482 C CA . THR A 1 324 ? -18.055 0.958 1.162 1.00 88.19 324 THR A CA 1
ATOM 2483 C C . THR A 1 324 ? -17.069 0.753 2.316 1.00 88.19 324 THR A C 1
ATOM 2485 O O . THR A 1 324 ? -15.887 0.536 2.072 1.00 88.19 324 THR A O 1
ATOM 2488 N N . VAL A 1 325 ? -17.516 0.886 3.567 1.00 90.25 325 VAL A N 1
ATOM 2489 C CA . VAL A 1 325 ? -16.683 0.710 4.771 1.00 90.25 325 VAL A CA 1
ATOM 2490 C C . VAL A 1 325 ? -17.229 -0.362 5.718 1.00 90.25 325 VAL A C 1
ATOM 2492 O O . VAL A 1 325 ? -16.782 -0.457 6.860 1.00 90.25 325 VAL A O 1
ATOM 2495 N N . ARG A 1 326 ? -18.176 -1.187 5.261 1.00 92.19 326 ARG A N 1
ATOM 2496 C CA . ARG A 1 326 ? -18.620 -2.395 5.974 1.00 92.19 326 ARG A CA 1
ATOM 2497 C C . ARG A 1 326 ? -17.455 -3.365 6.195 1.00 92.19 326 ARG A C 1
ATOM 2499 O O . ARG A 1 326 ? -16.426 -3.265 5.531 1.00 92.19 326 ARG A O 1
ATOM 2506 N N . GLY A 1 327 ? -17.597 -4.264 7.163 1.00 93.31 327 GLY A N 1
ATOM 2507 C CA . GLY A 1 327 ? -16.528 -5.168 7.585 1.00 93.31 327 GLY A CA 1
ATOM 2508 C C . GLY A 1 327 ? -15.381 -4.465 8.316 1.00 93.31 327 GLY A C 1
ATOM 2509 O O . GLY A 1 327 ? -14.246 -4.943 8.262 1.00 93.31 327 GLY A O 1
ATOM 2510 N N . THR A 1 328 ? -15.642 -3.326 8.973 1.00 95.00 328 THR A N 1
ATOM 2511 C CA . THR A 1 328 ? -14.618 -2.558 9.707 1.00 95.00 328 THR A CA 1
ATOM 2512 C C . THR A 1 328 ? -15.084 -2.091 11.086 1.00 95.00 328 THR A C 1
ATOM 2514 O O . THR A 1 328 ? -16.260 -1.780 11.275 1.00 95.00 328 THR A O 1
ATOM 2517 N N . ILE A 1 329 ? -14.130 -1.973 12.011 1.00 94.50 329 ILE A N 1
ATOM 2518 C CA . ILE A 1 329 ? -14.265 -1.349 13.335 1.00 94.50 329 ILE A CA 1
ATOM 2519 C C . ILE A 1 329 ? -13.710 0.069 13.264 1.00 94.50 329 ILE A C 1
ATOM 2521 O O . ILE A 1 329 ? -12.613 0.275 12.747 1.00 94.50 329 ILE A O 1
ATOM 2525 N N . ALA A 1 330 ? -14.422 1.051 13.812 1.00 94.31 330 ALA A N 1
ATOM 2526 C CA . ALA A 1 330 ? -13.873 2.392 13.987 1.00 94.31 330 ALA A CA 1
ATOM 2527 C C . ALA A 1 330 ? -12.946 2.398 15.211 1.00 94.31 330 ALA A C 1
ATOM 2529 O O . ALA A 1 330 ? -13.419 2.284 16.336 1.00 94.31 330 ALA A O 1
ATOM 2530 N N . LEU A 1 331 ? -11.633 2.522 15.000 1.00 95.00 331 LEU A N 1
ATOM 2531 C CA . LEU A 1 331 ? -10.650 2.514 16.086 1.00 95.00 331 LEU A CA 1
ATOM 2532 C C . LEU A 1 331 ? -10.579 3.864 16.792 1.00 95.00 331 LEU A C 1
ATOM 2534 O O . LEU A 1 331 ? -10.689 3.922 18.007 1.00 95.00 331 LEU A O 1
ATOM 2538 N N . ALA A 1 332 ? -10.381 4.947 16.040 1.00 93.06 332 ALA A N 1
ATOM 2539 C CA . ALA A 1 332 ? -10.169 6.278 16.604 1.00 93.06 332 ALA A CA 1
ATOM 2540 C C . ALA A 1 332 ? -10.694 7.367 15.668 1.00 93.06 332 ALA A C 1
ATOM 2542 O O . ALA A 1 332 ? -10.501 7.309 14.449 1.00 93.06 332 ALA A O 1
ATOM 2543 N N . HIS A 1 333 ? -11.325 8.388 16.245 1.00 89.44 333 HIS A N 1
ATOM 2544 C CA . HIS A 1 333 ? -11.698 9.610 15.537 1.00 89.44 333 HIS A CA 1
ATOM 2545 C C . HIS A 1 333 ? -10.492 10.557 15.483 1.00 89.44 333 HIS A C 1
ATOM 2547 O O . HIS A 1 333 ? -9.891 10.844 16.515 1.00 89.44 333 HIS A O 1
ATOM 2553 N N . MET A 1 334 ? -10.156 11.079 14.300 1.00 88.62 334 MET A N 1
ATOM 2554 C CA . MET A 1 334 ? -8.986 11.951 14.094 1.00 88.62 334 MET A CA 1
ATOM 2555 C C . MET A 1 334 ? -9.321 13.447 13.997 1.00 88.62 334 MET A C 1
ATOM 2557 O O . MET A 1 334 ? -8.432 14.258 13.743 1.00 88.62 334 MET A O 1
ATOM 2561 N N . GLY A 1 335 ? -10.590 13.822 14.151 1.00 83.81 335 GLY A N 1
ATOM 2562 C CA . GLY A 1 335 ? -11.100 15.161 13.854 1.00 83.81 335 GLY A CA 1
ATOM 2563 C C . GLY A 1 335 ? -11.641 15.272 12.429 1.00 83.81 335 GLY A C 1
ATOM 2564 O O . GLY A 1 335 ? -11.329 14.452 11.570 1.00 83.81 335 GLY A O 1
ATOM 2565 N N . CYS A 1 336 ? -12.454 16.292 12.158 1.00 80.00 336 CYS A N 1
ATOM 2566 C CA . CYS A 1 336 ? -12.996 16.635 10.837 1.00 80.00 336 CYS A CA 1
ATOM 2567 C C . CYS A 1 336 ? -13.759 15.491 10.137 1.00 80.00 336 CYS A C 1
ATOM 2569 O O . CYS A 1 336 ? -13.847 15.458 8.912 1.00 80.00 336 CYS A O 1
ATOM 2571 N N . GLY A 1 337 ? -14.299 14.542 10.909 1.00 82.69 337 GLY A N 1
ATOM 2572 C CA . GLY A 1 337 ? -14.979 13.359 10.371 1.00 82.69 337 GLY A CA 1
ATOM 2573 C C . GLY A 1 337 ? -14.036 12.287 9.811 1.00 82.69 337 GLY A C 1
ATOM 2574 O O . GLY A 1 337 ? -14.490 11.398 9.097 1.00 82.69 337 GLY A O 1
ATOM 2575 N N . TYR A 1 338 ? -12.740 12.359 10.115 1.00 88.06 338 TYR A N 1
ATOM 2576 C CA . TYR A 1 338 ? -11.751 11.356 9.731 1.00 88.06 338 TYR A CA 1
ATOM 2577 C C . TYR A 1 338 ? -11.663 10.255 10.787 1.00 88.06 338 TYR A C 1
ATOM 2579 O O . TYR A 1 338 ? -11.691 10.541 11.986 1.00 88.06 338 TYR A O 1
ATOM 2587 N N . PHE A 1 339 ? -11.498 9.005 10.355 1.00 92.25 339 PHE A N 1
ATOM 2588 C CA . PHE A 1 339 ? -11.414 7.858 11.263 1.00 92.25 339 PHE A CA 1
ATOM 2589 C C . PHE A 1 339 ? -10.278 6.915 10.899 1.00 92.25 339 PHE A C 1
ATOM 2591 O O . PHE A 1 339 ? -10.050 6.640 9.727 1.00 92.25 339 PHE A O 1
ATOM 2598 N N . SER A 1 340 ? -9.578 6.391 11.902 1.00 94.62 340 SER A N 1
ATOM 2599 C CA . SER A 1 340 ? -8.807 5.157 11.735 1.00 94.62 340 SER A CA 1
ATOM 2600 C C . SER A 1 340 ? -9.769 3.981 11.878 1.00 94.62 340 SER A C 1
ATOM 2602 O O . SER A 1 340 ? -10.553 3.949 12.829 1.00 94.62 340 SER A O 1
ATOM 2604 N N . VAL A 1 341 ? -9.740 3.040 10.938 1.00 95.56 341 VAL A N 1
ATOM 2605 C CA . VAL A 1 341 ? -10.622 1.870 10.912 1.00 95.56 341 VAL A CA 1
ATOM 2606 C C . VAL A 1 341 ? -9.806 0.585 10.792 1.00 95.56 341 VAL A C 1
ATOM 2608 O O . VAL A 1 341 ? -8.870 0.520 9.998 1.00 95.56 341 VAL A O 1
ATOM 2611 N N . LEU A 1 342 ? -10.152 -0.435 11.573 1.00 96.31 342 LEU A N 1
ATOM 2612 C CA . LEU A 1 342 ? -9.585 -1.780 11.482 1.00 96.31 342 LEU A CA 1
ATOM 2613 C C . LEU A 1 342 ? -10.473 -2.630 10.584 1.00 96.31 342 LEU A C 1
ATOM 2615 O O . LEU A 1 342 ? -11.674 -2.740 10.829 1.00 96.31 342 LEU A O 1
ATOM 2619 N N . VAL A 1 343 ? -9.896 -3.251 9.563 1.00 94.56 343 VAL A N 1
ATOM 2620 C CA . VAL A 1 343 ? -10.627 -4.188 8.711 1.00 94.56 343 VAL A CA 1
ATOM 2621 C C . VAL A 1 343 ? -10.751 -5.522 9.439 1.00 94.56 343 VAL A C 1
ATOM 2623 O O . VAL A 1 343 ? -9.748 -6.123 9.809 1.00 94.56 343 VAL A O 1
ATOM 2626 N N . VAL A 1 344 ? -11.979 -6.000 9.629 1.00 93.19 344 VAL A N 1
ATOM 2627 C CA . VAL A 1 344 ? -12.265 -7.298 10.266 1.00 93.19 344 VAL A CA 1
ATOM 2628 C C . VAL A 1 344 ? -12.749 -8.346 9.271 1.00 93.19 344 VAL A C 1
ATOM 2630 O O . VAL A 1 344 ? -12.565 -9.537 9.489 1.00 93.19 344 VAL A O 1
ATOM 2633 N N . ARG A 1 345 ? -13.344 -7.916 8.153 1.00 89.25 345 ARG A N 1
ATOM 2634 C CA . ARG A 1 345 ? -13.857 -8.801 7.105 1.00 89.25 345 ARG A CA 1
ATOM 2635 C C . ARG A 1 345 ? -13.467 -8.308 5.724 1.00 89.25 345 ARG A C 1
ATOM 2637 O O . ARG A 1 345 ? -13.504 -7.109 5.464 1.00 89.25 345 ARG A O 1
ATOM 2644 N N . GLY A 1 346 ? -13.157 -9.240 4.827 1.00 86.00 346 GLY A N 1
ATOM 2645 C CA . GLY A 1 346 ? -12.724 -8.963 3.458 1.00 86.00 346 GLY A CA 1
ATOM 2646 C C . GLY A 1 346 ? -11.224 -9.213 3.231 1.00 86.00 346 GLY A C 1
ATOM 2647 O O . GLY A 1 346 ? -10.507 -9.605 4.152 1.00 86.00 346 GLY A O 1
ATOM 2648 N N . PRO A 1 347 ? -10.717 -8.974 2.008 1.00 79.19 347 PRO A N 1
ATOM 2649 C CA . PRO A 1 347 ? -9.362 -9.337 1.567 1.00 79.19 347 PRO A CA 1
ATOM 2650 C C . PRO A 1 347 ? -8.216 -8.620 2.295 1.00 79.19 347 PRO A C 1
ATOM 2652 O O . PRO A 1 347 ? -7.050 -8.885 2.022 1.00 79.19 347 PRO A O 1
ATOM 2655 N N . ARG A 1 348 ? -8.525 -7.666 3.176 1.00 83.38 348 ARG A N 1
ATOM 2656 C CA . ARG A 1 348 ? -7.546 -6.885 3.941 1.00 83.38 348 ARG A CA 1
ATOM 2657 C C . ARG A 1 348 ? -7.782 -6.981 5.455 1.00 83.38 348 ARG A C 1
ATOM 2659 O O . ARG A 1 348 ? -7.334 -6.098 6.183 1.00 83.38 348 ARG A O 1
ATOM 2666 N N . ALA A 1 349 ? -8.493 -8.012 5.923 1.00 88.12 349 ALA A N 1
ATOM 2667 C CA . ALA A 1 349 ? -8.722 -8.253 7.349 1.00 88.12 349 ALA A CA 1
ATOM 2668 C C . ALA A 1 349 ? -7.407 -8.235 8.151 1.00 88.12 349 ALA A C 1
ATOM 2670 O O . ALA A 1 349 ? -6.386 -8.735 7.689 1.00 88.12 349 ALA A O 1
ATOM 2671 N N . GLY A 1 350 ? -7.430 -7.605 9.325 1.00 85.56 350 GLY A N 1
ATOM 2672 C CA . GLY A 1 350 ? -6.260 -7.353 10.169 1.00 85.56 350 GLY A CA 1
ATOM 2673 C C . GLY A 1 350 ? -5.585 -6.000 9.934 1.00 85.56 350 GLY A C 1
ATOM 2674 O O . GLY A 1 350 ? -4.986 -5.467 10.860 1.00 85.56 350 GLY A O 1
ATOM 2675 N N . SER A 1 351 ? -5.727 -5.392 8.752 1.00 89.12 351 SER A N 1
ATOM 2676 C CA . SER A 1 351 ? -5.062 -4.114 8.445 1.00 89.12 351 SER A CA 1
ATOM 2677 C C . SER A 1 351 ? -5.827 -2.883 8.943 1.00 89.12 351 SER A C 1
ATOM 2679 O O . SER A 1 351 ? -7.058 -2.883 9.041 1.00 89.12 351 SER A O 1
ATOM 2681 N N . VAL A 1 352 ? -5.096 -1.796 9.206 1.00 93.62 352 VAL A N 1
ATOM 2682 C CA . VAL A 1 352 ? -5.648 -0.493 9.602 1.00 93.62 352 VAL A CA 1
ATOM 2683 C C . VAL A 1 352 ? -5.637 0.470 8.419 1.00 93.62 352 VAL A C 1
ATOM 2685 O O . VAL A 1 352 ? -4.642 0.621 7.706 1.00 93.62 352 VAL A O 1
ATOM 2688 N N . TRP A 1 353 ? -6.766 1.142 8.215 1.00 94.25 353 TRP A N 1
ATOM 2689 C CA . TRP A 1 353 ? -6.994 2.113 7.152 1.00 94.25 353 TRP A CA 1
ATOM 2690 C C . TRP A 1 353 ? -7.427 3.456 7.738 1.00 94.25 353 TRP A C 1
ATOM 2692 O O . TRP A 1 353 ? -7.976 3.535 8.833 1.00 94.25 353 TRP A O 1
ATOM 2702 N N . ALA A 1 354 ? -7.201 4.530 6.994 1.00 92.38 354 ALA A N 1
ATOM 2703 C CA . ALA A 1 354 ? -7.754 5.843 7.268 1.00 92.38 354 ALA A CA 1
ATOM 2704 C C . ALA A 1 354 ? -8.981 6.076 6.383 1.00 92.38 354 ALA A C 1
ATOM 2706 O O . ALA A 1 354 ? -8.876 6.098 5.154 1.00 92.38 354 ALA A O 1
ATOM 2707 N N . ASP A 1 355 ? -10.133 6.285 7.013 1.00 91.69 355 ASP A N 1
ATOM 2708 C CA . ASP A 1 355 ? -11.335 6.807 6.384 1.00 91.69 355 ASP A CA 1
ATOM 2709 C C . ASP A 1 355 ? -11.282 8.334 6.349 1.00 91.69 355 ASP A C 1
ATOM 2711 O O . ASP A 1 355 ? -11.504 9.028 7.342 1.00 91.69 355 ASP A O 1
ATOM 2715 N N . LEU A 1 356 ? -10.946 8.846 5.170 1.00 86.75 356 LEU A N 1
ATOM 2716 C CA . LEU A 1 356 ? -10.784 10.257 4.846 1.00 86.75 356 LEU A CA 1
ATOM 2717 C C . LEU A 1 356 ? -11.799 10.687 3.780 1.00 86.75 356 LEU A C 1
ATOM 2719 O O . LEU A 1 356 ? -11.569 11.641 3.026 1.00 86.75 356 LEU A O 1
ATOM 2723 N N . ARG A 1 357 ? -12.924 9.969 3.666 1.00 84.56 357 ARG A N 1
ATOM 2724 C CA . ARG A 1 357 ? -13.984 10.286 2.698 1.00 84.56 357 ARG A CA 1
ATOM 2725 C C . ARG A 1 357 ? -14.581 11.670 2.952 1.00 84.56 357 ARG A C 1
ATOM 2727 O O . ARG A 1 357 ? -14.863 12.367 1.982 1.00 84.56 357 ARG A O 1
ATOM 2734 N N . ALA A 1 358 ? -14.640 12.112 4.212 1.00 78.00 358 ALA A N 1
ATOM 2735 C CA . ALA A 1 358 ? -15.048 13.470 4.589 1.00 78.00 358 ALA A CA 1
ATOM 2736 C C . ALA A 1 358 ? -14.152 14.578 3.986 1.00 78.00 358 ALA A C 1
ATOM 2738 O O . ALA A 1 358 ? -14.619 15.685 3.740 1.00 78.00 358 ALA A O 1
ATOM 2739 N N . ALA A 1 359 ? -12.884 14.274 3.681 1.00 72.94 359 ALA A N 1
ATOM 2740 C CA . ALA A 1 359 ? -11.949 15.164 2.980 1.00 72.94 359 ALA A CA 1
ATOM 2741 C C . ALA A 1 359 ? -11.907 14.926 1.459 1.00 72.94 359 ALA A C 1
ATOM 2743 O O . ALA A 1 359 ? -11.059 15.469 0.758 1.00 72.94 359 ALA A O 1
ATOM 2744 N N . GLY A 1 360 ? -12.730 14.026 0.914 1.00 74.38 360 GLY A N 1
ATOM 2745 C CA . GLY A 1 360 ? -12.624 13.620 -0.491 1.00 74.38 360 GLY A CA 1
ATOM 2746 C C . GLY A 1 360 ? -11.297 12.929 -0.853 1.00 74.38 360 GLY A C 1
ATOM 2747 O O . GLY A 1 360 ? -10.998 12.776 -2.042 1.00 74.38 360 GLY A O 1
ATOM 2748 N N . SER A 1 361 ? -10.513 12.518 0.152 1.00 77.81 361 SER A N 1
ATOM 2749 C CA . SER A 1 361 ? -9.265 11.750 0.012 1.00 77.81 361 SER A CA 1
ATOM 2750 C C . SER A 1 361 ? -9.514 10.242 -0.016 1.00 77.81 361 SER A C 1
ATOM 2752 O O . SER A 1 361 ? -8.668 9.493 -0.500 1.00 77.81 361 SER A O 1
ATOM 2754 N N . GLY A 1 362 ? -10.698 9.806 0.424 1.00 87.06 362 GLY A N 1
ATOM 2755 C CA . GLY A 1 362 ? -11.141 8.421 0.316 1.00 87.06 362 GLY A CA 1
ATOM 2756 C C . GLY A 1 362 ? -10.635 7.522 1.437 1.00 87.06 362 GLY A C 1
ATOM 2757 O O . GLY A 1 362 ? -10.507 7.974 2.565 1.00 87.06 362 GLY A O 1
ATOM 2758 N N . LEU A 1 363 ? -10.389 6.251 1.134 1.00 90.44 363 LEU A N 1
ATOM 2759 C CA . LEU A 1 363 ? -9.891 5.243 2.065 1.00 90.44 363 LEU A CA 1
ATOM 2760 C C . LEU A 1 363 ? -8.443 4.908 1.717 1.00 90.44 363 LEU A C 1
ATOM 2762 O O . LEU A 1 363 ? -8.158 4.533 0.574 1.00 90.44 363 LEU A O 1
ATOM 2766 N N . LEU A 1 364 ? -7.539 5.034 2.684 1.00 89.06 364 LEU A N 1
ATOM 2767 C CA . LEU A 1 364 ? -6.109 4.786 2.491 1.00 89.06 364 LEU A CA 1
ATOM 2768 C C . LEU A 1 364 ? -5.620 3.708 3.469 1.00 89.06 364 LEU A C 1
ATOM 2770 O O . LEU A 1 364 ? -5.911 3.833 4.656 1.00 89.06 364 LEU A O 1
ATOM 2774 N N . PRO A 1 365 ? -4.871 2.683 3.028 1.00 89.44 365 PRO A N 1
ATOM 2775 C CA . PRO A 1 365 ? -4.194 1.781 3.953 1.00 89.44 365 PRO A CA 1
ATOM 2776 C C . PRO A 1 365 ? -3.127 2.563 4.725 1.00 89.44 365 PRO A C 1
ATOM 2778 O O . PRO A 1 365 ? -2.434 3.394 4.134 1.00 89.44 365 PRO A O 1
ATOM 2781 N N . THR A 1 366 ? -3.006 2.323 6.031 1.00 87.75 366 THR A N 1
ATOM 2782 C CA . THR A 1 366 ? -1.994 2.992 6.863 1.00 87.75 366 THR A CA 1
ATOM 2783 C C . THR A 1 366 ? -1.038 2.009 7.518 1.00 87.75 366 THR A C 1
ATOM 2785 O O . THR A 1 366 ? 0.163 2.241 7.460 1.00 87.75 366 THR A O 1
ATOM 2788 N N . HIS A 1 367 ? -1.542 0.921 8.106 1.00 86.88 367 HIS A N 1
ATOM 2789 C CA . HIS A 1 367 ? -0.714 -0.066 8.804 1.00 86.88 367 HIS A CA 1
ATOM 2790 C C . HIS A 1 367 ? -1.225 -1.482 8.552 1.00 86.88 367 HIS A C 1
ATOM 2792 O O . HIS A 1 367 ? -2.409 -1.701 8.289 1.00 86.88 367 HIS A O 1
ATOM 2798 N N . ASP A 1 368 ? -0.327 -2.452 8.680 1.00 78.31 368 ASP A N 1
ATOM 2799 C CA . ASP A 1 368 ? -0.626 -3.862 8.422 1.00 78.31 368 ASP A CA 1
ATOM 2800 C C . ASP A 1 368 ? -1.358 -4.552 9.581 1.00 78.31 368 ASP A C 1
ATOM 2802 O O . ASP A 1 368 ? -1.964 -5.599 9.374 1.00 78.31 368 ASP A O 1
ATOM 2806 N N . SER A 1 369 ? -1.314 -3.977 10.786 1.00 83.06 369 SER A N 1
ATOM 2807 C CA . SER A 1 369 ? -1.966 -4.529 11.974 1.00 83.06 369 SER A CA 1
ATOM 2808 C C . 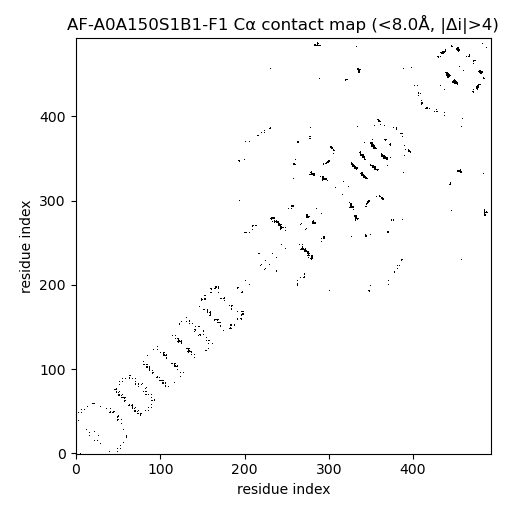SER A 1 369 ? -2.360 -3.446 12.974 1.00 83.06 369 SER A C 1
ATOM 2810 O O . SER A 1 369 ? -1.841 -2.323 12.930 1.00 83.06 369 SER A O 1
ATOM 2812 N N . PHE A 1 370 ? -3.255 -3.788 13.904 1.00 91.25 370 PHE A N 1
ATOM 2813 C CA . PHE A 1 370 ? -3.595 -2.909 15.020 1.00 91.25 370 PHE A CA 1
ATOM 2814 C C . PHE A 1 370 ? -2.364 -2.641 15.893 1.00 91.25 370 PHE A C 1
ATOM 2816 O O . PHE A 1 370 ? -2.105 -1.496 16.261 1.00 91.25 370 PHE A O 1
ATOM 2823 N N . THR A 1 371 ? -1.566 -3.674 16.176 1.00 86.12 371 THR A N 1
ATOM 2824 C CA . THR A 1 371 ? -0.359 -3.531 17.005 1.00 86.12 371 THR A CA 1
ATOM 2825 C C . THR A 1 371 ? 0.674 -2.607 16.367 1.00 86.12 371 THR A C 1
ATOM 2827 O O . THR A 1 371 ? 1.265 -1.797 17.075 1.00 86.12 371 THR A O 1
ATOM 2830 N N . ALA A 1 372 ? 0.888 -2.687 15.048 1.00 82.50 372 ALA A N 1
ATOM 2831 C CA . ALA A 1 372 ? 1.789 -1.769 14.350 1.00 82.50 372 ALA A CA 1
ATOM 2832 C C . ALA A 1 372 ? 1.289 -0.321 14.463 1.00 82.50 372 ALA A C 1
ATOM 2834 O O . ALA A 1 372 ? 2.030 0.559 14.884 1.00 82.50 372 ALA A O 1
ATOM 2835 N N . TRP A 1 373 ? -0.000 -0.102 14.190 1.00 90.19 373 TRP A N 1
ATOM 2836 C CA . TRP A 1 373 ? -0.630 1.215 14.294 1.00 90.19 373 TRP A CA 1
ATOM 2837 C C . TRP A 1 373 ? -0.546 1.821 15.704 1.00 90.19 373 TRP A C 1
ATOM 2839 O O . TRP A 1 373 ? -0.225 2.999 15.853 1.00 90.19 373 TRP A O 1
ATOM 2849 N N . TYR A 1 374 ? -0.811 1.032 16.748 1.00 89.62 374 TYR A N 1
ATOM 2850 C CA . TYR A 1 374 ? -0.783 1.528 18.126 1.00 89.62 374 TYR A CA 1
ATOM 2851 C C . TYR A 1 374 ? 0.650 1.741 18.638 1.00 89.62 374 TYR A C 1
ATOM 2853 O O . TYR A 1 374 ? 0.915 2.705 19.357 1.00 89.62 374 TYR A O 1
ATOM 2861 N N . ARG A 1 375 ? 1.593 0.871 18.250 1.00 84.69 375 ARG A N 1
ATOM 2862 C CA . ARG A 1 375 ? 3.017 1.006 18.591 1.00 84.69 375 ARG A CA 1
ATOM 2863 C C . ARG A 1 375 ? 3.618 2.273 18.001 1.00 84.69 375 ARG A C 1
ATOM 2865 O O . ARG A 1 375 ? 4.254 3.019 18.740 1.00 84.69 375 ARG A O 1
ATOM 2872 N N . ASP A 1 376 ? 3.382 2.534 16.717 1.00 83.19 376 ASP A N 1
ATOM 2873 C CA . ASP A 1 376 ? 3.911 3.720 16.035 1.00 83.19 376 ASP A CA 1
ATOM 2874 C C . ASP A 1 376 ? 3.485 5.012 16.746 1.00 83.19 376 ASP A C 1
ATOM 2876 O O . ASP A 1 376 ? 4.256 5.968 16.835 1.00 83.19 376 ASP A O 1
ATOM 2880 N N . TRP A 1 377 ? 2.278 5.031 17.319 1.00 85.44 377 TRP A N 1
ATOM 2881 C CA . TRP A 1 377 ? 1.812 6.142 18.142 1.00 85.44 377 TRP A CA 1
ATOM 2882 C C . TRP A 1 377 ? 2.559 6.273 19.473 1.00 85.44 377 TRP A C 1
ATOM 2884 O O . TRP A 1 377 ? 3.034 7.369 19.771 1.00 85.44 377 TRP A O 1
ATOM 2894 N N . ILE A 1 378 ? 2.715 5.190 20.245 1.00 81.31 378 ILE A N 1
ATOM 2895 C CA . ILE A 1 378 ? 3.504 5.210 21.493 1.00 81.31 378 ILE A CA 1
ATOM 2896 C C . ILE A 1 378 ? 4.929 5.702 21.212 1.00 81.31 378 ILE A C 1
ATOM 2898 O O . ILE A 1 378 ? 5.441 6.580 21.906 1.00 81.31 378 ILE A O 1
ATOM 2902 N N . GLU A 1 379 ? 5.569 5.164 20.173 1.00 79.25 379 GLU A N 1
ATOM 2903 C CA . GLU A 1 379 ? 6.938 5.525 19.809 1.00 79.25 379 GLU A CA 1
ATOM 2904 C C . GLU A 1 379 ? 7.059 6.977 19.336 1.00 79.25 379 GLU A C 1
ATOM 2906 O O . GLU A 1 379 ? 8.067 7.633 19.612 1.00 79.25 379 GLU A O 1
ATOM 2911 N N . ALA A 1 380 ? 6.055 7.495 18.623 1.00 75.75 380 ALA A N 1
ATOM 2912 C CA . ALA A 1 380 ? 6.010 8.899 18.232 1.00 75.75 380 ALA A CA 1
ATOM 2913 C C . ALA A 1 380 ? 5.897 9.816 19.457 1.00 75.75 380 ALA A C 1
ATOM 2915 O O . ALA A 1 380 ? 6.651 10.787 19.556 1.00 75.75 380 ALA A O 1
ATOM 2916 N N . LEU A 1 381 ? 5.026 9.478 20.414 1.00 71.56 381 LEU A N 1
ATOM 2917 C CA . LEU A 1 381 ? 4.862 10.245 21.648 1.00 71.56 381 LEU A CA 1
ATOM 2918 C C . LEU A 1 381 ? 6.140 10.261 22.494 1.00 71.56 381 LEU A C 1
ATOM 2920 O O . LEU A 1 381 ? 6.543 11.327 22.956 1.00 71.56 381 LEU A O 1
ATOM 2924 N N . ALA A 1 382 ? 6.831 9.125 22.623 1.00 70.38 382 ALA A N 1
ATOM 2925 C CA . ALA A 1 382 ? 8.102 9.041 23.351 1.00 70.38 382 ALA A CA 1
ATOM 2926 C C . ALA A 1 382 ? 9.197 9.935 22.733 1.00 70.38 382 ALA A C 1
ATOM 2928 O O . ALA A 1 382 ? 10.112 10.392 23.415 1.00 70.38 382 ALA A O 1
ATOM 2929 N N . LYS A 1 383 ? 9.091 10.228 21.432 1.00 71.88 383 LYS A N 1
ATOM 2930 C CA . LYS A 1 383 ? 9.986 11.136 20.695 1.00 71.88 383 LYS A CA 1
ATOM 2931 C C . LYS A 1 383 ? 9.494 12.592 20.689 1.00 71.88 383 LYS A C 1
ATOM 2933 O O . LYS A 1 383 ? 10.076 13.417 19.988 1.00 71.88 383 LYS A O 1
ATOM 2938 N N . GLY A 1 384 ? 8.420 12.914 21.416 1.00 67.62 384 GLY A N 1
ATOM 2939 C CA . GLY A 1 384 ? 7.799 14.243 21.428 1.00 67.62 384 GLY A CA 1
ATOM 2940 C C . GLY A 1 384 ? 7.161 14.640 20.092 1.00 67.62 384 GLY A C 1
ATOM 2941 O O . GLY A 1 384 ? 6.977 15.826 19.820 1.00 67.62 384 GLY A O 1
ATOM 2942 N N . ALA A 1 385 ? 6.863 13.671 19.222 1.00 67.31 385 ALA A N 1
ATOM 2943 C CA . ALA A 1 385 ? 6.259 13.921 17.923 1.00 67.31 385 ALA A CA 1
ATOM 2944 C C . ALA A 1 385 ? 4.728 13.765 18.003 1.00 67.31 385 ALA A C 1
ATOM 2946 O O . ALA A 1 385 ? 4.241 12.732 18.467 1.00 67.31 385 ALA A O 1
ATOM 2947 N N . PRO A 1 386 ? 3.939 14.738 17.507 1.00 65.25 386 PRO A N 1
ATOM 2948 C CA . PRO A 1 386 ? 2.489 14.603 17.476 1.00 65.25 386 PRO A CA 1
ATOM 2949 C C . PRO A 1 386 ? 2.056 13.509 16.490 1.00 65.25 386 PRO A C 1
ATOM 2951 O O . PRO A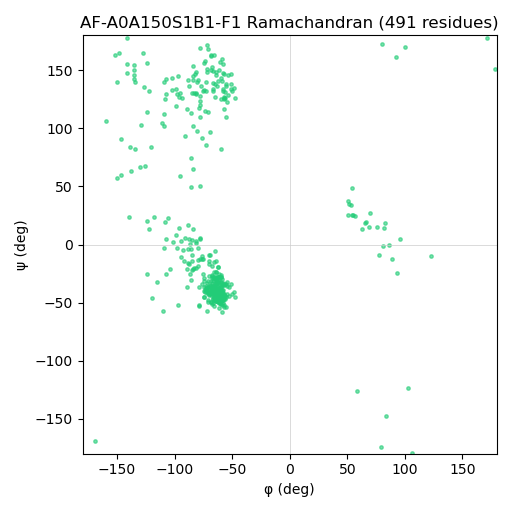 1 386 ? 2.720 13.263 15.477 1.00 65.25 386 PRO A O 1
ATOM 2954 N N . ALA A 1 387 ? 0.893 12.900 16.745 1.00 63.97 387 ALA A N 1
ATOM 2955 C CA . ALA A 1 387 ? 0.272 11.956 15.820 1.00 63.97 387 ALA A CA 1
ATOM 2956 C C . ALA A 1 387 ? 0.044 12.621 14.449 1.00 63.97 387 ALA A C 1
ATOM 2958 O O . ALA A 1 387 ? -0.707 13.593 14.321 1.00 63.97 387 ALA A O 1
ATOM 2959 N N . LYS A 1 388 ? 0.713 12.109 13.410 1.00 69.06 388 LYS A N 1
ATOM 2960 C CA . LYS A 1 388 ? 0.609 12.647 12.049 1.00 69.06 388 LYS A CA 1
ATOM 2961 C C . LYS A 1 388 ? -0.647 12.122 11.366 1.00 69.06 388 LYS A C 1
ATOM 2963 O O . LYS A 1 388 ? -0.857 10.916 11.291 1.00 69.06 388 LYS A O 1
ATOM 2968 N N . LEU A 1 389 ? -1.438 13.027 10.790 1.00 66.88 389 LEU A N 1
ATOM 2969 C CA . LEU A 1 389 ? -2.544 12.638 9.918 1.00 66.88 389 LEU A CA 1
ATOM 2970 C C . LEU A 1 389 ? -1.997 11.991 8.630 1.00 66.88 389 LEU A C 1
ATOM 2972 O O . LEU A 1 389 ? -1.125 12.583 7.989 1.00 66.88 389 LEU A O 1
ATOM 2976 N N . PRO A 1 390 ? -2.547 10.849 8.179 1.00 67.88 390 PRO A N 1
ATOM 2977 C CA . PRO A 1 390 ? -2.163 10.193 6.928 1.00 67.88 390 PRO A CA 1
ATOM 2978 C C . PRO A 1 390 ? -2.790 10.898 5.707 1.00 67.88 390 PRO A C 1
ATOM 2980 O O . PRO A 1 390 ? -3.437 10.278 4.865 1.00 67.88 390 PRO A O 1
ATOM 2983 N N . ILE A 1 391 ? -2.649 12.224 5.624 1.00 63.84 391 ILE A N 1
ATOM 2984 C CA . ILE A 1 391 ? -3.237 13.072 4.584 1.00 63.84 391 ILE A CA 1
ATOM 2985 C C . ILE A 1 391 ? -2.117 13.859 3.897 1.00 63.84 391 ILE A C 1
ATOM 2987 O O . ILE A 1 391 ? -1.522 14.754 4.487 1.00 63.84 391 ILE A O 1
ATOM 2991 N N . SER A 1 392 ? -1.877 13.593 2.612 1.00 54.69 392 SER A N 1
ATOM 2992 C CA . SER A 1 392 ? -1.268 14.585 1.714 1.00 54.69 392 SER A CA 1
ATOM 2993 C C . SER A 1 392 ? -2.354 15.599 1.336 1.00 54.69 392 SER A C 1
ATOM 2995 O O . SER A 1 392 ? -3.476 15.185 1.062 1.00 54.69 392 SER A O 1
ATOM 2997 N N . ALA A 1 393 ? -2.061 16.896 1.332 1.00 49.28 393 ALA A N 1
ATOM 2998 C CA . ALA A 1 393 ? -3.009 17.973 1.633 1.00 49.28 393 ALA A CA 1
ATOM 2999 C C . ALA A 1 393 ? -3.975 18.554 0.551 1.00 49.28 393 ALA A C 1
ATOM 3001 O O . ALA A 1 393 ? -4.557 19.595 0.853 1.00 49.28 393 ALA A O 1
ATOM 3002 N N . PRO A 1 394 ? -4.256 18.026 -0.665 1.00 48.97 394 PRO A N 1
ATOM 3003 C CA . PRO A 1 394 ? -4.916 18.874 -1.665 1.00 48.97 394 PRO A CA 1
ATOM 3004 C C . PRO A 1 394 ? -6.450 19.016 -1.542 1.00 48.97 394 PRO A C 1
ATOM 3006 O O . PRO A 1 394 ? -7.037 19.675 -2.394 1.00 48.97 394 PRO A O 1
ATOM 3009 N N . ARG A 1 395 ? -7.136 18.408 -0.553 1.00 54.72 395 ARG A N 1
ATOM 3010 C CA . ARG A 1 395 ? -8.623 18.425 -0.471 1.00 54.72 395 ARG A CA 1
ATOM 3011 C C . ARG A 1 395 ? -9.228 18.608 0.930 1.00 54.72 395 ARG A C 1
ATOM 3013 O O . ARG A 1 395 ? -10.365 18.218 1.170 1.00 54.72 395 ARG A O 1
ATOM 3020 N N . CYS A 1 396 ? -8.492 19.192 1.872 1.00 62.81 396 CYS A N 1
ATOM 3021 C CA . CYS A 1 396 ? -9.055 19.508 3.191 1.00 62.81 396 CYS A CA 1
ATOM 3022 C C . CYS A 1 396 ? -10.326 20.378 3.058 1.00 62.81 396 CYS A C 1
ATOM 3024 O O . CYS A 1 396 ? -10.343 21.309 2.255 1.00 62.81 396 CYS A O 1
ATOM 3026 N N . SER A 1 397 ? -11.369 20.094 3.848 1.00 57.56 397 SER A N 1
ATOM 3027 C CA . SER A 1 397 ? -12.622 20.868 3.884 1.00 57.56 397 SER A CA 1
ATOM 3028 C C . SER A 1 397 ? -12.566 22.086 4.814 1.00 57.56 397 SER A C 1
ATOM 3030 O O . SER A 1 397 ? -13.463 22.921 4.777 1.00 57.56 397 SER A O 1
ATOM 3032 N N . ALA A 1 398 ? -11.511 22.245 5.620 1.00 61.47 398 ALA A N 1
ATOM 3033 C CA . ALA A 1 398 ? -11.370 23.395 6.518 1.00 61.47 398 ALA A CA 1
ATOM 3034 C C . ALA A 1 398 ? -11.352 24.755 5.785 1.00 61.47 398 ALA A C 1
ATOM 3036 O O . ALA A 1 398 ? -12.064 25.660 6.222 1.00 61.47 398 ALA A O 1
ATOM 3037 N N . PRO A 1 399 ? -10.654 24.909 4.636 1.00 60.53 399 PRO A N 1
ATOM 3038 C CA . PRO A 1 399 ? -10.793 26.099 3.799 1.00 60.53 399 PRO A CA 1
ATOM 3039 C C . PRO A 1 399 ? -12.232 26.336 3.330 1.00 60.53 399 PRO A C 1
ATOM 3041 O O . PRO A 1 399 ? -12.651 27.483 3.248 1.00 60.53 399 PRO A O 1
ATOM 3044 N N . ALA A 1 400 ? -13.001 25.273 3.064 1.00 60.66 400 ALA A N 1
ATOM 3045 C CA . ALA A 1 400 ? -14.400 25.390 2.662 1.00 60.66 400 ALA A CA 1
ATOM 3046 C C . ALA A 1 400 ? -15.287 25.865 3.821 1.00 60.66 400 ALA A C 1
ATOM 3048 O O . ALA A 1 400 ? -16.076 26.771 3.618 1.00 60.66 400 ALA A O 1
ATOM 3049 N N . ALA A 1 401 ? -15.103 25.359 5.045 1.00 61.38 401 ALA A N 1
ATOM 3050 C CA . ALA A 1 401 ? -15.864 25.826 6.210 1.00 61.38 401 ALA A CA 1
ATOM 3051 C C . ALA A 1 401 ? -15.608 27.314 6.526 1.00 61.38 401 ALA A C 1
ATOM 3053 O O . ALA A 1 401 ? -16.541 28.062 6.815 1.00 61.38 401 ALA A O 1
ATOM 3054 N N . ILE A 1 402 ? -14.349 27.760 6.423 1.00 68.75 402 ILE A N 1
ATOM 3055 C CA . ILE A 1 402 ? -13.994 29.182 6.548 1.00 68.75 402 ILE A CA 1
ATOM 3056 C C . ILE A 1 402 ? -14.590 29.983 5.383 1.00 68.75 402 ILE A C 1
ATOM 3058 O O . ILE A 1 402 ? -15.171 31.041 5.605 1.00 68.75 402 ILE A O 1
ATOM 3062 N N . SER A 1 403 ? -14.498 29.471 4.154 1.00 66.06 403 SER A N 1
ATOM 3063 C CA . SER A 1 403 ? -15.093 30.098 2.971 1.00 66.06 403 SER A CA 1
ATOM 3064 C C . SER A 1 403 ? -16.612 30.232 3.097 1.00 66.06 403 SER A C 1
ATOM 3066 O O . SER A 1 403 ? -17.144 31.285 2.777 1.00 66.06 403 SER A O 1
ATOM 3068 N N . ASP A 1 404 ? -17.319 29.214 3.583 1.00 67.19 404 ASP A N 1
ATOM 3069 C CA . ASP A 1 404 ? -18.774 29.225 3.750 1.00 67.19 404 ASP A CA 1
ATOM 3070 C C . ASP A 1 404 ? -19.202 30.250 4.798 1.00 67.19 404 ASP A C 1
ATOM 3072 O O . ASP A 1 404 ? -20.162 30.993 4.573 1.00 67.19 404 ASP A O 1
ATOM 3076 N N . TYR A 1 405 ? -18.458 30.339 5.905 1.00 71.56 405 TYR A N 1
ATOM 3077 C CA . TYR A 1 405 ? -18.647 31.384 6.904 1.00 71.56 405 TYR A CA 1
ATOM 3078 C C . TYR A 1 405 ? -18.424 32.779 6.304 1.00 71.56 405 TYR A C 1
ATOM 3080 O O . TYR A 1 405 ? -19.295 33.637 6.425 1.00 71.56 405 TYR A O 1
ATOM 3088 N N . LEU A 1 406 ? -17.305 33.002 5.604 1.00 71.75 406 LEU A N 1
ATOM 3089 C CA . LEU A 1 406 ? -17.002 34.292 4.973 1.00 71.75 406 LEU A CA 1
ATOM 3090 C C . LEU A 1 406 ? -18.060 34.676 3.930 1.00 71.75 406 LEU A C 1
ATOM 3092 O O . LEU A 1 406 ? -18.509 35.815 3.904 1.00 71.75 406 LEU A O 1
ATOM 3096 N N . MET A 1 407 ? -18.521 33.720 3.125 1.00 72.19 407 MET A N 1
ATOM 3097 C CA . MET A 1 407 ? -19.576 33.934 2.133 1.00 72.19 407 MET A CA 1
ATOM 3098 C C . MET A 1 407 ? -20.932 34.227 2.789 1.00 72.19 407 MET A C 1
ATOM 3100 O O . MET A 1 407 ? -21.709 35.017 2.258 1.00 72.19 407 MET A O 1
ATOM 3104 N N . ALA A 1 408 ? -21.254 33.596 3.923 1.00 71.94 408 ALA A N 1
ATOM 3105 C CA . ALA A 1 408 ? -22.446 33.931 4.703 1.00 71.94 408 ALA A CA 1
ATOM 3106 C C . ALA A 1 408 ? -22.351 35.344 5.291 1.00 71.94 408 ALA A C 1
ATOM 3108 O O . ALA A 1 408 ? -23.281 36.131 5.125 1.00 71.94 408 ALA A O 1
ATOM 3109 N N . TRP A 1 409 ? -21.201 35.689 5.870 1.00 79.00 409 TRP A N 1
ATOM 3110 C CA . TRP A 1 409 ? -20.908 37.012 6.416 1.00 79.00 409 TRP A CA 1
ATOM 3111 C C . TRP A 1 409 ? -20.994 38.118 5.348 1.00 79.00 409 TRP A C 1
ATOM 3113 O O . TRP A 1 409 ? -21.585 39.170 5.604 1.00 79.00 409 TRP A O 1
ATOM 3123 N N . GLU A 1 410 ? -20.469 37.870 4.138 1.00 76.75 410 GLU A N 1
ATOM 3124 C CA . GLU A 1 410 ? -20.577 38.777 2.984 1.00 76.75 410 GLU A CA 1
ATOM 3125 C C . GLU A 1 410 ? -22.040 38.966 2.560 1.00 76.75 410 GLU A C 1
ATOM 3127 O O . GLU A 1 410 ? -22.480 40.101 2.375 1.00 76.75 410 GLU A O 1
ATOM 3132 N N . ARG A 1 411 ? -22.819 37.876 2.460 1.00 80.00 411 ARG A N 1
ATOM 3133 C CA . ARG A 1 411 ? -24.247 37.933 2.097 1.00 80.00 411 ARG A CA 1
ATOM 3134 C C . ARG A 1 411 ? -25.074 38.724 3.102 1.00 80.00 411 ARG A C 1
ATOM 3136 O O . ARG A 1 411 ? -25.867 39.566 2.692 1.00 80.00 411 ARG A O 1
ATOM 3143 N N . GLU A 1 412 ? -24.886 38.475 4.395 1.00 82.31 412 GLU A N 1
ATOM 3144 C CA . GLU A 1 412 ? -25.584 39.194 5.471 1.00 82.31 412 GLU A CA 1
ATOM 3145 C C . GLU A 1 412 ? -25.317 40.705 5.428 1.00 82.31 412 GLU A C 1
ATOM 3147 O O . GLU A 1 412 ? -26.176 41.500 5.800 1.00 82.31 412 GLU A O 1
ATOM 3152 N N . ARG A 1 413 ? -24.144 41.106 4.927 1.00 81.44 413 ARG A N 1
ATOM 3153 C CA . ARG A 1 413 ? -23.727 42.508 4.772 1.00 81.44 413 ARG A CA 1
ATOM 3154 C C . ARG A 1 413 ? -23.918 43.048 3.352 1.00 81.44 413 ARG A C 1
ATOM 3156 O O . ARG A 1 413 ? -23.482 44.162 3.072 1.00 81.44 413 ARG A O 1
ATOM 3163 N N . MET A 1 414 ? -24.571 42.284 2.470 1.00 83.12 414 MET A N 1
ATOM 3164 C CA . MET A 1 414 ? -24.821 42.626 1.062 1.00 83.12 414 MET A CA 1
ATOM 3165 C C . MET A 1 414 ? -23.550 43.005 0.278 1.00 83.12 414 MET A C 1
ATOM 3167 O O . MET A 1 414 ? -23.579 43.859 -0.609 1.00 83.12 414 MET A O 1
ATOM 3171 N N . LEU A 1 415 ? -22.420 42.375 0.602 1.00 76.62 415 LEU A N 1
ATOM 3172 C CA . LEU A 1 415 ? -21.160 42.572 -0.108 1.00 76.62 415 LEU A CA 1
ATOM 3173 C C . LEU A 1 415 ? -21.112 41.701 -1.381 1.00 76.62 415 LEU A C 1
ATOM 3175 O O . LEU A 1 415 ? -21.667 40.599 -1.390 1.00 76.62 415 LEU A O 1
ATOM 3179 N N . PRO A 1 416 ? -20.459 42.160 -2.467 1.00 75.25 416 PRO A N 1
ATOM 3180 C CA . PRO A 1 416 ? -20.248 41.337 -3.655 1.00 75.25 416 PRO A CA 1
ATOM 3181 C C . PRO A 1 416 ? -19.453 40.055 -3.327 1.00 75.25 416 PRO A C 1
ATOM 3183 O O . PRO A 1 416 ? -18.490 40.131 -2.571 1.00 75.25 416 PRO A O 1
ATOM 3186 N N . PRO A 1 417 ? -19.780 38.890 -3.912 1.00 66.94 417 PRO A N 1
ATOM 3187 C CA . PRO A 1 417 ? -19.042 37.651 -3.660 1.00 66.94 417 PRO A CA 1
ATOM 3188 C C . PRO A 1 417 ? -17.541 37.777 -3.957 1.00 66.94 417 PRO A C 1
ATOM 3190 O O . PRO A 1 417 ? -17.162 38.222 -5.043 1.00 66.94 417 PRO A O 1
ATOM 3193 N N . GLY A 1 418 ? -16.688 37.334 -3.029 1.00 65.44 418 GLY A N 1
ATOM 3194 C CA . GLY A 1 418 ? -15.232 37.311 -3.231 1.00 65.44 418 GLY A CA 1
ATOM 3195 C C . GLY A 1 418 ? -14.526 38.643 -2.953 1.00 65.44 418 GLY A C 1
ATOM 3196 O O . GLY A 1 418 ? -13.394 38.848 -3.390 1.00 65.44 418 GLY A O 1
ATOM 3197 N N . THR A 1 419 ? -15.167 39.553 -2.217 1.00 66.00 419 THR A N 1
ATOM 3198 C CA . THR A 1 419 ? -14.585 40.843 -1.802 1.00 66.00 419 THR A CA 1
ATOM 3199 C C . THR A 1 419 ? -13.633 40.780 -0.606 1.00 66.00 419 THR A C 1
ATOM 3201 O O . THR A 1 419 ? -13.070 41.815 -0.217 1.00 66.00 419 THR A O 1
ATOM 3204 N N . ALA A 1 420 ? -13.454 39.612 0.006 1.00 62.59 420 ALA A N 1
ATOM 3205 C CA . ALA A 1 420 ? -12.648 39.438 1.206 1.00 62.59 420 ALA A CA 1
ATOM 3206 C C . ALA A 1 420 ? -11.129 39.536 0.927 1.00 62.59 420 ALA A C 1
ATOM 3208 O O . ALA A 1 420 ? -10.434 38.539 0.757 1.00 62.59 420 ALA A O 1
ATOM 3209 N N . GLY A 1 421 ? -10.586 40.758 0.917 1.00 68.81 421 GLY A N 1
ATOM 3210 C CA . GLY A 1 421 ? -9.147 40.988 1.112 1.00 68.81 421 GLY A CA 1
ATOM 3211 C C . GLY A 1 421 ? -8.708 40.658 2.550 1.00 68.81 421 GLY A C 1
ATOM 3212 O O . GLY A 1 421 ? -9.541 40.606 3.453 1.00 68.81 421 GLY A O 1
ATOM 3213 N N . GLU A 1 422 ? -7.404 40.482 2.794 1.00 67.75 422 GLU A N 1
ATOM 3214 C CA . GLU A 1 422 ? -6.846 40.018 4.086 1.00 67.75 422 GLU A CA 1
ATOM 3215 C C . GLU A 1 422 ? -7.360 40.803 5.312 1.00 67.75 422 GLU A C 1
ATOM 3217 O O . GLU A 1 422 ? -7.734 40.214 6.327 1.00 67.75 422 GLU A O 1
ATOM 3222 N N . ALA A 1 423 ? -7.458 42.133 5.210 1.00 72.12 423 ALA A N 1
ATOM 3223 C CA . ALA A 1 423 ? -7.977 42.981 6.286 1.00 72.12 423 ALA A CA 1
ATOM 3224 C C . ALA A 1 423 ? -9.464 42.717 6.600 1.00 72.12 423 ALA A C 1
ATOM 3226 O O . ALA A 1 423 ? -9.870 42.739 7.760 1.00 72.12 423 ALA A O 1
ATOM 3227 N N . ARG A 1 424 ? -10.272 42.415 5.576 1.00 74.50 424 ARG A N 1
ATOM 3228 C CA . ARG A 1 424 ? -11.696 42.086 5.732 1.00 74.50 424 ARG A CA 1
ATOM 3229 C C . ARG A 1 424 ? -11.900 40.669 6.254 1.00 74.50 424 ARG A C 1
ATOM 3231 O O . ARG A 1 424 ? -12.801 40.465 7.054 1.00 74.50 424 ARG A O 1
ATOM 3238 N N . VAL A 1 425 ? -11.042 39.716 5.877 1.00 74.75 425 VAL A N 1
ATOM 3239 C CA . VAL A 1 425 ? -11.037 38.365 6.473 1.00 74.75 425 VAL A CA 1
ATOM 3240 C C . VAL A 1 425 ? -10.775 38.453 7.977 1.00 74.75 425 VAL A C 1
ATOM 3242 O O . VAL A 1 425 ? -11.496 37.839 8.760 1.00 74.75 425 VAL A O 1
ATOM 3245 N N . ARG A 1 426 ? -9.794 39.269 8.389 1.00 73.44 426 ARG A N 1
ATOM 3246 C CA . ARG A 1 426 ? -9.502 39.519 9.807 1.00 73.44 426 ARG A CA 1
ATOM 3247 C C . ARG A 1 426 ? -10.721 40.080 10.543 1.00 73.44 426 ARG A C 1
ATOM 3249 O O . ARG A 1 426 ? -11.060 39.587 11.613 1.00 73.44 426 ARG A O 1
ATOM 3256 N N . GLN A 1 427 ? -11.394 41.067 9.951 1.00 76.81 427 GLN A N 1
ATOM 3257 C CA . GLN A 1 427 ? -12.615 41.636 10.518 1.00 76.81 427 GLN A CA 1
ATOM 3258 C C . GLN A 1 427 ? -13.737 40.588 10.621 1.00 76.81 427 GLN A C 1
ATOM 3260 O O . GLN A 1 427 ? -14.306 40.404 11.694 1.00 76.81 427 GLN A O 1
ATOM 3265 N N . ALA A 1 428 ? -14.015 39.853 9.545 1.00 77.50 428 ALA A N 1
ATOM 3266 C CA . ALA A 1 428 ? -15.089 38.865 9.504 1.00 77.50 428 ALA A CA 1
ATOM 3267 C C . ALA A 1 428 ? -14.906 37.737 10.534 1.00 77.50 428 ALA A C 1
ATOM 3269 O O . ALA A 1 428 ? -15.873 37.321 11.176 1.00 77.50 428 ALA A O 1
ATOM 3270 N N . LEU A 1 429 ? -13.669 37.260 10.720 1.00 77.00 429 LEU A N 1
ATOM 3271 C CA . LEU A 1 429 ? -13.340 36.257 11.737 1.00 77.00 429 LEU A CA 1
ATOM 3272 C C . LEU A 1 429 ? -13.443 36.820 13.166 1.00 77.00 429 LEU A C 1
ATOM 3274 O O . LEU A 1 429 ? -13.932 36.124 14.052 1.00 77.00 429 LEU A O 1
ATOM 3278 N N . SER A 1 430 ? -13.085 38.090 13.388 1.00 74.88 430 SER A N 1
ATOM 3279 C CA . SER A 1 430 ? -13.241 38.727 14.708 1.00 74.88 430 SER A CA 1
ATOM 3280 C C . SER A 1 430 ? -14.708 38.861 15.142 1.00 74.88 430 SER A C 1
ATOM 3282 O O . SER A 1 430 ? -15.022 38.778 16.329 1.00 74.88 430 SER A O 1
ATOM 3284 N N . GLU A 1 431 ? -15.616 38.990 14.170 1.00 75.38 431 GLU A N 1
ATOM 3285 C CA . GLU A 1 431 ? -17.062 39.136 14.372 1.00 75.38 431 GLU A CA 1
ATOM 3286 C C . GLU A 1 431 ? -17.795 37.789 14.538 1.00 75.38 431 GLU A C 1
ATOM 3288 O O . GLU A 1 431 ? -19.020 37.770 14.661 1.00 75.38 431 GLU A O 1
ATOM 3293 N N . VAL A 1 432 ? -17.072 36.659 14.569 1.00 71.56 432 VAL A N 1
ATOM 3294 C CA . VAL A 1 432 ? -17.662 35.334 14.817 1.00 71.56 432 VAL A CA 1
ATOM 3295 C C . VAL A 1 432 ? -18.428 35.357 16.151 1.00 71.56 432 VAL A C 1
ATOM 3297 O O . VAL A 1 432 ? -17.852 35.709 17.182 1.00 71.56 432 VAL A O 1
ATOM 3300 N N . PRO A 1 433 ? -19.712 34.969 16.193 1.00 65.12 433 PRO A N 1
ATOM 3301 C CA . PRO A 1 433 ? -20.464 34.927 17.444 1.00 65.12 433 PRO A CA 1
ATOM 3302 C C . PRO A 1 433 ? -19.808 34.022 18.496 1.00 65.12 433 PRO A C 1
ATOM 3304 O O . PRO A 1 433 ? -19.104 33.061 18.165 1.00 65.12 433 PRO A O 1
ATOM 3307 N N . ASP A 1 434 ? -20.081 34.291 19.776 1.00 63.84 434 ASP A N 1
ATOM 3308 C CA . ASP A 1 434 ? -19.635 33.436 20.879 1.00 63.84 434 ASP A CA 1
ATOM 3309 C C . ASP A 1 434 ? -20.120 31.995 20.660 1.00 63.84 434 ASP A C 1
ATOM 3311 O O . ASP A 1 434 ? -21.312 31.677 20.736 1.00 63.84 434 ASP A O 1
ATOM 3315 N N . GLY A 1 435 ? -19.179 31.097 20.358 1.00 58.88 435 GLY A N 1
ATOM 3316 C CA . GLY A 1 435 ? -19.476 29.717 19.993 1.00 58.88 435 GLY A CA 1
ATOM 3317 C C . GLY A 1 435 ? -18.972 29.218 18.646 1.00 58.88 435 GLY A C 1
ATOM 3318 O O . GLY A 1 435 ? -18.986 28.011 18.419 1.00 58.88 435 GLY A O 1
ATOM 3319 N N . GLY A 1 436 ? -18.466 30.091 17.785 1.00 61.09 436 GLY A N 1
ATOM 3320 C CA . GLY A 1 436 ? -17.520 29.652 16.769 1.00 61.09 436 GLY A CA 1
ATOM 3321 C C . GLY A 1 436 ? -18.021 28.955 15.512 1.00 61.09 436 GLY A C 1
ATOM 3322 O O . GLY A 1 436 ? -19.217 28.813 15.268 1.00 61.09 436 GLY A O 1
ATOM 3323 N N . ILE A 1 437 ? -17.047 28.491 14.719 1.00 60.50 437 ILE A N 1
ATOM 3324 C CA . ILE A 1 437 ? -17.240 27.767 13.453 1.00 60.50 437 ILE A CA 1
ATOM 3325 C C . ILE A 1 437 ? -17.302 26.262 13.741 1.00 60.50 437 ILE A C 1
ATOM 3327 O O . ILE A 1 437 ? -16.282 25.578 13.814 1.00 60.50 437 ILE A O 1
ATOM 3331 N N . ALA A 1 438 ? -18.514 25.738 13.915 1.00 64.75 438 ALA A N 1
ATOM 3332 C CA . ALA A 1 438 ? -18.739 24.300 13.995 1.00 64.75 438 ALA A CA 1
ATOM 3333 C C . ALA A 1 438 ? -18.701 23.678 12.591 1.00 64.75 438 ALA A C 1
ATOM 3335 O O . ALA A 1 438 ? -19.528 24.006 11.739 1.00 64.75 438 ALA A O 1
ATOM 3336 N N . ILE A 1 439 ? -17.782 22.742 12.358 1.00 65.81 439 ILE A N 1
ATOM 3337 C CA . ILE A 1 439 ? -17.799 21.918 11.146 1.00 65.81 439 ILE A CA 1
ATOM 3338 C C . ILE A 1 439 ? -18.946 20.921 11.321 1.00 65.81 439 ILE A C 1
ATOM 3340 O O . ILE A 1 439 ? -18.906 20.117 12.245 1.00 65.81 439 ILE A O 1
ATOM 3344 N N . ARG A 1 440 ? -19.995 20.985 10.500 1.00 69.00 440 ARG A N 1
ATOM 3345 C CA . ARG A 1 440 ? -21.121 20.043 10.602 1.00 69.00 440 ARG A CA 1
ATOM 3346 C C . ARG A 1 440 ? -20.850 18.789 9.779 1.00 69.00 440 ARG A C 1
ATOM 3348 O O . ARG A 1 440 ? -20.405 18.891 8.639 1.00 69.00 440 ARG A O 1
ATOM 3355 N N . ALA A 1 441 ? -21.145 17.622 10.340 1.00 70.56 441 ALA A N 1
ATOM 3356 C CA . ALA A 1 441 ? -21.167 16.374 9.596 1.00 70.56 441 ALA A CA 1
ATOM 3357 C C . ALA A 1 441 ? -22.485 16.221 8.827 1.00 70.56 441 ALA A C 1
ATOM 3359 O O . ALA A 1 441 ? -23.575 16.511 9.332 1.00 70.56 441 ALA A O 1
ATOM 3360 N N . GLU A 1 442 ? -22.384 15.710 7.602 1.00 70.56 442 GLU A N 1
ATOM 3361 C CA . GLU A 1 442 ? -23.517 15.048 6.962 1.00 70.56 442 GLU A CA 1
ATOM 3362 C C . GLU A 1 442 ? -23.824 13.728 7.688 1.00 70.56 442 GLU A C 1
ATOM 3364 O O . GLU A 1 442 ? -22.989 13.195 8.427 1.00 70.56 442 GLU A O 1
ATOM 3369 N N . ALA A 1 443 ? -25.027 13.190 7.471 1.00 74.69 443 ALA A N 1
ATOM 3370 C CA . ALA A 1 443 ? -25.400 11.887 8.009 1.00 74.69 443 ALA A CA 1
ATOM 3371 C C . ALA A 1 443 ? -24.368 10.824 7.594 1.00 74.69 443 ALA A C 1
ATOM 3373 O O . ALA A 1 443 ? -24.128 10.619 6.405 1.00 74.69 443 ALA A O 1
ATOM 3374 N N . SER A 1 444 ? -23.775 10.150 8.578 1.00 80.31 444 SER A N 1
ATOM 3375 C CA . SER A 1 444 ? -22.848 9.031 8.381 1.00 80.31 444 SER A CA 1
ATOM 3376 C C . SER A 1 444 ? -23.102 7.964 9.445 1.00 80.31 444 SER A C 1
ATOM 3378 O O . SER A 1 444 ? -23.934 8.136 10.338 1.00 80.31 444 SER A O 1
ATOM 3380 N N . ARG A 1 445 ? -22.381 6.845 9.407 1.00 85.69 445 ARG A N 1
ATOM 3381 C CA . ARG A 1 445 ? -22.395 5.857 10.492 1.00 85.69 445 ARG A CA 1
ATOM 3382 C C . ARG A 1 445 ? -21.774 6.411 11.774 1.00 85.69 445 ARG A C 1
ATOM 3384 O O . ARG A 1 445 ? -22.170 6.004 12.861 1.00 85.69 445 ARG A O 1
ATOM 3391 N N . TYR A 1 446 ? -20.847 7.362 11.651 1.00 88.12 446 TYR A N 1
ATOM 3392 C CA . TYR A 1 446 ? -20.097 7.910 12.778 1.00 88.12 446 TYR A CA 1
ATOM 3393 C C . TYR A 1 446 ? -20.815 9.056 13.504 1.00 88.12 446 TYR A C 1
ATOM 3395 O O . TYR A 1 446 ? -20.612 9.230 14.705 1.00 88.12 446 TYR A O 1
ATOM 3403 N N . PHE A 1 447 ? -21.629 9.832 12.782 1.00 87.25 447 PHE A N 1
ATOM 3404 C CA . PHE A 1 447 ? -22.297 11.048 13.258 1.00 87.25 447 PHE A CA 1
ATOM 3405 C C . PHE A 1 447 ? -23.724 11.154 12.711 1.00 87.25 447 PHE A C 1
ATOM 3407 O O . PHE A 1 447 ? -24.000 10.738 11.583 1.00 87.25 447 PHE A O 1
ATOM 3414 N N . ASP A 1 448 ? -24.616 11.750 13.497 1.00 86.00 448 ASP A N 1
ATOM 3415 C CA . ASP A 1 448 ? -25.941 12.173 13.057 1.00 86.00 448 ASP A CA 1
ATOM 3416 C C . ASP A 1 448 ? -25.861 13.415 12.161 1.00 86.00 448 ASP A C 1
ATOM 3418 O O . ASP A 1 448 ? -24.901 14.189 12.181 1.00 86.00 448 ASP A O 1
ATOM 3422 N N . ALA A 1 449 ? -26.902 13.608 11.350 1.00 83.31 449 ALA A N 1
ATOM 3423 C CA . ALA A 1 449 ? -26.996 14.759 10.465 1.00 83.31 449 ALA A CA 1
ATOM 3424 C C . ALA A 1 449 ? -26.966 16.071 11.264 1.00 83.31 449 ALA A C 1
ATOM 3426 O O . ALA A 1 449 ? -27.807 16.297 12.132 1.00 83.31 449 ALA A O 1
ATOM 3427 N N . GLY A 1 450 ? -26.034 16.961 10.921 1.00 77.38 450 GLY A N 1
ATOM 3428 C CA . GLY A 1 450 ? -25.915 18.273 11.554 1.00 77.38 450 GLY A CA 1
ATOM 3429 C C . GLY A 1 450 ? -25.085 18.289 12.836 1.00 77.38 450 GLY A C 1
ATOM 3430 O O . GLY A 1 450 ? -24.893 19.374 13.390 1.00 77.38 450 GLY A O 1
ATOM 3431 N N . ASP A 1 451 ? -24.553 17.142 13.269 1.00 84.12 451 ASP A N 1
ATOM 3432 C CA . ASP A 1 451 ? -23.628 17.078 14.396 1.00 84.12 451 ASP A CA 1
ATOM 3433 C C . ASP A 1 451 ? -22.391 17.950 14.150 1.00 84.12 451 ASP A C 1
ATOM 3435 O O . ASP A 1 451 ? -21.781 17.863 13.079 1.00 84.12 451 ASP A O 1
ATOM 3439 N N . PRO A 1 452 ? -21.963 18.766 15.128 1.00 80.69 452 PRO A N 1
ATOM 3440 C CA . PRO A 1 452 ? -20.682 19.448 15.044 1.00 80.69 452 PRO A CA 1
ATOM 3441 C C . PRO A 1 452 ? -19.540 18.443 15.268 1.00 80.69 452 PRO A C 1
ATOM 3443 O O . PRO A 1 452 ? -19.566 17.685 16.235 1.00 80.69 452 PRO A O 1
ATOM 3446 N N . VAL A 1 453 ? -18.512 18.448 14.419 1.00 80.31 453 VAL A N 1
ATOM 3447 C CA . VAL A 1 453 ? -17.333 17.578 14.552 1.00 80.31 453 VAL A CA 1
ATOM 3448 C C . VAL A 1 453 ? -16.138 18.331 15.118 1.00 80.31 453 VAL A C 1
ATOM 3450 O O . VAL A 1 453 ? -15.904 19.499 14.807 1.00 80.31 453 VAL A O 1
ATOM 3453 N N . SER A 1 454 ? -15.361 17.637 15.947 1.00 83.44 454 SER A N 1
ATOM 3454 C CA . SER A 1 454 ? -14.129 18.174 16.521 1.00 83.44 454 SER A CA 1
ATOM 3455 C C . SER A 1 454 ? -13.069 18.406 15.439 1.00 83.44 454 SER A C 1
ATOM 3457 O O . SER A 1 454 ? -13.054 17.680 14.443 1.00 83.44 454 SER A O 1
ATOM 3459 N N . PRO A 1 455 ? -12.177 19.399 15.590 1.00 80.19 455 PRO A N 1
ATOM 3460 C CA . PRO A 1 455 ? -11.131 19.674 14.609 1.00 80.19 455 PRO A CA 1
ATOM 3461 C C . PRO A 1 455 ? -10.079 18.560 14.560 1.00 80.19 455 PRO A C 1
ATOM 3463 O O . PRO A 1 455 ? -9.796 17.914 15.556 1.00 80.19 455 PRO A O 1
ATOM 3466 N N . CYS A 1 456 ? -9.456 18.333 13.406 1.00 81.94 456 CYS A N 1
ATOM 3467 C CA . CYS A 1 456 ? -8.263 17.483 13.328 1.00 81.94 456 CYS A CA 1
ATOM 3468 C C . CYS A 1 456 ? -7.008 18.239 13.808 1.00 81.94 456 CYS A C 1
ATOM 3470 O O . CYS A 1 456 ? -7.069 19.468 13.920 1.00 81.94 456 CYS A O 1
ATOM 3472 N N . PRO A 1 457 ? -5.855 17.566 14.024 1.00 79.38 457 PRO A N 1
ATOM 3473 C CA . PRO A 1 457 ? -4.612 18.227 14.434 1.00 79.38 457 PRO A CA 1
ATOM 3474 C C . PRO A 1 457 ? -4.247 19.460 13.596 1.00 79.38 457 PRO A C 1
ATOM 3476 O O . PRO A 1 457 ? -3.871 20.497 14.136 1.00 79.38 457 PRO A O 1
ATOM 3479 N N . SER A 1 458 ? -4.427 19.391 12.272 1.00 78.19 458 SER A N 1
ATOM 3480 C CA . SER A 1 458 ? -4.150 20.521 11.377 1.00 78.19 458 SER A CA 1
ATOM 3481 C C . SER A 1 458 ? -5.112 21.694 11.578 1.00 78.19 458 SER A C 1
ATOM 3483 O O . SER A 1 458 ? -4.681 22.845 11.557 1.00 78.19 458 SER A O 1
ATOM 3485 N N . CYS A 1 459 ? -6.406 21.424 11.777 1.00 77.25 459 CYS A N 1
ATOM 3486 C CA . CYS A 1 459 ? -7.387 22.475 12.049 1.00 77.25 459 CYS A CA 1
ATOM 3487 C C . CYS A 1 459 ? -7.148 23.111 13.416 1.00 77.25 459 CYS A C 1
ATOM 3489 O O . CYS A 1 459 ? -7.223 24.327 13.531 1.00 77.25 459 CYS A O 1
ATOM 3491 N N . GLN A 1 460 ? -6.819 22.311 14.433 1.00 76.88 460 GLN A N 1
ATOM 3492 C CA . GLN A 1 460 ? -6.498 22.835 15.755 1.00 76.88 460 GLN A CA 1
ATOM 3493 C C . GLN A 1 460 ? -5.288 23.775 15.696 1.00 76.88 460 GLN A C 1
ATOM 3495 O O . GLN A 1 460 ? -5.382 24.899 16.180 1.00 76.88 460 GLN A O 1
ATOM 3500 N N . HIS A 1 461 ? -4.211 23.374 15.015 1.00 77.19 461 HIS A N 1
ATOM 3501 C CA . HIS A 1 461 ? -3.038 24.229 14.830 1.00 77.19 461 HIS A CA 1
ATOM 3502 C C . HIS A 1 461 ? -3.367 25.536 14.085 1.00 77.19 461 HIS A C 1
ATOM 3504 O O . HIS A 1 461 ? -2.892 26.611 14.449 1.00 77.19 461 HIS A O 1
ATOM 3510 N N . MET A 1 462 ? -4.220 25.468 13.057 1.00 77.00 462 MET A N 1
ATOM 3511 C CA . MET A 1 462 ? -4.702 26.658 12.348 1.00 77.00 462 MET A CA 1
ATOM 3512 C C . MET A 1 462 ? -5.492 27.595 13.275 1.00 77.00 462 MET A C 1
ATOM 3514 O O . MET A 1 462 ? -5.273 28.805 13.250 1.00 77.00 462 MET A O 1
ATOM 3518 N N . PHE A 1 463 ? -6.392 27.057 14.102 1.00 76.44 463 PHE A N 1
ATOM 3519 C CA . PHE A 1 463 ? -7.154 27.859 15.060 1.00 76.44 463 PHE A CA 1
ATOM 3520 C C . PHE A 1 463 ? -6.254 28.485 16.125 1.00 76.44 463 PHE A C 1
ATOM 3522 O O . PHE A 1 463 ? -6.405 29.666 16.412 1.00 76.44 463 PHE A O 1
ATOM 3529 N N . GLU A 1 464 ? -5.272 27.744 16.641 1.00 77.44 464 GLU A N 1
ATOM 3530 C CA . GLU A 1 464 ? -4.252 28.263 17.560 1.00 77.44 464 GLU A CA 1
ATOM 3531 C C . GLU A 1 464 ? -3.470 29.426 16.943 1.00 77.44 464 GLU A C 1
ATOM 3533 O O . GLU A 1 464 ? -3.288 30.459 17.589 1.00 77.44 464 GLU A O 1
ATOM 3538 N N . HIS A 1 465 ? -3.086 29.314 15.670 1.00 78.75 465 HIS A N 1
ATOM 3539 C CA . HIS A 1 465 ? -2.458 30.412 14.942 1.00 78.75 465 HIS A CA 1
ATOM 3540 C C . HIS A 1 465 ? -3.375 31.643 14.830 1.00 78.75 465 HIS A C 1
ATOM 3542 O O . HIS A 1 465 ? -2.920 32.772 15.011 1.00 78.75 465 HIS A O 1
ATOM 3548 N N . PHE A 1 466 ? -4.672 31.456 14.567 1.00 77.31 466 PHE A N 1
ATOM 3549 C CA . PHE A 1 466 ? -5.627 32.568 14.537 1.00 77.31 466 PHE A CA 1
ATOM 3550 C C . PHE A 1 466 ? -5.882 33.183 15.917 1.00 77.31 466 PHE A C 1
ATOM 3552 O O . PHE A 1 466 ? -6.024 34.403 16.001 1.00 77.31 466 PHE A O 1
ATOM 3559 N N . PHE A 1 467 ? -5.875 32.385 16.989 1.00 77.00 467 PHE A N 1
ATOM 3560 C CA . PHE A 1 467 ? -5.930 32.886 18.364 1.00 77.00 467 PHE A CA 1
ATOM 3561 C C . PHE A 1 467 ? -4.717 33.765 18.684 1.00 77.00 467 PHE A C 1
ATOM 3563 O O . PHE A 1 467 ? -4.880 34.860 19.205 1.00 77.00 467 PHE A O 1
ATOM 3570 N N . GLN A 1 468 ? -3.507 33.338 18.308 1.00 81.44 468 GLN A N 1
ATOM 3571 C CA . GLN A 1 468 ? -2.274 34.108 18.533 1.00 81.44 468 GLN A CA 1
ATOM 3572 C C . GLN A 1 468 ? -2.227 35.441 17.776 1.00 81.44 468 GLN A C 1
ATOM 3574 O O . GLN A 1 468 ? -1.479 36.337 18.158 1.00 81.44 468 GLN A O 1
ATOM 3579 N N . ARG A 1 469 ? -2.985 35.574 16.683 1.00 80.88 469 ARG A N 1
ATOM 3580 C CA . ARG A 1 469 ? -3.084 36.818 15.901 1.00 80.88 469 ARG A CA 1
ATOM 3581 C C . ARG A 1 469 ? -4.299 37.665 16.284 1.00 80.88 469 ARG A C 1
ATOM 3583 O O . ARG A 1 469 ? -4.673 38.541 15.503 1.00 80.88 469 ARG A O 1
ATOM 3590 N N . ASP A 1 470 ? -4.925 37.366 17.424 1.00 75.88 470 ASP A N 1
ATOM 3591 C CA . ASP A 1 470 ? -6.134 38.013 17.946 1.00 75.88 470 ASP A CA 1
ATOM 3592 C C . ASP A 1 470 ? -7.308 38.026 16.946 1.00 75.88 470 ASP A C 1
ATOM 3594 O O . ASP A 1 470 ? -8.184 38.888 16.993 1.00 75.88 470 ASP A O 1
ATOM 3598 N N . MET A 1 471 ? -7.332 37.072 16.004 1.00 76.25 471 MET A N 1
ATOM 3599 C CA . MET A 1 471 ? -8.389 36.964 14.988 1.00 76.25 471 MET A CA 1
ATOM 3600 C C . MET A 1 471 ? -9.588 36.155 15.481 1.00 76.25 471 MET A C 1
ATOM 3602 O O . MET A 1 471 ? -10.693 36.328 14.975 1.00 76.25 471 MET A O 1
ATOM 3606 N N . LEU A 1 472 ? -9.358 35.259 16.441 1.00 74.25 472 LEU A N 1
ATOM 3607 C CA . LEU A 1 472 ? -10.378 34.469 17.118 1.00 74.25 472 LEU A CA 1
ATOM 3608 C C . LEU A 1 472 ? -10.097 34.471 18.631 1.00 74.25 472 LEU A C 1
ATOM 3610 O O . LEU A 1 472 ? -8.960 34.598 19.075 1.00 74.25 472 LEU A O 1
ATOM 3614 N N . ARG A 1 473 ? -11.135 34.278 19.437 1.00 74.38 473 ARG A N 1
ATOM 3615 C CA . ARG A 1 473 ? -11.096 34.030 20.880 1.00 74.38 473 ARG A CA 1
ATOM 3616 C C . ARG A 1 473 ? -11.193 32.522 21.107 1.00 74.38 473 ARG A C 1
ATOM 3618 O O . ARG A 1 473 ? -11.981 31.888 20.408 1.00 74.38 473 ARG A O 1
ATOM 3625 N N . PRO A 1 474 ? -10.525 31.932 22.115 1.00 69.75 474 PRO A N 1
ATOM 3626 C CA . PRO A 1 474 ? -10.611 30.489 22.380 1.00 69.75 474 PRO A CA 1
ATOM 3627 C C . PRO A 1 474 ? -12.049 29.942 22.474 1.00 69.75 474 PRO A C 1
ATOM 3629 O O . PRO A 1 474 ? -12.334 28.844 22.008 1.00 69.75 474 PRO A O 1
ATOM 3632 N N . ALA A 1 475 ? -12.988 30.737 23.001 1.00 66.25 475 ALA A N 1
ATOM 3633 C CA . ALA A 1 475 ? -14.410 30.385 23.093 1.00 66.25 475 ALA A CA 1
ATOM 3634 C C . ALA A 1 475 ? -15.160 30.354 21.736 1.00 66.25 475 ALA A C 1
ATOM 3636 O O . ALA A 1 475 ? -16.271 29.827 21.654 1.00 66.25 475 ALA A O 1
ATOM 3637 N N . GLN A 1 476 ? -14.574 30.907 20.668 1.00 69.75 476 GLN A N 1
ATOM 3638 C CA . GLN A 1 476 ? -15.096 30.921 19.293 1.00 69.75 476 GLN A CA 1
ATOM 3639 C C . GLN A 1 476 ? -14.673 29.683 18.481 1.00 69.75 476 GLN A C 1
ATOM 3641 O O . GLN A 1 476 ? -14.785 29.676 17.260 1.00 69.75 476 GLN A O 1
ATOM 3646 N N . VAL A 1 477 ? -14.209 28.606 19.112 1.00 68.31 477 VAL A N 1
ATOM 3647 C CA . VAL A 1 477 ? -14.144 27.284 18.475 1.00 68.31 477 VAL A CA 1
ATOM 3648 C C . VAL A 1 477 ? -14.803 26.306 19.428 1.00 68.31 477 VAL A C 1
ATOM 3650 O O . VAL A 1 477 ? -14.238 25.944 20.459 1.00 68.31 477 VAL A O 1
ATOM 3653 N N . ARG A 1 478 ? -16.042 25.910 19.119 1.00 67.69 478 ARG A N 1
ATOM 3654 C CA . ARG A 1 478 ? -16.735 24.908 19.928 1.00 67.69 478 ARG A CA 1
ATOM 3655 C C . ARG A 1 478 ? -16.169 23.521 19.621 1.00 67.69 478 ARG A C 1
ATOM 3657 O O . ARG A 1 478 ? -16.063 23.167 18.445 1.00 67.69 478 ARG A O 1
ATOM 3664 N N . PRO A 1 479 ? -15.837 22.720 20.649 1.00 69.06 479 PRO A N 1
ATOM 3665 C CA . PRO A 1 479 ? -15.565 21.308 20.441 1.00 69.06 479 PRO A CA 1
ATOM 3666 C C . PRO A 1 479 ? -16.805 20.635 19.846 1.00 69.06 479 PRO A C 1
ATOM 3668 O O . PRO A 1 479 ? -17.942 20.989 20.175 1.00 69.06 479 PRO A O 1
ATOM 3671 N N . GLY A 1 480 ? -16.577 19.682 18.945 1.00 78.62 480 GLY A N 1
ATOM 3672 C CA . GLY A 1 480 ? -17.653 18.885 18.379 1.00 78.62 480 GLY A CA 1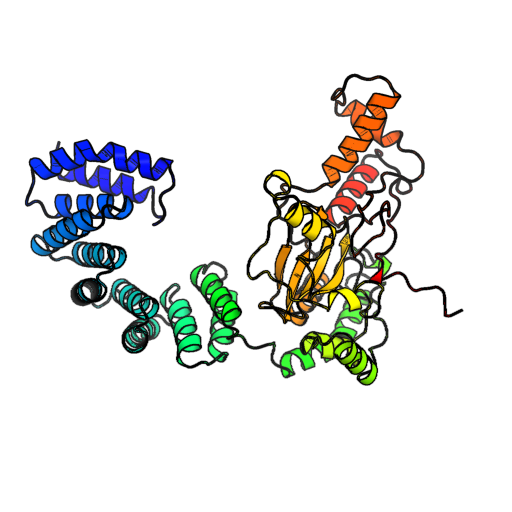
ATOM 3673 C C . GLY A 1 480 ? -18.231 17.909 19.396 1.00 78.62 480 GLY A C 1
ATOM 3674 O O . GLY A 1 480 ? -17.665 17.673 20.467 1.00 78.62 480 GLY A O 1
ATOM 3675 N N . VAL A 1 481 ? -19.364 17.313 19.042 1.00 85.25 481 VAL A N 1
ATOM 3676 C CA . VAL A 1 481 ? -19.915 16.196 19.807 1.00 85.25 481 VAL A CA 1
ATOM 3677 C C . VAL A 1 481 ? -19.064 14.942 19.582 1.00 85.25 481 VAL A C 1
ATOM 3679 O O . VAL A 1 481 ? -18.479 14.775 18.507 1.00 85.25 481 VAL A O 1
ATOM 3682 N N . PRO A 1 482 ? -18.992 14.026 20.562 1.00 85.56 482 PRO A N 1
ATOM 3683 C CA . PRO A 1 482 ? -18.352 12.736 20.348 1.00 85.56 482 PRO A CA 1
ATOM 3684 C C . PRO A 1 482 ? -19.073 11.940 19.240 1.00 85.56 482 PRO A C 1
ATOM 3686 O O . PRO A 1 482 ? -20.293 12.089 19.064 1.00 85.56 482 PRO A O 1
ATOM 3689 N N . PRO A 1 483 ? -18.352 11.078 18.496 1.00 88.31 483 PRO A N 1
ATOM 3690 C CA . PRO A 1 483 ? -18.968 10.175 17.525 1.00 88.31 483 PRO A CA 1
ATOM 3691 C C . PRO A 1 483 ? -19.947 9.226 18.216 1.00 88.31 483 PRO A C 1
ATOM 3693 O O . PRO A 1 483 ? -19.808 8.964 19.411 1.00 88.31 483 PRO A O 1
ATOM 3696 N N . ARG A 1 484 ? -20.911 8.678 17.465 1.00 87.94 484 ARG A N 1
ATOM 3697 C CA . ARG A 1 484 ? -21.944 7.765 17.985 1.00 87.94 484 ARG A CA 1
ATOM 3698 C C . ARG A 1 484 ? -21.359 6.657 18.856 1.00 87.94 484 ARG A C 1
ATOM 3700 O O . ARG A 1 484 ? -21.830 6.474 19.970 1.00 87.94 484 ARG A O 1
ATOM 3707 N N . ALA A 1 485 ? -20.269 6.030 18.412 1.00 84.44 485 ALA A N 1
ATOM 3708 C CA . ALA A 1 485 ? -19.596 4.972 19.161 1.00 84.44 485 ALA A CA 1
ATOM 3709 C C . ALA A 1 485 ? -19.086 5.410 20.550 1.00 84.44 485 ALA A C 1
ATOM 3711 O O . ALA A 1 485 ? -19.010 4.594 21.454 1.00 84.44 485 ALA A O 1
ATOM 3712 N N . ALA A 1 486 ? -18.766 6.690 20.753 1.00 83.69 486 ALA A N 1
ATOM 3713 C CA . ALA A 1 486 ? -18.334 7.221 22.048 1.00 83.69 486 ALA A CA 1
ATOM 3714 C C . ALA A 1 486 ? -19.489 7.797 22.894 1.00 83.69 486 ALA A C 1
ATOM 3716 O O . ALA A 1 486 ? -19.271 8.200 24.039 1.00 83.69 486 ALA A O 1
ATOM 3717 N N . ARG A 1 487 ? -20.718 7.861 22.363 1.00 83.12 487 ARG A N 1
ATOM 3718 C CA . ARG A 1 487 ? -21.895 8.315 23.114 1.00 83.12 487 ARG A CA 1
ATOM 3719 C C . ARG A 1 487 ? -22.398 7.167 23.967 1.00 83.12 487 ARG A C 1
ATOM 3721 O O . ARG A 1 487 ? -23.145 6.317 23.498 1.00 83.12 487 ARG A O 1
ATOM 3728 N N . ARG A 1 488 ? -22.021 7.156 25.241 1.00 61.72 488 ARG A N 1
ATOM 3729 C CA . ARG A 1 488 ? -22.696 6.286 26.203 1.00 61.72 488 ARG A CA 1
ATOM 3730 C C . ARG A 1 488 ? -24.146 6.744 26.329 1.00 61.72 488 ARG A C 1
ATOM 3732 O O . ARG A 1 488 ? -24.401 7.924 26.587 1.00 61.72 488 ARG A O 1
ATOM 3739 N N . THR A 1 489 ? -25.096 5.830 26.158 1.00 44.28 489 THR A N 1
ATOM 3740 C CA . THR A 1 489 ? -26.449 6.054 26.666 1.00 44.28 489 THR A CA 1
ATOM 3741 C C . THR A 1 489 ? -26.316 6.293 28.163 1.00 44.28 489 THR A C 1
ATOM 3743 O O . THR A 1 489 ? -25.660 5.522 28.859 1.00 44.28 489 THR A O 1
ATOM 3746 N N . ARG A 1 490 ? -26.859 7.409 28.653 1.00 34.22 490 ARG A N 1
ATOM 3747 C CA . ARG A 1 490 ? -27.020 7.684 30.085 1.00 34.22 490 ARG A CA 1
ATOM 3748 C C . ARG A 1 490 ? -27.895 6.586 30.696 1.00 34.22 490 ARG A C 1
ATOM 3750 O O . ARG A 1 490 ? -29.098 6.758 30.838 1.00 34.22 490 ARG A O 1
ATOM 3757 N N . THR A 1 491 ? -27.295 5.461 31.026 1.00 31.61 491 THR A N 1
ATOM 3758 C CA . THR A 1 491 ? -27.915 4.385 31.790 1.00 31.61 491 THR A CA 1
ATOM 3759 C C . THR A 1 491 ? -26.820 3.690 32.572 1.00 31.61 491 THR A C 1
ATOM 3761 O O . THR A 1 491 ? -26.584 2.508 32.421 1.00 31.61 491 THR A O 1
ATOM 3764 N N . GLU A 1 492 ? -26.122 4.474 33.384 1.00 31.58 492 GLU A N 1
ATOM 3765 C CA . GLU A 1 492 ? -25.542 4.047 34.654 1.00 31.58 492 GLU A CA 1
ATOM 3766 C C . GLU A 1 492 ? -25.313 5.342 35.439 1.00 31.58 492 GLU A C 1
ATOM 3768 O O . GLU A 1 492 ? -24.545 6.215 35.025 1.00 31.58 492 GLU A O 1
ATOM 3773 N N . ALA A 1 493 ? -26.174 5.522 36.441 1.00 29.58 493 ALA A N 1
ATOM 3774 C CA . ALA A 1 493 ? -26.262 6.683 37.317 1.00 29.58 493 ALA A CA 1
ATOM 3775 C C . ALA A 1 493 ? -25.101 6.726 38.313 1.00 29.58 493 ALA A C 1
ATOM 3777 O O . ALA A 1 493 ? -24.658 5.632 38.730 1.00 29.58 493 ALA A O 1
#

pLDDT: mean 83.64, std 12.39, range [29.58, 97.88]

Secondary structure (DSSP, 8-state):
--HHHHHHHHHHHHTT--SSS--HHHHHHHHTTHHHHHHHHHH-TT-HHHHHHHHHHHHHHT-HHHHHHHHHHHHHHS--HHHHHHHHHHHHHHT-HHHHHHHHHHHHHH-TT--HHHHHHHHHHHHTT-HHHHHHHHHHHHHH-TT-TTHHHHHHHHHHHHHT-THHHHHHHHHHHH-TT-HHHHHHHHHHHHTT--PPPPHHHHHHHHHHHHHHHHHIIIII-TT--STTHHHHTT-BPPPPPHHHHHHHHHHHT-PPPHHHHHHHHHT-SSBSSSTT-BPPTTSTTHHHHTSS----SS-B---TTTS-HHHHHHHHTTGGG-SEEEEEEEETTEEEEEE-SSTTTT-EEEEEGGGT-EEEEEESSHHHHHHHHHHHHHTTPPPPPS--STT-SHHHHHHHHHHHHHHHTTPPTT---HHHHHHHHHT--TTB--EEPPS-SSS-TTPEEPPPHHHHHHHHHHHHTTSS-GGGBPPPPPPGGG---S---

Radius of gyration: 29.36 Å; Cα contacts (8 Å, |Δi|>4): 777; chains: 1; bounding box: 58×67×83 Å

Foldseek 3Di:
DPLVVVLVVLVVLVVVPVDLDDDPVSLVVLVVCVVVLVVSCVVCVQDLSSLLSSLVSCVSNVVLVSSLVSLVSSCVSPPALSSLQSNLSSCLSVVVLVSSLVSLVSSCVRPVPDLVSLLCNLLSCLVVVVNVVSLVSLVVSCVVPVLDLRSLLSNLLSCCVVVVALVSLVVLVVSCVVPVVRPSSVVSNLVCLLVVSHDDPPVVVLVVLLVCLVVLLVCLCPPQNVPLPFALCVQLVSDAADADDLVVLVVLCVVLVFDARPSVSSCRHRPHQWGHFAHNIFFGCPFQLNSVLLHDAQEDSAFDQDDPVPDDPVRVVCVQAVVNRRQWGFTDDQWLRKTWIARGHYSLHQWIWIAPVSQSRGIHTDGSHPSVRRVVCSVCSVVVHHDDDPDDDDRGCLVVLLLVQVQVLCVVVVHDPPPDDPVNSLVSLLPQPQAARFNADDDDSFDHGRWGIAHGPVVVVVVVVCVVVVSHDPRRHHHTDGTRSRDDDPPDD

Nearest PDB structures (foldseek):
  5vie-assembly1_C  TM=6.282E-01  e=2.019E-04  Homo sapiens
  6tka-assembly1_AAA  TM=5.549E-01  e=1.466E-04  Homo sapiens
  6voa-assembly1_F  TM=6.009E-01  e=1.730E-03  Bos taurus
  3fp3-assembly1_A  TM=4.304E-01  e=1.606E-04  Saccharomyces cerevisiae
  3fp4-assembly1_A  TM=4.189E-01  e=5.272E-04  Saccharomyces cerevisiae

InterPro domains:
  IPR011990 Tetratricopeptide-like helical domain superfamily [G3DSA:1.25.40.10] (18-85)
  IPR011990 Tetratricopeptide-like helical domain superfamily [G3DSA:1.25.40.10] (86-201)
  IPR011990 Tetratricopeptide-like helical domain superfamily [SSF48452] (34-187)
  IPR019734 Tetratricopeptide repeat [PS50005] (48-81)
  IPR019734 Tetratricopeptide repeat [SM00028] (48-81)
  IPR019734 Tetratricopeptide repeat [SM00028] (82-114)
  IPR019734 Tetratricopeptide repeat [SM00028] (115-148)
  IPR037883 Knr4/Smi1-like domain superfamily [SSF160631] (226-380)

Mean predicted aligned error: 14.28 Å